Protein AF-0000000066912556 (afdb_homodimer)

InterPro domains:
  IPR000719 Protein kinase domain [PS50011] (72-350)
  IPR000719 Protein kinase domain [SM00220] (72-349)
  IPR001245 Serine-threonine/tyrosine-protein kinase, catalytic domain [PF07714] (76-294)
  IPR008271 Serine/threonine-protein kinase, active site [PS00108] (190-202)
  IPR011009 Protein kinase-like domain superfamily [SSF56112] (54-349)
  IPR017441 Protein kinase, ATP binding site [PS00107] (78-99)
  IPR051824 LRR Receptor-Like Ser/Thr Protein Kinase [PTHR48006] (43-348)

pLDDT: mean 78.41, std 22.75, range [19.48, 98.31]

Radius of gyration: 29.09 Å; Cα contacts (8 Å, |Δi|>4): 1197; chains: 2; bounding box: 100×79×75 Å

Sequence (702 aa):
MLKTANTLSITAPILDCGRTQAKHFWLYKVQSVNSSGIQPAKLVSDLLKDDISLPEAIRAKYEEIVDATDNFSPSNVLGQGGYGIVYKGRWKDTVVAVKRISHSKDGISQLIKELQILSLYRHDNILCLYGYCLEERAPCLIYQFMANGSLDDRLHNKALKPLSWTERQRIVTGICRGLNFLHTCSDQPLIHGDVKSANILLDHHLEPKIGDFGLCRTGGLLHAGDNSYFIASHINGTFAYLPPEFITKKRVSSKLDVYSFGTVLIDEYFATGQSPYSTSRTPENLVQYMRHQRFHFGTVNHLIDACAFDKVTTGVDIYERFIDIAFDCTNIQPELRPSLSETLRKLEFETMLKTANTLSITAPILDCGRTQAKHFWLYKVQSVNSSGIQPAKLVSDLLKDDISLPEAIRAKYEEIVDATDNFSPSNVLGQGGYGIVYKGRWKDTVVAVKRISHSKDGISQLIKELQILSLYRHDNILCLYGYCLEERAPCLIYQFMANGSLDDRLHNKALKPLSWTERQRIVTGICRGLNFLHTCSDQPLIHGDVKSANILLDHHLEPKIGDFGLCRTGGLLHAGDNSYFIASHINGTFAYLPPEFITKKRVSSKLDVYSFGTVLIDEYFATGQSPYSTSRTPENLVQYMRHQRFHFGTVNHLIDACAFDKVTTGVDIYERFIDIAFDCTNIQPELRPSLSETLRKLEFET

Secondary structure (DSSP, 8-state):
----------------------------------------HHHHHHHHHTT----S-PBPPHHHHHHHTTTT-GGGEEEEETTEEEEEEEETTEEEEEEEEPSSHHHHHHHHHHHHHHHH---TTBPPEEEEE--TT--EEEEE--TT-BHHHHHH-TTSPPPPHHHHHHHHHHHHHHHHHHHHSSSSPEE-S---GGGEEE-TT--EEE---TT-EE--S--SSTT--EE-SS--S-GGGS-HHHHHH-EE-HHHHHHHHHHHHHSTTTSS---SB-TTSSSSBHHHHHHHHHHHHS--GGGS-GGG-SSHHHHHHHHHHHHHHHHHHT-SSGGGSPPHHHHHHHHHHT-/----------------------------------------HHHHHHHHHTT----S-PBPPHHHHHHHTTTT-GGGEEEEETTEEEEEEEETTEEEEEEEEPSSHHHHHHHHHHHHHHHH---TTBPPEEEEE--TT--EEEEE--TT-BHHHHHH-TTSPPPPHHHHHHHHHHHHHHHHHHHHSSSSPEE-S---GGGEEE-TT--EEE---TT-EE--S--SSTT--EE-SS--S-GGGS-HHHHHH-EE-HHHHHHHHHHHHHSTTTSS---SB-TTSSSSBHHHHHHHHHHHHS--GGGS-GGG-SSHHHHHHHHHHHHHHHHHHT-SSGGGSPPHHHHHHHHHHT-

Organism: Trichuris trichiura (NCBI:txid36087)

Solvent-accessible surface area (backbone atoms only — not comparable to full-atom values): 38595 Å² total; per-residue (Å²): 134,83,77,80,79,77,79,78,77,79,75,75,76,80,76,77,74,74,71,72,70,74,73,77,66,79,69,68,75,75,70,76,76,73,83,63,82,82,76,47,52,60,50,60,55,50,52,44,65,72,70,53,78,75,68,74,57,38,68,48,56,61,69,55,52,34,61,22,25,59,63,69,33,77,90,30,56,73,46,74,57,99,48,32,41,28,26,44,26,45,53,76,87,32,71,26,27,36,35,38,36,42,88,44,71,68,29,48,51,24,48,51,43,28,50,45,47,42,50,36,54,49,50,87,18,34,46,52,53,42,31,32,22,72,51,51,90,52,37,30,41,33,28,61,50,44,74,50,37,26,46,43,54,53,51,67,37,80,88,46,82,65,63,40,56,67,54,48,50,51,28,51,47,31,46,40,43,32,52,30,34,41,43,57,66,43,96,56,29,43,27,49,57,52,55,40,43,72,32,26,29,15,28,86,84,52,50,26,19,44,47,77,45,48,62,45,40,71,50,52,95,38,58,97,59,100,79,37,56,39,74,55,94,69,89,71,65,54,72,66,32,55,40,68,56,34,75,77,66,27,44,45,39,67,50,45,43,37,17,7,47,16,41,44,48,47,16,53,45,65,37,35,50,38,55,39,58,38,89,89,43,85,52,39,42,35,71,58,25,49,51,51,41,25,70,74,67,72,44,60,72,90,44,46,35,71,77,34,62,59,77,67,72,71,40,53,58,53,45,52,49,44,52,52,50,20,53,41,24,48,37,87,51,61,87,70,27,66,54,49,66,60,49,43,50,65,66,55,66,82,107,136,85,77,78,80,80,82,79,77,80,75,73,80,80,76,76,75,77,72,75,71,77,72,76,64,79,70,70,76,74,70,76,74,75,82,64,83,82,72,46,52,60,52,59,56,51,51,45,64,73,70,52,78,76,67,71,57,38,66,49,55,61,69,56,51,34,60,22,24,61,64,69,33,78,90,30,55,74,46,73,58,99,47,31,40,30,27,44,26,45,53,77,86,32,69,26,27,36,35,39,36,42,89,44,72,68,28,46,51,24,48,51,44,29,51,47,47,42,50,38,56,49,50,90,20,34,48,53,55,43,32,32,23,73,50,55,89,54,38,31,40,32,27,61,49,44,74,49,36,25,47,43,54,53,51,67,36,79,90,48,83,66,63,40,57,68,54,46,50,52,27,52,48,31,46,40,41,30,52,30,33,40,43,57,68,44,97,55,29,42,29,50,57,54,54,41,43,72,34,27,29,15,28,88,85,53,51,26,18,44,46,77,46,49,61,45,39,72,51,52,93,40,58,95,58,97,79,37,58,37,74,55,94,70,89,72,64,55,72,68,32,53,40,67,53,33,75,78,66,29,43,44,39,65,53,45,44,37,18,6,47,16,41,44,47,48,14,52,45,65,37,36,48,38,56,39,58,38,90,89,44,85,52,37,43,35,70,59,25,49,53,52,40,25,69,75,67,74,46,60,71,88,43,46,36,71,75,34,63,58,76,66,72,71,39,52,58,53,46,51,48,45,51,53,50,21,51,41,24,47,37,87,51,62,88,70,27,65,54,47,65,60,49,45,49,66,64,54,66,81,106

Nearest PDB structures (foldseek):
  6bfn-assembly2_B  TM=8.819E-01  e=4.835E-27  Homo sapiens
  6bfn-assembly1_A  TM=8.616E-01  e=2.745E-27  Homo sapiens
  7xdy-assembly2_B  TM=9.282E-01  e=9.187E-26  Arabidopsis thaliana
  7xdv-assembly2_B  TM=9.241E-01  e=1.713E-25  Arabidopsis thaliana
  7xdw-assembly2_B  TM=9.319E-01  e=1.174E-24  Arabidopsis thaliana

Structure (mmCIF, N/CA/C/O backbone):
data_AF-0000000066912556-model_v1
#
loop_
_entity.id
_entity.type
_entity.pdbx_description
1 polymer 'non-specific serine/threonine protein kinase'
#
loop_
_atom_site.group_PDB
_atom_site.id
_atom_site.type_symbol
_atom_site.label_atom_id
_atom_site.label_alt_id
_atom_site.label_comp_id
_atom_site.label_asym_id
_atom_site.label_entity_id
_atom_site.label_seq_id
_atom_site.pdbx_PDB_ins_code
_atom_site.Cartn_x
_atom_site.Cartn_y
_atom_site.Cartn_z
_atom_site.occupancy
_atom_site.B_iso_or_equiv
_atom_site.auth_seq_id
_atom_site.auth_comp_id
_atom_site.auth_asym_id
_atom_site.auth_atom_id
_atom_site.pdbx_PDB_model_num
ATOM 1 N N . MET A 1 1 ? 69.688 -32.406 -4.652 1 22.09 1 MET A N 1
ATOM 2 C CA . MET A 1 1 ? 69.625 -31.625 -5.887 1 22.09 1 MET A CA 1
ATOM 3 C C . MET A 1 1 ? 68.188 -31.469 -6.344 1 22.09 1 MET A C 1
ATOM 5 O O . MET A 1 1 ? 67.688 -32.281 -7.125 1 22.09 1 MET A O 1
ATOM 9 N N . LEU A 1 2 ? 67.312 -31.328 -5.477 1 19.48 2 LEU A N 1
ATOM 10 C CA . LEU A 1 2 ? 65.875 -31.406 -5.508 1 19.48 2 LEU A CA 1
ATOM 11 C C . LEU A 1 2 ? 65.25 -30.344 -6.438 1 19.48 2 LEU A C 1
ATOM 13 O O . LEU A 1 2 ? 65.438 -29.156 -6.219 1 19.48 2 LEU A O 1
ATOM 17 N N . LYS A 1 3 ? 65.125 -30.734 -7.738 1 21.86 3 LYS A N 1
ATOM 18 C CA . LYS A 1 3 ? 64.75 -29.969 -8.922 1 21.86 3 LYS A CA 1
ATOM 19 C C . LYS A 1 3 ? 63.531 -29.125 -8.648 1 21.86 3 LYS A C 1
ATOM 21 O O . LYS A 1 3 ? 62.719 -29.438 -7.766 1 21.86 3 LYS A O 1
ATOM 26 N N . THR A 1 4 ? 63.438 -27.953 -9.367 1 22.28 4 THR A N 1
ATOM 27 C CA . THR A 1 4 ? 62.75 -26.703 -9.57 1 22.28 4 THR A CA 1
ATOM 28 C C . THR A 1 4 ? 61.312 -26.953 -10.047 1 22.28 4 THR A C 1
ATOM 30 O O . THR A 1 4 ? 61.094 -27.406 -11.172 1 22.28 4 THR A O 1
ATOM 33 N N . ALA A 1 5 ? 60.5 -27.594 -9.219 1 25.95 5 ALA A N 1
ATOM 34 C CA . ALA A 1 5 ? 59.156 -27.953 -9.656 1 25.95 5 ALA A CA 1
ATOM 35 C C . ALA A 1 5 ? 58.438 -26.75 -10.281 1 25.95 5 ALA A C 1
ATOM 37 O O . ALA A 1 5 ? 58.312 -25.703 -9.648 1 25.95 5 ALA A O 1
ATOM 38 N N . ASN A 1 6 ? 58.562 -26.594 -11.617 1 22.2 6 ASN A N 1
ATOM 39 C CA . ASN A 1 6 ? 58.062 -25.594 -12.57 1 22.2 6 ASN A CA 1
ATOM 40 C C . ASN A 1 6 ? 56.562 -25.344 -12.422 1 22.2 6 ASN A C 1
ATOM 42 O O . ASN A 1 6 ? 55.781 -26.281 -12.508 1 22.2 6 ASN A O 1
ATOM 46 N N . THR A 1 7 ? 56.094 -24.422 -11.586 1 23.44 7 THR A N 1
ATOM 47 C CA . THR A 1 7 ? 54.781 -23.938 -11.25 1 23.44 7 THR A CA 1
ATOM 48 C C . THR A 1 7 ? 54 -23.516 -12.5 1 23.44 7 THR A C 1
ATOM 50 O O . THR A 1 7 ? 54.375 -22.547 -13.164 1 23.44 7 THR A O 1
ATOM 53 N N . LEU A 1 8 ? 53.625 -24.438 -13.445 1 22.62 8 LEU A N 1
ATOM 54 C CA . LEU A 1 8 ? 53.031 -24.156 -14.742 1 22.62 8 LEU A CA 1
ATOM 55 C C . LEU A 1 8 ? 51.812 -23.266 -14.578 1 22.62 8 LEU A C 1
ATOM 57 O O . LEU A 1 8 ? 50.906 -23.547 -13.781 1 22.62 8 LEU A O 1
ATOM 61 N N . SER A 1 9 ? 51.875 -21.922 -14.828 1 23 9 SER A N 1
ATOM 62 C CA . SER A 1 9 ? 50.969 -20.797 -14.852 1 23 9 SER A CA 1
ATOM 63 C C . SER A 1 9 ? 49.844 -21.016 -15.844 1 23 9 SER A C 1
ATOM 65 O O . SER A 1 9 ? 50.031 -20.984 -17.062 1 23 9 SER A O 1
ATOM 67 N N . ILE A 1 10 ? 48.969 -22.078 -15.812 1 22.19 10 ILE A N 1
ATOM 68 C CA . ILE A 1 10 ? 48 -22.359 -16.875 1 22.19 10 ILE A CA 1
ATOM 69 C C . ILE A 1 10 ? 47.094 -21.156 -17.062 1 22.19 10 ILE A C 1
ATOM 71 O O . ILE A 1 10 ? 46.375 -20.75 -16.141 1 22.19 10 ILE A O 1
ATOM 75 N N . THR A 1 11 ? 47.469 -20.125 -17.875 1 22.8 11 THR A N 1
ATOM 76 C CA . THR A 1 11 ? 46.75 -18.938 -18.297 1 22.8 11 THR A CA 1
ATOM 77 C C . THR A 1 11 ? 45.438 -19.328 -19 1 22.8 11 THR A C 1
ATOM 79 O O . THR A 1 11 ? 45.469 -19.891 -20.094 1 22.8 11 THR A O 1
ATOM 82 N N . ALA A 1 12 ? 44.469 -20.016 -18.422 1 22.83 12 ALA A N 1
ATOM 83 C CA . ALA A 1 12 ? 43.312 -20.438 -19.219 1 22.83 12 ALA A CA 1
ATOM 84 C C . ALA A 1 12 ? 42.688 -19.25 -19.969 1 22.83 12 ALA A C 1
ATOM 86 O O . ALA A 1 12 ? 42.5 -18.172 -19.391 1 22.83 12 ALA A O 1
ATOM 87 N N . PRO A 1 13 ? 42.875 -19.141 -21.281 1 24.08 13 PRO A N 1
ATOM 88 C CA . PRO A 1 13 ? 42.344 -18.047 -22.109 1 24.08 13 PRO A CA 1
ATOM 89 C C . PRO A 1 13 ? 40.844 -17.844 -21.875 1 24.08 13 PRO A C 1
ATOM 91 O O . PRO A 1 13 ? 40.125 -18.797 -21.547 1 24.08 13 PRO A O 1
ATOM 94 N N . ILE A 1 14 ? 40.438 -16.688 -21.391 1 24.27 14 ILE A N 1
ATOM 95 C CA . ILE A 1 14 ? 39.094 -16.141 -21.172 1 24.27 14 ILE A CA 1
ATOM 96 C C . ILE A 1 14 ? 38.281 -16.203 -22.469 1 24.27 14 ILE A C 1
ATOM 98 O O . ILE A 1 14 ? 38.656 -15.531 -23.453 1 24.27 14 ILE A O 1
ATOM 102 N N . LEU A 1 15 ? 38 -17.438 -23.031 1 21.64 15 LEU A N 1
ATOM 103 C CA . LEU A 1 15 ? 37.188 -17.516 -24.234 1 21.64 15 LEU A CA 1
ATOM 104 C C . LEU A 1 15 ? 36 -16.516 -24.188 1 21.64 15 LEU A C 1
ATOM 106 O O . LEU A 1 15 ? 35.312 -16.438 -23.172 1 21.64 15 LEU A O 1
ATOM 110 N N . ASP A 1 16 ? 36.062 -15.453 -24.969 1 23.19 16 ASP A N 1
ATOM 111 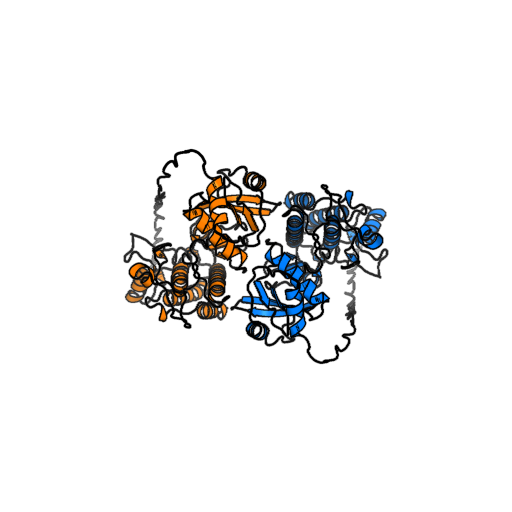C CA . ASP A 1 16 ? 35.125 -14.398 -25.359 1 23.19 16 ASP A CA 1
ATOM 112 C C . ASP A 1 16 ? 33.781 -15 -25.828 1 23.19 16 ASP A C 1
ATOM 114 O O . ASP A 1 16 ? 33.688 -15.445 -26.984 1 23.19 16 ASP A O 1
ATOM 118 N N . CYS A 1 17 ? 33.281 -16.094 -25.25 1 22.34 17 CYS A N 1
ATOM 119 C CA . CYS A 1 17 ? 32.062 -16.641 -25.828 1 22.34 17 CYS A CA 1
ATOM 120 C C . CYS A 1 17 ? 31.062 -15.547 -26.109 1 22.34 17 CYS A C 1
ATOM 122 O O . CYS A 1 17 ? 30.609 -14.859 -25.188 1 22.34 17 CYS A O 1
ATOM 124 N N . GLY A 1 18 ? 31.172 -14.875 -27.281 1 24.67 18 GLY A N 1
ATOM 125 C CA . GLY A 1 18 ? 30.188 -14.039 -27.953 1 24.67 18 GLY A CA 1
ATOM 126 C C . GLY A 1 18 ? 28.781 -14.617 -27.891 1 24.67 18 GLY A C 1
ATOM 127 O O . GLY A 1 18 ? 28.391 -15.398 -28.766 1 24.67 18 GLY A O 1
ATOM 128 N N . ARG A 1 19 ? 28.391 -15.18 -26.812 1 24.25 19 ARG A N 1
ATOM 129 C CA . ARG A 1 19 ? 27.047 -15.75 -26.812 1 24.25 19 ARG A CA 1
ATOM 130 C C . ARG A 1 19 ? 26.031 -14.75 -27.344 1 24.25 19 ARG A C 1
ATOM 132 O O . ARG A 1 19 ? 25.875 -13.656 -26.797 1 24.25 19 ARG A O 1
ATOM 139 N N . THR A 1 20 ? 25.891 -14.711 -28.672 1 24.2 20 THR A N 1
ATOM 140 C CA . THR A 1 20 ? 24.766 -14.125 -29.391 1 24.2 20 THR A CA 1
ATOM 141 C C . THR A 1 20 ? 23.453 -14.508 -28.734 1 24.2 20 THR A C 1
ATOM 143 O O . THR A 1 20 ? 23.078 -15.688 -28.703 1 24.2 20 THR A O 1
ATOM 146 N N . GLN A 1 21 ? 23.281 -14.094 -27.625 1 23.06 21 GLN A N 1
ATOM 147 C CA . GLN A 1 21 ? 21.984 -14.258 -26.984 1 23.06 21 GLN A CA 1
ATOM 148 C C . GLN A 1 21 ? 20.844 -13.977 -27.969 1 23.06 21 GLN A C 1
ATOM 150 O O . GLN A 1 21 ? 20.734 -12.875 -28.5 1 23.06 21 GLN A O 1
ATOM 155 N N . ALA A 1 22 ? 20.5 -14.945 -28.766 1 20.86 22 ALA A N 1
ATOM 156 C CA . ALA A 1 22 ? 19.312 -14.914 -29.625 1 20.86 22 ALA A CA 1
ATOM 157 C C . ALA A 1 22 ? 18.125 -14.305 -28.875 1 20.86 22 ALA A C 1
ATOM 159 O O . ALA A 1 22 ? 17.75 -14.773 -27.797 1 20.86 22 ALA A O 1
ATOM 160 N N . LYS A 1 23 ? 18 -13.039 -29.031 1 27.64 23 LYS A N 1
ATOM 161 C CA . LYS A 1 23 ? 16.766 -12.258 -28.891 1 27.64 23 LYS A CA 1
ATOM 162 C C . LYS A 1 23 ? 15.562 -13.039 -29.422 1 27.64 23 LYS A C 1
ATOM 164 O O . LYS A 1 23 ? 15.352 -13.125 -30.625 1 27.64 23 LYS A O 1
ATOM 169 N N . HIS A 1 24 ? 15.406 -14.297 -29.141 1 22.14 24 HIS A N 1
ATOM 170 C CA . HIS A 1 24 ? 14.125 -14.844 -29.578 1 22.14 24 HIS A CA 1
ATOM 171 C C . HIS A 1 24 ? 12.992 -13.844 -29.359 1 22.14 24 HIS A C 1
ATOM 173 O O . HIS A 1 24 ? 12.641 -13.531 -28.219 1 22.14 24 HIS A O 1
ATOM 179 N N . PHE A 1 25 ? 12.906 -12.852 -30.219 1 23.97 25 PHE A N 1
ATOM 180 C CA . PHE A 1 25 ? 11.781 -11.992 -30.547 1 23.97 25 PHE A CA 1
ATOM 181 C C . PHE A 1 25 ? 10.523 -12.812 -30.797 1 23.97 25 PHE A C 1
ATOM 183 O O . PHE A 1 25 ? 10.453 -13.578 -31.75 1 23.97 25 PHE A O 1
ATOM 190 N N . TRP A 1 26 ? 9.969 -13.445 -29.859 1 22.02 26 TRP A N 1
ATOM 191 C CA . TRP A 1 26 ? 8.594 -13.852 -30.156 1 22.02 26 TRP A CA 1
ATOM 192 C C . TRP A 1 26 ? 7.875 -12.781 -30.984 1 22.02 26 TRP A C 1
ATOM 194 O O . TRP A 1 26 ? 7.703 -11.656 -30.516 1 22.02 26 TRP A O 1
ATOM 204 N N . LEU A 1 27 ? 8.188 -12.719 -32.219 1 23.67 27 LEU A N 1
ATOM 205 C CA . LEU A 1 27 ? 7.418 -12.055 -33.281 1 23.67 27 LEU A CA 1
ATOM 206 C C . LEU A 1 27 ? 5.934 -12.391 -33.156 1 23.67 27 LEU A C 1
ATOM 208 O O . LEU A 1 27 ? 5.504 -13.469 -33.562 1 23.67 27 LEU A O 1
ATOM 212 N N . TYR A 1 28 ? 5.309 -12.406 -32.031 1 23.33 28 TYR A N 1
ATOM 213 C CA . TYR A 1 28 ? 3.867 -12.422 -32.281 1 23.33 28 TYR A CA 1
ATOM 214 C C . TYR A 1 28 ? 3.475 -11.422 -33.344 1 23.33 28 TYR A C 1
ATOM 216 O O . TYR A 1 28 ? 3.973 -10.289 -33.375 1 23.33 28 TYR A O 1
ATOM 224 N N . LYS A 1 29 ? 3.211 -11.961 -34.531 1 26.2 29 LYS A N 1
ATOM 225 C CA . LYS A 1 29 ? 2.559 -11.258 -35.625 1 26.2 29 LYS A CA 1
ATOM 226 C C . LYS A 1 29 ? 1.521 -10.266 -35.094 1 26.2 29 LYS A C 1
ATOM 228 O O . LYS A 1 29 ? 0.55 -10.664 -34.438 1 26.2 29 LYS A O 1
ATOM 233 N N . VAL A 1 30 ? 1.92 -9.117 -34.781 1 26.98 30 VAL A N 1
ATOM 234 C CA . VAL A 1 30 ? 0.984 -8.008 -34.625 1 26.98 30 VAL A CA 1
ATOM 235 C C . VAL A 1 30 ? 0.077 -7.926 -35.844 1 26.98 30 VAL A C 1
ATOM 237 O O . VAL A 1 30 ? 0.542 -7.637 -36.969 1 26.98 30 VAL A O 1
ATOM 240 N N . GLN A 1 31 ? -0.826 -8.953 -36.062 1 25.92 31 GLN A N 1
ATOM 241 C CA . GLN A 1 31 ? -1.834 -8.664 -37.062 1 25.92 31 GLN A CA 1
ATOM 242 C C . GLN A 1 31 ? -2.299 -7.211 -37 1 25.92 31 GLN A C 1
ATOM 244 O O . GLN A 1 31 ? -2.4 -6.652 -35.906 1 25.92 31 GLN A O 1
ATOM 249 N N . SER A 1 32 ? -2.088 -6.516 -38.031 1 27.33 32 SER A N 1
ATOM 250 C CA . SER A 1 32 ? -2.6 -5.184 -38.312 1 27.33 32 SER A CA 1
ATOM 251 C C . SER A 1 32 ? -4.078 -5.066 -37.969 1 27.33 32 SER A C 1
ATOM 253 O O . SER A 1 32 ? -4.918 -5.766 -38.531 1 27.33 32 SER A O 1
ATOM 255 N N . VAL A 1 33 ? -4.387 -4.922 -36.719 1 27.11 33 VAL A N 1
ATOM 256 C CA . VAL A 1 33 ? -5.781 -4.566 -36.469 1 27.11 33 VAL A CA 1
ATOM 257 C C . VAL A 1 33 ? -6.184 -3.426 -37.406 1 27.11 33 VAL A C 1
ATOM 259 O O . VAL A 1 33 ? -5.555 -2.363 -37.406 1 27.11 33 VAL A O 1
ATOM 262 N N . ASN A 1 34 ? -6.629 -3.742 -38.594 1 27.52 34 ASN A N 1
ATOM 263 C CA . ASN A 1 34 ? -7.359 -2.844 -39.469 1 27.52 34 ASN A CA 1
ATOM 264 C C . ASN A 1 34 ? -8.25 -1.881 -38.688 1 27.52 34 ASN A C 1
ATOM 266 O O . ASN A 1 34 ? -8.867 -2.268 -37.688 1 27.52 34 ASN A O 1
ATOM 270 N N . SER A 1 35 ? -7.953 -0.57 -38.688 1 30.33 35 SER A N 1
ATOM 271 C CA . SER A 1 35 ? -8.555 0.677 -38.219 1 30.33 35 SER A CA 1
ATOM 272 C C . SER A 1 35 ? -10.055 0.697 -38.469 1 30.33 35 SER A C 1
ATOM 274 O O . SER A 1 35 ? -10.547 1.54 -39.219 1 30.33 35 SER A O 1
ATOM 276 N N . SER A 1 36 ? -10.648 -0.477 -38.719 1 30.53 36 SER A N 1
ATOM 277 C CA . SER A 1 36 ? -12.023 -0.152 -39.094 1 30.53 36 SER A CA 1
ATOM 278 C C . SER A 1 36 ? -12.672 0.731 -38.031 1 30.53 36 SER A C 1
ATOM 280 O O . SER A 1 36 ? -12.164 0.856 -36.906 1 30.53 36 SER A O 1
ATOM 282 N N . GLY A 1 37 ? -13.938 1.171 -38.219 1 33.06 37 GLY A N 1
ATOM 283 C CA . GLY A 1 37 ? -14.836 2.131 -37.594 1 33.06 37 GLY A CA 1
ATOM 284 C C . GLY A 1 37 ? -15 1.908 -36.125 1 33.06 37 GLY A C 1
ATOM 285 O O . GLY A 1 37 ? -15.195 0.775 -35.656 1 33.06 37 GLY A O 1
ATOM 286 N N . ILE A 1 38 ? -14.336 2.664 -35.312 1 35.34 38 ILE A N 1
ATOM 287 C CA . ILE A 1 38 ? -14.234 2.775 -33.875 1 35.34 38 ILE A CA 1
ATOM 288 C C . ILE A 1 38 ? -15.617 2.643 -33.25 1 35.34 38 ILE A C 1
ATOM 290 O O . ILE A 1 38 ? -16.422 3.574 -33.312 1 35.34 38 ILE A O 1
ATOM 294 N N . GLN A 1 39 ? -16.266 1.581 -33.531 1 37.91 39 GLN A N 1
ATOM 295 C CA . GLN A 1 39 ? -17.5 1.363 -32.781 1 37.91 39 GLN A CA 1
ATOM 296 C C . GLN A 1 39 ? -17.219 1.179 -31.281 1 37.91 39 GLN A C 1
ATOM 298 O O . GLN A 1 39 ? -17.203 0.051 -30.781 1 37.91 39 GLN A O 1
ATOM 303 N N . PRO A 1 40 ? -16.266 1.696 -30.547 1 43.59 40 PRO A N 1
ATOM 304 C CA . PRO A 1 40 ? -15.68 1.437 -29.219 1 43.59 40 PRO A CA 1
ATOM 305 C C . PRO A 1 40 ? -16.656 1.7 -28.078 1 43.59 40 PRO A C 1
ATOM 307 O O . PRO A 1 40 ? -16.609 1.012 -27.062 1 43.59 40 PRO A O 1
ATOM 310 N N . ALA A 1 41 ? -17.375 2.943 -27.984 1 48.31 41 ALA A N 1
ATOM 311 C CA . ALA A 1 41 ? -18.125 3.521 -26.859 1 48.31 41 ALA A CA 1
ATOM 312 C C . ALA A 1 41 ? -19.234 2.588 -26.406 1 48.31 41 ALA A C 1
ATOM 314 O O . ALA A 1 41 ? -19.484 2.459 -25.203 1 48.31 41 ALA A O 1
ATOM 315 N N . LYS A 1 42 ? -19.766 1.87 -27.203 1 50.19 42 LYS A N 1
ATOM 316 C CA . LYS A 1 42 ? -20.953 1.044 -26.969 1 50.19 42 LYS A CA 1
ATOM 317 C C . LYS A 1 42 ? -20.609 -0.182 -26.125 1 50.19 42 LYS A C 1
ATOM 319 O O . LYS A 1 42 ? -21.422 -0.633 -25.328 1 50.19 42 LYS A O 1
ATOM 324 N N . LEU A 1 43 ? -19.25 -0.606 -26.031 1 54.06 43 LEU A N 1
ATOM 325 C CA . LEU A 1 43 ? -18.969 -1.906 -25.422 1 54.06 43 LEU A CA 1
ATOM 326 C C . LEU A 1 43 ? -18.922 -1.8 -23.906 1 54.06 43 LEU A C 1
ATOM 328 O O . LEU A 1 43 ? -19.5 -2.637 -23.203 1 54.06 43 LEU A O 1
ATOM 332 N N . VAL A 1 44 ? -18.219 -0.806 -23.328 1 62.59 44 VAL A N 1
ATOM 333 C CA . VAL A 1 44 ? -18.141 -0.708 -21.875 1 62.59 44 VAL A CA 1
ATOM 334 C C . VAL A 1 44 ? -19.531 -0.469 -21.297 1 62.59 44 VAL A C 1
ATOM 336 O O . VAL A 1 44 ? -19.906 -1.088 -20.297 1 62.59 44 VAL A O 1
ATOM 339 N N . SER A 1 45 ? -20.141 0.417 -21.953 1 62.69 45 SER A N 1
ATOM 340 C CA . SER A 1 45 ? -21.5 0.718 -21.516 1 62.69 45 SER A CA 1
ATOM 341 C C . SER A 1 45 ? -22.406 -0.501 -21.656 1 62.69 45 SER A C 1
ATOM 343 O O . SER A 1 45 ? -23.266 -0.739 -20.797 1 62.69 45 SER A O 1
ATOM 345 N N . ASP A 1 46 ? -22.156 -1.193 -22.75 1 62.41 46 ASP A N 1
ATOM 346 C CA . ASP A 1 46 ? -22.969 -2.385 -22.969 1 62.41 46 ASP A CA 1
ATOM 347 C C . ASP A 1 46 ? -22.734 -3.428 -21.875 1 62.41 46 ASP A C 1
ATOM 349 O O . ASP A 1 46 ? -23.672 -4.082 -21.422 1 62.41 46 ASP A O 1
ATOM 353 N N . LEU A 1 47 ? -21.484 -3.512 -21.531 1 59.97 47 LEU A N 1
ATOM 354 C CA . LEU A 1 47 ? -21.156 -4.508 -20.516 1 59.97 47 LEU A CA 1
ATOM 355 C C . LEU A 1 47 ? -21.625 -4.066 -19.141 1 59.97 47 LEU A C 1
ATOM 357 O O . LEU A 1 47 ? -22.047 -4.895 -18.328 1 59.97 47 LEU A O 1
ATOM 361 N N . LEU A 1 48 ? -21.547 -2.783 -18.953 1 60.62 48 LEU A N 1
ATOM 362 C CA . LEU A 1 48 ? -22.031 -2.26 -17.672 1 60.62 48 LEU A CA 1
ATOM 363 C C . LEU A 1 48 ? -23.547 -2.352 -17.594 1 60.62 48 LEU A C 1
ATOM 365 O O . LEU A 1 48 ? -24.125 -2.385 -16.5 1 60.62 48 LEU A O 1
ATOM 369 N N . LYS A 1 49 ? -24.203 -2.355 -18.719 1 57 49 LYS A N 1
ATOM 370 C CA . LYS A 1 49 ? -25.656 -2.51 -18.75 1 57 49 LYS A CA 1
ATOM 371 C C . LYS A 1 49 ? -26.078 -3.877 -18.203 1 57 49 LYS A C 1
ATOM 373 O O . LYS A 1 49 ? -27.203 -4.039 -17.719 1 57 49 LYS A O 1
ATOM 378 N N . ASP A 1 50 ? -25.188 -4.91 -18.422 1 54.47 50 ASP A N 1
ATOM 379 C CA . ASP A 1 50 ? -25.5 -6.258 -17.969 1 54.47 50 ASP A CA 1
ATOM 380 C C . ASP A 1 50 ? -25.438 -6.352 -16.453 1 54.47 50 ASP A C 1
ATOM 382 O O . ASP A 1 50 ? -25.344 -7.445 -15.891 1 54.47 50 ASP A O 1
ATOM 386 N N . ASP A 1 51 ? -25.688 -5.379 -15.703 1 59.28 51 ASP A N 1
ATOM 387 C CA . ASP A 1 51 ? -25.906 -5.312 -14.258 1 59.28 51 ASP A CA 1
ATOM 388 C C . ASP A 1 51 ? -24.594 -5.504 -13.5 1 59.28 51 ASP A C 1
ATOM 390 O O . ASP A 1 51 ? -24.562 -6.113 -12.43 1 59.28 51 ASP A O 1
ATOM 394 N N . ILE A 1 52 ? -23.531 -5.281 -14.242 1 62.41 52 ILE A N 1
ATOM 395 C CA . ILE A 1 52 ? -22.312 -5.398 -13.453 1 62.41 52 ILE A CA 1
ATOM 396 C C . ILE A 1 52 ? -22.094 -4.129 -12.633 1 62.41 52 ILE A C 1
ATOM 398 O O . ILE A 1 52 ? -22.078 -3.021 -13.18 1 62.41 52 ILE A O 1
ATOM 402 N N . SER A 1 53 ? -22.188 -4.297 -11.375 1 71.31 53 SER A N 1
ATOM 403 C CA . SER A 1 53 ? -21.922 -3.197 -10.453 1 71.31 53 SER A CA 1
ATOM 404 C C . SER A 1 53 ? -20.422 -2.953 -10.297 1 71.31 53 SER A C 1
ATOM 406 O O . SER A 1 53 ? -19.672 -3.873 -9.977 1 71.31 53 SER A O 1
ATOM 408 N N . LEU A 1 54 ? -20.016 -1.792 -10.82 1 78.5 54 LEU A N 1
ATOM 409 C CA . LEU A 1 54 ? -18.625 -1.435 -10.633 1 78.5 54 LEU A CA 1
ATOM 410 C C . LEU A 1 54 ? -18.328 -1.142 -9.164 1 78.5 54 LEU A C 1
ATOM 412 O O . LEU A 1 54 ? -19.141 -0.551 -8.469 1 78.5 54 LEU A O 1
ATOM 416 N N . PRO A 1 55 ? -17.125 -1.726 -8.812 1 80.19 55 PRO A N 1
ATOM 417 C CA . PRO A 1 55 ? -16.734 -1.447 -7.426 1 80.19 55 PRO A CA 1
ATOM 418 C C . PRO A 1 55 ? -16.453 0.032 -7.176 1 80.19 55 PRO A C 1
ATOM 420 O O . PRO A 1 55 ? -16.297 0.801 -8.125 1 80.19 55 PRO A O 1
ATOM 423 N N . GLU A 1 56 ? -16.469 0.384 -5.902 1 80.56 56 GLU A N 1
ATOM 424 C CA . GLU A 1 56 ? -16.141 1.752 -5.508 1 80.56 56 GLU A CA 1
ATOM 425 C C . GLU A 1 56 ? -14.641 2.014 -5.602 1 80.56 56 GLU A C 1
ATOM 427 O O . GLU A 1 56 ? -13.875 1.534 -4.77 1 80.56 56 GLU A O 1
ATOM 432 N N . ALA A 1 57 ? -14.266 2.641 -6.637 1 87.88 57 ALA A N 1
ATOM 433 C CA . ALA A 1 57 ? -12.883 3.064 -6.867 1 87.88 57 ALA A CA 1
ATOM 434 C C . ALA A 1 57 ? -12.836 4.426 -7.551 1 87.88 57 ALA A C 1
ATOM 436 O O . ALA A 1 57 ? -13.836 4.883 -8.117 1 87.88 57 ALA A O 1
ATOM 437 N N . ILE A 1 58 ? -11.734 5.066 -7.461 1 92.12 58 ILE A N 1
ATOM 438 C CA . ILE A 1 58 ? -11.594 6.406 -8.023 1 92.12 58 ILE A CA 1
ATOM 439 C C . ILE A 1 58 ? -11.625 6.332 -9.547 1 92.12 58 ILE A C 1
ATOM 441 O O . ILE A 1 58 ? -10.93 5.512 -10.156 1 92.12 58 ILE A O 1
ATOM 445 N N . ARG A 1 59 ? -12.461 7.125 -10.094 1 90.44 59 ARG A N 1
ATOM 446 C CA . ARG A 1 59 ? -12.578 7.191 -11.547 1 90.44 59 ARG A CA 1
ATOM 447 C C . ARG A 1 59 ? -11.797 8.375 -12.102 1 90.44 59 ARG A C 1
ATOM 449 O O . ARG A 1 59 ? -12.016 9.523 -11.695 1 90.44 59 ARG A O 1
ATOM 456 N N . ALA A 1 60 ? -10.922 8.109 -12.992 1 92.81 60 ALA A N 1
ATOM 457 C CA . ALA A 1 60 ? -10.148 9.156 -13.664 1 92.81 60 ALA A CA 1
ATOM 458 C C . ALA A 1 60 ? -10.797 9.547 -14.992 1 92.81 60 ALA A C 1
ATOM 460 O O . ALA A 1 60 ? -11.398 8.711 -15.664 1 92.81 60 ALA A O 1
ATOM 461 N N . LYS A 1 61 ? -10.625 10.812 -15.328 1 90.75 61 LYS A N 1
ATOM 462 C CA . LYS A 1 61 ? -11.055 11.273 -16.641 1 90.75 61 LYS A CA 1
ATOM 463 C C . LYS A 1 61 ? -10.055 10.867 -17.719 1 90.75 61 LYS A C 1
ATOM 465 O O . LYS A 1 61 ? -8.852 10.805 -17.469 1 90.75 61 LYS A O 1
ATOM 470 N N . TYR A 1 62 ? -10.57 10.656 -18.891 1 90.94 62 TYR A N 1
ATOM 471 C CA . TYR A 1 62 ? -9.719 10.242 -20 1 90.94 62 TYR A CA 1
ATOM 472 C C . TYR A 1 62 ? -8.617 11.266 -20.25 1 90.94 62 TYR A C 1
ATOM 474 O O . TYR A 1 62 ? -7.457 10.898 -20.469 1 90.94 62 TYR A O 1
ATOM 482 N N . GLU A 1 63 ? -8.953 12.531 -20.172 1 93 63 GLU A N 1
ATOM 483 C CA . GLU A 1 63 ? -7.996 13.594 -20.438 1 93 63 GLU A CA 1
ATOM 484 C C . GLU A 1 63 ? -6.836 13.555 -19.453 1 93 63 GLU A C 1
ATOM 486 O O . GLU A 1 63 ? -5.695 13.852 -19.812 1 93 63 GLU A O 1
ATOM 491 N N . GLU A 1 64 ? -7.137 13.195 -18.25 1 93.38 64 GLU A N 1
ATOM 492 C CA . GLU A 1 64 ? -6.102 13.078 -17.234 1 93.38 64 GLU A CA 1
ATOM 493 C C . GLU A 1 64 ? -5.129 11.953 -17.562 1 93.38 64 GLU A C 1
ATOM 495 O O . GLU A 1 64 ? -3.924 12.07 -17.328 1 93.38 64 GLU A O 1
ATOM 500 N N . ILE A 1 65 ? -5.688 10.844 -18.109 1 94.12 65 ILE A N 1
ATOM 501 C CA . ILE A 1 65 ? -4.867 9.688 -18.438 1 94.12 65 ILE A CA 1
ATOM 502 C C . ILE A 1 65 ? -3.959 10.023 -19.625 1 94.12 65 ILE A C 1
ATOM 504 O O . ILE A 1 65 ? -2.781 9.664 -19.641 1 94.12 65 ILE A O 1
ATOM 508 N N . VAL A 1 66 ? -4.539 10.664 -20.594 1 94.69 66 VAL A N 1
ATOM 509 C CA . VAL A 1 66 ? -3.775 11.086 -21.766 1 94.69 66 VAL A CA 1
ATOM 510 C C . VAL A 1 66 ? -2.621 11.984 -21.328 1 94.69 66 VAL A C 1
ATOM 512 O O . VAL A 1 66 ? -1.48 11.789 -21.766 1 94.69 66 VAL A O 1
ATOM 515 N N . ASP A 1 67 ? -2.928 12.891 -20.484 1 95.81 67 ASP A N 1
ATOM 516 C CA . ASP A 1 67 ? -1.902 13.797 -19.984 1 95.81 67 ASP A CA 1
ATOM 517 C C . ASP A 1 67 ? -0.854 13.039 -19.172 1 95.81 67 ASP A C 1
ATOM 519 O O . ASP A 1 67 ? 0.348 13.258 -19.344 1 95.81 67 ASP A O 1
ATOM 523 N N . ALA A 1 68 ? -1.302 12.148 -18.312 1 95.94 68 ALA A N 1
ATOM 524 C CA . ALA A 1 68 ? -0.414 11.398 -17.438 1 95.94 68 ALA A CA 1
ATOM 525 C C . ALA A 1 68 ? 0.585 10.57 -18.234 1 95.94 68 ALA A C 1
ATOM 527 O O . ALA A 1 68 ? 1.733 10.398 -17.828 1 95.94 68 ALA A O 1
ATOM 528 N N . THR A 1 69 ? 0.193 10.078 -19.375 1 97.12 69 THR A N 1
ATOM 529 C CA . THR A 1 69 ? 1.006 9.141 -20.141 1 97.12 69 THR A CA 1
ATOM 530 C C . THR A 1 69 ? 1.646 9.836 -21.344 1 97.12 69 THR A C 1
ATOM 532 O O . THR A 1 69 ? 2.197 9.18 -22.234 1 97.12 69 THR A O 1
ATOM 535 N N . ASP A 1 70 ? 1.532 11.133 -21.453 1 97.31 70 ASP A N 1
ATOM 536 C CA . ASP A 1 70 ? 1.975 11.867 -22.641 1 97.31 70 ASP A CA 1
ATOM 537 C C . ASP A 1 70 ? 1.363 11.289 -23.906 1 97.31 70 ASP A C 1
ATOM 539 O O . ASP A 1 70 ? 2.08 10.969 -24.859 1 97.31 70 ASP A O 1
ATOM 543 N N . ASN A 1 71 ? 0.063 11.164 -23.812 1 95.38 71 ASN A N 1
ATOM 544 C CA . ASN A 1 71 ? -0.723 10.633 -24.922 1 95.38 71 ASN A CA 1
ATOM 545 C C . ASN A 1 71 ? -0.251 9.234 -25.312 1 95.38 71 ASN A C 1
ATOM 547 O O . ASN A 1 71 ? 0.031 8.992 -26.484 1 95.38 71 ASN A O 1
ATOM 551 N N . PHE A 1 72 ? -0.105 8.422 -24.312 1 94.25 72 PHE A N 1
ATOM 552 C CA . PHE A 1 72 ? 0.305 7.043 -24.516 1 94.25 72 PHE A CA 1
ATOM 553 C C . PHE A 1 72 ? 1.554 6.973 -25.391 1 94.25 72 PHE A C 1
ATOM 555 O O . PHE A 1 72 ? 1.608 6.195 -26.344 1 94.25 72 PHE A O 1
ATOM 562 N N . SER A 1 73 ? 2.512 7.707 -25.031 1 96.69 73 SER A N 1
ATOM 563 C CA . SER A 1 73 ? 3.773 7.77 -25.75 1 96.69 73 SER A CA 1
ATOM 564 C C . SER A 1 73 ? 4.492 6.426 -25.734 1 96.69 73 SER A C 1
ATOM 566 O O . SER A 1 73 ? 4.586 5.781 -24.688 1 96.69 73 SER A O 1
ATOM 568 N N . PRO A 1 74 ? 5.062 6.008 -26.812 1 95.5 74 PRO A N 1
ATOM 569 C CA . PRO A 1 74 ? 5.855 4.773 -26.844 1 95.5 74 PRO A CA 1
ATOM 570 C C . PRO A 1 74 ? 7.059 4.816 -25.906 1 95.5 74 PRO A C 1
ATOM 572 O O . PRO A 1 74 ? 7.488 3.779 -25.391 1 95.5 74 PRO A O 1
ATOM 575 N N . SER A 1 75 ? 7.574 5.969 -25.609 1 96.62 75 SER A N 1
ATOM 576 C CA . SER A 1 75 ? 8.727 6.117 -24.734 1 96.62 75 SER A CA 1
ATOM 577 C C . SER A 1 75 ? 8.367 5.793 -23.281 1 96.62 75 SER A C 1
ATOM 579 O O . SER A 1 75 ? 9.25 5.602 -22.453 1 96.62 75 SER A O 1
ATOM 581 N N . ASN A 1 76 ? 7.086 5.727 -23.031 1 96.94 76 ASN A N 1
ATOM 582 C CA . ASN A 1 76 ? 6.625 5.496 -21.672 1 96.94 76 ASN A CA 1
ATOM 583 C C . ASN A 1 76 ? 6.145 4.062 -21.469 1 96.94 76 ASN A C 1
ATOM 585 O O . ASN A 1 76 ? 5.598 3.725 -20.422 1 96.94 76 ASN A O 1
ATOM 589 N N . VAL A 1 77 ? 6.391 3.203 -22.438 1 95.94 77 VAL A N 1
ATOM 590 C CA . VAL A 1 77 ? 5.914 1.827 -22.359 1 95.94 77 VAL A CA 1
ATOM 591 C C . VAL A 1 77 ? 6.766 1.049 -21.359 1 95.94 77 VAL A C 1
ATOM 593 O O . VAL A 1 77 ? 7.996 1.048 -21.453 1 95.94 77 VAL A O 1
ATOM 596 N N . LEU A 1 78 ? 6.109 0.468 -20.391 1 93.44 78 LEU A N 1
ATOM 597 C CA . LEU A 1 78 ? 6.762 -0.381 -19.406 1 93.44 78 LEU A CA 1
ATOM 598 C C . LEU A 1 78 ? 6.719 -1.845 -19.828 1 93.44 78 LEU A C 1
ATOM 600 O O . LEU A 1 78 ? 7.605 -2.625 -19.469 1 93.44 78 LEU A O 1
ATOM 604 N N . GLY A 1 79 ? 5.617 -2.199 -20.406 1 89.31 79 GLY A N 1
ATOM 605 C CA . GLY A 1 79 ? 5.434 -3.578 -20.844 1 89.31 79 GLY A CA 1
ATOM 606 C C . GLY A 1 79 ? 4.152 -3.795 -21.625 1 89.31 79 GLY A C 1
ATOM 607 O O . GLY A 1 79 ? 3.289 -2.916 -21.672 1 89.31 79 GLY A O 1
ATOM 608 N N . GLN A 1 80 ? 4.168 -4.969 -22.25 1 85.12 80 GLN A N 1
ATOM 609 C CA . GLN A 1 80 ? 3.006 -5.359 -23.047 1 85.12 80 GLN A CA 1
ATOM 610 C C . GLN A 1 80 ? 2.611 -6.809 -22.766 1 85.12 80 GLN A C 1
ATOM 612 O O . GLN A 1 80 ? 3.471 -7.688 -22.688 1 85.12 80 GLN A O 1
ATOM 617 N N . GLY A 1 81 ? 1.36 -6.934 -22.359 1 73.31 81 GLY A N 1
ATOM 618 C CA . GLY A 1 81 ? 0.842 -8.281 -22.203 1 73.31 81 GLY A CA 1
ATOM 619 C C . GLY A 1 81 ? -0.266 -8.609 -23.188 1 73.31 81 GLY A C 1
ATOM 620 O O . GLY A 1 81 ? -0.534 -7.832 -24.109 1 73.31 81 GLY A O 1
ATOM 621 N N . GLY A 1 82 ? -0.864 -9.781 -23.078 1 67.5 82 GLY A N 1
ATOM 622 C CA . GLY A 1 82 ? -1.875 -10.281 -24 1 67.5 82 GLY A CA 1
ATOM 623 C C . GLY A 1 82 ? -3.086 -9.375 -24.109 1 67.5 82 GLY A C 1
ATOM 624 O O . GLY A 1 82 ? -3.752 -9.344 -25.141 1 67.5 82 GLY A O 1
ATOM 625 N N . TYR A 1 83 ? -3.279 -8.57 -23.094 1 74.12 83 TYR A N 1
ATOM 626 C CA . TYR A 1 83 ? -4.555 -7.859 -23.141 1 74.12 83 TYR A CA 1
ATOM 627 C C . TYR A 1 83 ? -4.348 -6.355 -23.031 1 74.12 83 TYR A C 1
ATOM 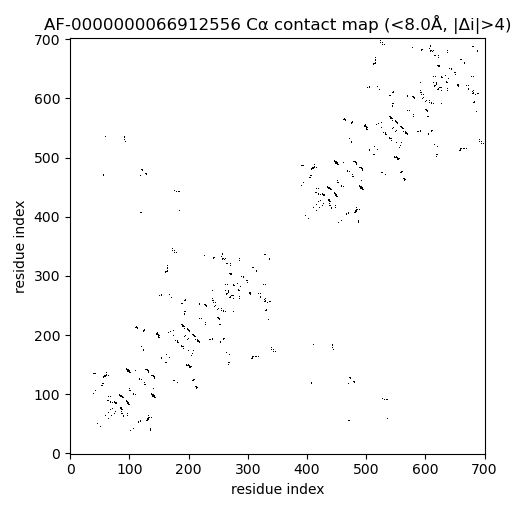629 O O . TYR A 1 83 ? -5.312 -5.594 -22.938 1 74.12 83 TYR A O 1
ATOM 637 N N . GLY A 1 84 ? -3.104 -5.949 -23 1 85.62 84 GLY A N 1
ATOM 638 C CA . GLY A 1 84 ? -2.963 -4.504 -22.938 1 85.62 84 GLY A CA 1
ATOM 639 C C . GLY A 1 84 ? -1.521 -4.051 -22.812 1 85.62 84 GLY A C 1
ATOM 640 O O . GLY A 1 84 ? -0.609 -4.875 -22.734 1 85.62 84 GLY A O 1
ATOM 641 N N . ILE A 1 85 ? -1.396 -2.793 -22.906 1 92.81 85 ILE A N 1
ATOM 642 C CA . ILE A 1 85 ? -0.099 -2.137 -22.797 1 92.81 85 ILE A CA 1
ATOM 643 C C . ILE A 1 85 ? -0.036 -1.324 -21.516 1 92.81 85 ILE A C 1
ATOM 645 O O . ILE A 1 85 ? -1.001 -0.648 -21.141 1 92.81 85 ILE A O 1
ATOM 649 N N . VAL A 1 86 ? 1.111 -1.432 -20.844 1 96 86 VAL A N 1
ATOM 650 C CA . VAL A 1 86 ? 1.288 -0.697 -19.594 1 96 86 VAL A CA 1
ATOM 651 C C . VAL A 1 86 ? 2.242 0.475 -19.812 1 96 86 VAL A C 1
ATOM 653 O O . VAL A 1 86 ? 3.326 0.304 -20.375 1 96 86 VAL A O 1
ATOM 656 N N . TYR A 1 87 ? 1.84 1.671 -19.422 1 96.81 87 TYR A N 1
ATOM 657 C CA . TYR A 1 87 ? 2.619 2.895 -19.562 1 96.81 87 TYR A CA 1
ATOM 658 C C . TYR A 1 87 ? 3.02 3.455 -18.203 1 96.81 87 TYR A C 1
ATOM 660 O O . TYR A 1 87 ? 2.23 3.428 -17.266 1 96.81 87 TYR A O 1
ATOM 668 N N . LYS A 1 88 ? 4.223 3.936 -18.156 1 97.94 88 LYS A N 1
ATOM 669 C CA . LYS A 1 88 ? 4.594 4.801 -17.047 1 97.94 88 LYS A CA 1
ATOM 670 C C . LYS A 1 88 ? 3.969 6.184 -17.188 1 97.94 88 LYS A C 1
ATOM 672 O O . LYS A 1 88 ? 3.934 6.746 -18.297 1 97.94 88 LYS A O 1
ATOM 677 N N . GLY A 1 89 ? 3.412 6.73 -16.141 1 97.25 89 GLY A N 1
ATOM 678 C CA . GLY A 1 89 ? 2.801 8.055 -16.188 1 97.25 89 GLY A CA 1
ATOM 679 C C . GLY A 1 89 ? 2.91 8.797 -14.867 1 97.25 89 GLY A C 1
ATOM 680 O O . GLY A 1 89 ? 3.502 8.297 -13.906 1 97.25 89 GLY A O 1
ATOM 681 N N . ARG A 1 90 ? 2.471 10.016 -14.906 1 96.25 90 ARG A N 1
ATOM 682 C CA . ARG A 1 90 ? 2.334 10.828 -13.703 1 96.25 90 ARG A CA 1
ATOM 683 C C . ARG A 1 90 ? 0.902 11.328 -13.539 1 96.25 90 ARG A C 1
ATOM 685 O O . ARG A 1 90 ? 0.41 12.102 -14.367 1 96.25 90 ARG A O 1
ATOM 692 N N . TRP A 1 91 ? 0.205 10.852 -12.555 1 95.25 91 TRP A N 1
ATOM 693 C CA . TRP A 1 91 ? -1.187 11.172 -12.258 1 95.25 91 TRP A CA 1
ATOM 694 C C . TRP A 1 91 ? -1.322 11.758 -10.859 1 95.25 91 TRP A C 1
ATOM 696 O O . TRP A 1 91 ? -0.87 11.164 -9.883 1 95.25 91 TRP A O 1
ATOM 706 N N . LYS A 1 92 ? -1.892 12.984 -10.711 1 93.81 92 LYS A N 1
ATOM 707 C CA . LYS A 1 92 ? -2.018 13.688 -9.438 1 93.81 92 LYS A CA 1
ATOM 708 C C . LYS A 1 92 ? -0.668 13.789 -8.734 1 93.81 92 LYS A C 1
ATOM 710 O O . LYS A 1 92 ? -0.561 13.5 -7.535 1 93.81 92 LYS A O 1
ATOM 715 N N . ASP A 1 93 ? 0.363 14.039 -9.523 1 91.81 93 ASP A N 1
ATOM 716 C CA . ASP A 1 93 ? 1.735 14.273 -9.086 1 91.81 93 ASP A CA 1
ATOM 717 C C . ASP A 1 93 ? 2.322 13.023 -8.43 1 91.81 93 ASP A C 1
ATOM 719 O O . ASP A 1 93 ? 3.133 13.125 -7.504 1 91.81 93 ASP A O 1
ATOM 723 N N . THR A 1 94 ? 1.789 11.914 -8.844 1 93.94 94 THR A N 1
ATOM 724 C CA . THR A 1 94 ? 2.309 10.617 -8.43 1 93.94 94 THR A CA 1
ATOM 725 C C . THR A 1 94 ? 2.699 9.781 -9.648 1 93.94 94 THR A C 1
ATOM 727 O O . THR A 1 94 ? 1.974 9.742 -10.641 1 93.94 94 THR A O 1
ATOM 730 N N . VAL A 1 95 ? 3.889 9.258 -9.562 1 96.19 95 VAL A N 1
ATOM 731 C CA . VAL A 1 95 ? 4.285 8.344 -10.633 1 96.19 95 VAL A CA 1
ATOM 732 C C . VAL A 1 95 ? 3.438 7.074 -10.562 1 96.19 95 VAL A C 1
ATOM 734 O O . VAL A 1 95 ? 3.293 6.473 -9.492 1 96.19 95 VAL A O 1
ATOM 737 N N . VAL A 1 96 ? 2.83 6.695 -11.742 1 97.94 96 VAL A N 1
ATOM 738 C CA . VAL A 1 96 ? 1.894 5.574 -11.766 1 97.94 96 VAL A CA 1
ATOM 739 C C . VAL A 1 96 ? 2.186 4.68 -12.977 1 97.94 96 VAL A C 1
ATOM 741 O O . VAL A 1 96 ? 2.982 5.043 -13.844 1 97.94 96 VAL A O 1
ATOM 744 N N . ALA A 1 97 ? 1.634 3.463 -12.93 1 97.69 97 ALA A N 1
ATOM 745 C CA . ALA A 1 97 ? 1.536 2.592 -14.094 1 97.69 97 ALA A CA 1
ATOM 746 C C . ALA A 1 97 ? 0.107 2.545 -14.633 1 97.69 97 ALA A C 1
ATOM 748 O O . ALA A 1 97 ? -0.837 2.314 -13.875 1 97.69 97 ALA A O 1
ATOM 749 N N . VAL A 1 98 ? -0.048 2.787 -15.914 1 96.69 98 VAL A N 1
ATOM 750 C CA . VAL A 1 98 ? -1.358 2.807 -16.562 1 96.69 98 VAL A CA 1
ATOM 751 C C . VAL A 1 98 ? -1.47 1.644 -17.531 1 96.69 98 VAL A C 1
ATOM 753 O O . VAL A 1 98 ? -0.712 1.568 -18.516 1 96.69 98 VAL A O 1
ATOM 756 N N . LYS A 1 99 ? -2.369 0.765 -17.25 1 94.44 99 LYS A N 1
ATOM 757 C CA . LYS A 1 99 ? -2.633 -0.344 -18.156 1 94.44 99 LYS A CA 1
ATOM 758 C C . LYS A 1 99 ? -3.799 -0.024 -19.094 1 94.44 99 LYS A C 1
ATOM 760 O O . LYS A 1 99 ? -4.938 0.122 -18.641 1 94.44 99 LYS A O 1
ATOM 765 N N . ARG A 1 100 ? -3.453 0.092 -20.297 1 93 100 ARG A N 1
ATOM 766 C CA . ARG A 1 100 ? -4.473 0.292 -21.312 1 93 100 ARG A CA 1
ATOM 767 C C . ARG A 1 100 ? -4.965 -1.043 -21.859 1 93 100 ARG A C 1
ATOM 769 O O . ARG A 1 100 ? -4.18 -1.834 -22.391 1 93 100 ARG A O 1
ATOM 776 N N . ILE A 1 101 ? -6.223 -1.242 -21.719 1 88 101 ILE A N 1
ATOM 777 C CA . ILE A 1 101 ? -6.777 -2.553 -22.047 1 88 101 ILE A CA 1
ATOM 778 C C . ILE A 1 101 ? -7.41 -2.516 -23.438 1 88 101 ILE A C 1
ATOM 780 O O . ILE A 1 101 ? -8 -1.508 -23.828 1 88 101 ILE A O 1
ATOM 784 N N . SER A 1 102 ? -7.238 -3.621 -24.109 1 81 102 SER A N 1
ATOM 785 C CA . SER A 1 102 ? -7.852 -3.756 -25.422 1 81 102 SER A CA 1
ATOM 786 C C . SER A 1 102 ? -9.375 -3.682 -25.328 1 81 102 SER A C 1
ATOM 788 O O . SER A 1 102 ? -9.961 -4.113 -24.344 1 81 102 SER A O 1
ATOM 790 N N . HIS A 1 103 ? -10.008 -3.264 -26.359 1 78.5 103 HIS A N 1
ATOM 791 C CA . HIS A 1 103 ? -11.453 -3.076 -26.391 1 78.5 103 HIS A CA 1
ATOM 792 C C . HIS A 1 103 ? -12.172 -4.375 -26.75 1 78.5 103 HIS A C 1
ATOM 794 O O . HIS A 1 103 ? -13.391 -4.391 -26.922 1 78.5 103 HIS A O 1
ATOM 800 N N . SER A 1 104 ? -11.5 -5.398 -26.688 1 78.5 104 SER A N 1
ATOM 801 C CA . SER A 1 104 ? -12.156 -6.684 -26.922 1 78.5 104 SER A CA 1
ATOM 802 C C . SER A 1 104 ? -13.023 -7.086 -25.75 1 78.5 104 SER A C 1
ATOM 804 O O . SER A 1 104 ? -12.828 -6.594 -24.625 1 78.5 104 SER A O 1
ATOM 806 N N . LYS A 1 105 ? -13.992 -7.922 -26 1 79.56 105 LYS A N 1
ATOM 807 C CA . LYS A 1 105 ? -14.867 -8.43 -24.938 1 79.56 105 LYS A CA 1
ATOM 808 C C . LYS A 1 105 ? -14.047 -9.094 -23.828 1 79.56 105 LYS A C 1
ATOM 810 O O . LYS A 1 105 ? -14.312 -8.875 -22.641 1 79.56 105 LYS A O 1
ATOM 815 N N . ASP A 1 106 ? -13.102 -9.867 -24.266 1 80.81 106 ASP A N 1
ATOM 816 C CA . ASP A 1 106 ? -12.25 -10.555 -23.297 1 80.81 106 ASP A CA 1
ATOM 817 C C . ASP A 1 106 ? -11.43 -9.562 -22.469 1 80.81 106 ASP A C 1
ATOM 819 O O . ASP A 1 106 ? -11.258 -9.742 -21.266 1 80.81 106 ASP A O 1
ATOM 823 N N . GLY A 1 107 ? -11.016 -8.547 -23.156 1 82 107 GLY A N 1
ATOM 824 C CA . GLY A 1 107 ? -10.242 -7.527 -22.469 1 82 107 GLY A CA 1
ATOM 825 C C . GLY A 1 107 ? -11.039 -6.785 -21.406 1 82 107 GLY A C 1
ATOM 826 O O . GLY A 1 107 ? -10.547 -6.57 -20.297 1 82 107 GLY A O 1
ATOM 827 N N . ILE A 1 108 ? -12.172 -6.496 -21.75 1 81.88 108 ILE A N 1
ATOM 828 C CA . ILE A 1 108 ? -13.031 -5.754 -20.828 1 81.88 108 ILE A CA 1
ATOM 829 C C . ILE A 1 108 ? -13.422 -6.641 -19.641 1 81.88 108 ILE A C 1
ATOM 831 O O . ILE A 1 108 ? -13.477 -6.176 -18.5 1 81.88 108 ILE A O 1
ATOM 835 N N . SER A 1 109 ? -13.68 -7.855 -19.984 1 84 109 SER A N 1
ATOM 836 C CA . SER A 1 109 ? -14.008 -8.797 -18.906 1 84 109 SER A CA 1
ATOM 837 C C . SER A 1 109 ? -12.859 -8.914 -17.922 1 84 109 SER A C 1
ATOM 839 O O . SER A 1 109 ? -13.086 -8.953 -16.703 1 84 109 SER A O 1
ATOM 841 N N . GLN A 1 110 ? -11.695 -8.969 -18.422 1 84.75 110 GLN A N 1
ATOM 842 C CA . GLN A 1 110 ? -10.516 -9.07 -17.562 1 84.75 110 GLN A CA 1
ATOM 843 C C . GLN A 1 110 ? -10.328 -7.797 -16.75 1 84.75 110 GLN A C 1
ATOM 845 O O . GLN A 1 110 ? -9.93 -7.859 -15.586 1 84.75 110 GLN A O 1
ATOM 850 N N . LEU A 1 111 ? -10.562 -6.688 -17.406 1 86.38 111 LEU A N 1
ATOM 851 C CA . LEU A 1 111 ? -10.453 -5.406 -16.719 1 86.38 111 LEU A CA 1
ATOM 852 C C . LEU A 1 111 ? -11.398 -5.344 -15.523 1 86.38 111 LEU A C 1
ATOM 854 O O . LEU A 1 111 ? -10.992 -4.961 -14.422 1 86.38 111 LEU A O 1
ATOM 858 N N . ILE A 1 112 ? -12.594 -5.746 -15.766 1 86.62 112 ILE A N 1
ATOM 859 C CA . ILE A 1 112 ? -13.609 -5.668 -14.719 1 86.62 112 ILE A CA 1
ATOM 860 C C . ILE A 1 112 ? -13.242 -6.613 -13.578 1 86.62 112 ILE A C 1
ATOM 862 O O . ILE A 1 112 ? -13.359 -6.254 -12.406 1 86.62 112 ILE A O 1
ATOM 866 N N . LYS A 1 113 ? -12.805 -7.785 -13.953 1 88.19 113 LYS A N 1
ATOM 867 C CA . LYS A 1 113 ? -12.398 -8.75 -12.945 1 88.19 113 LYS A CA 1
ATOM 868 C C . LYS A 1 113 ? -11.258 -8.211 -12.094 1 88.19 113 LYS A C 1
ATOM 870 O O . LYS A 1 113 ? -11.305 -8.273 -10.859 1 88.19 113 LYS A O 1
ATOM 875 N N . GLU A 1 114 ? -10.305 -7.699 -12.758 1 90.69 114 GLU A N 1
ATOM 876 C CA . GLU A 1 114 ? -9.156 -7.133 -12.062 1 90.69 114 GLU A CA 1
ATOM 877 C C . GLU A 1 114 ? -9.57 -5.977 -11.164 1 90.69 114 GLU A C 1
ATOM 879 O O . GLU A 1 114 ? -9.117 -5.875 -10.023 1 90.69 114 GLU A O 1
ATOM 884 N N . LEU A 1 115 ? -10.406 -5.145 -11.688 1 90.75 115 LEU A N 1
ATOM 885 C CA . LEU A 1 115 ? -10.914 -4.012 -10.922 1 90.75 115 LEU A CA 1
ATOM 886 C C . LEU A 1 115 ? -11.641 -4.484 -9.672 1 90.75 115 LEU A C 1
ATOM 888 O O . LEU A 1 115 ? -11.422 -3.953 -8.578 1 90.75 115 LEU A O 1
ATOM 892 N N . GLN A 1 116 ? -12.422 -5.473 -9.797 1 89.94 116 GLN A N 1
ATOM 893 C CA . GLN A 1 116 ? -13.188 -6.004 -8.672 1 89.94 116 GLN A CA 1
ATOM 894 C C . GLN A 1 116 ? -12.273 -6.609 -7.613 1 89.94 116 GLN A C 1
ATOM 896 O O . GLN A 1 116 ? -12.438 -6.344 -6.422 1 89.94 116 GLN A O 1
ATOM 901 N N . ILE A 1 117 ? -11.359 -7.352 -8.062 1 92.19 117 ILE A N 1
ATOM 902 C CA . ILE A 1 117 ? -10.477 -8.062 -7.148 1 92.19 117 ILE A CA 1
ATOM 903 C C . ILE A 1 117 ? -9.586 -7.066 -6.414 1 92.19 117 ILE A C 1
ATOM 905 O O . ILE A 1 117 ? -9.477 -7.109 -5.184 1 92.19 117 ILE A O 1
ATOM 909 N N . LEU A 1 118 ? -9.023 -6.176 -7.125 1 93.12 118 LEU A N 1
ATOM 910 C CA . LEU A 1 118 ? -8.055 -5.27 -6.527 1 93.12 118 LEU A CA 1
ATOM 911 C C . LEU A 1 118 ? -8.742 -4.215 -5.672 1 93.12 118 LEU A C 1
ATOM 913 O O . LEU A 1 118 ? -8.117 -3.594 -4.812 1 93.12 118 LEU A O 1
ATOM 917 N N . SER A 1 119 ? -10 -3.984 -5.949 1 90.94 119 SER A N 1
ATOM 918 C CA . SER A 1 119 ? -10.75 -3.074 -5.09 1 90.94 119 SER A CA 1
ATOM 919 C C . SER A 1 119 ? -11.078 -3.725 -3.748 1 90.94 119 SER A C 1
ATOM 921 O O . SER A 1 119 ? -11.266 -3.033 -2.746 1 90.94 119 SER A O 1
ATOM 923 N N . LEU A 1 120 ? -11.086 -5.008 -3.756 1 91 120 LEU A N 1
ATOM 924 C CA . LEU A 1 120 ? -11.508 -5.723 -2.559 1 91 120 LEU A CA 1
ATOM 925 C C . LEU A 1 120 ? -10.297 -6.258 -1.793 1 91 120 LEU A C 1
ATOM 927 O O . LEU A 1 120 ? -10.234 -6.145 -0.566 1 91 120 LEU A O 1
ATOM 931 N N . TYR A 1 121 ? -9.383 -6.848 -2.486 1 92.56 121 TYR A N 1
ATOM 932 C CA . TYR A 1 121 ? -8.234 -7.496 -1.857 1 92.56 121 TYR A CA 1
ATOM 933 C C . TYR A 1 121 ? -7.07 -6.523 -1.72 1 92.56 121 TYR A C 1
ATOM 935 O O . TYR A 1 121 ? -6.336 -6.289 -2.68 1 92.56 121 TYR A O 1
ATOM 943 N N . ARG A 1 122 ? -6.906 -6.098 -0.496 1 92.75 122 ARG A N 1
ATOM 944 C CA . ARG A 1 122 ? -5.848 -5.137 -0.193 1 92.75 122 ARG A CA 1
ATOM 945 C C . ARG A 1 122 ? -4.82 -5.738 0.759 1 92.75 122 ARG A C 1
ATOM 947 O O . ARG A 1 122 ? -5.176 -6.27 1.814 1 92.75 122 ARG A O 1
ATOM 954 N N . HIS A 1 123 ? -3.625 -5.668 0.342 1 95.06 123 HIS A N 1
ATOM 955 C CA . HIS A 1 123 ? -2.533 -6.293 1.079 1 95.06 123 HIS A CA 1
ATOM 956 C C . HIS A 1 123 ? -1.179 -5.773 0.604 1 95.06 123 HIS A C 1
ATOM 958 O O . HIS A 1 123 ? -1.041 -5.352 -0.547 1 95.06 123 HIS A O 1
ATOM 964 N N . ASP A 1 124 ? -0.208 -5.863 1.451 1 94.94 124 ASP A N 1
ATOM 965 C CA . ASP A 1 124 ? 1.13 -5.363 1.152 1 94.94 124 ASP A CA 1
ATOM 966 C C . ASP A 1 124 ? 1.711 -6.051 -0.081 1 94.94 124 ASP A C 1
ATOM 968 O O . ASP A 1 124 ? 2.531 -5.469 -0.795 1 94.94 124 ASP A O 1
ATOM 972 N N . ASN A 1 125 ? 1.34 -7.254 -0.292 1 97.56 125 ASN A N 1
ATOM 973 C CA . ASN A 1 125 ? 1.96 -8.039 -1.354 1 97.56 125 ASN A CA 1
ATOM 974 C C . ASN A 1 125 ? 1.012 -8.234 -2.535 1 97.56 125 ASN A C 1
ATOM 976 O O . ASN A 1 125 ? 1.185 -9.156 -3.33 1 97.56 125 ASN A O 1
ATOM 980 N N . ILE A 1 126 ? 0.008 -7.453 -2.598 1 97.44 126 ILE A N 1
ATOM 981 C CA . ILE A 1 126 ? -0.906 -7.379 -3.734 1 97.44 126 ILE A CA 1
ATOM 982 C C . ILE A 1 126 ? -0.816 -6 -4.383 1 97.44 126 ILE A C 1
ATOM 984 O O . ILE A 1 126 ? -0.803 -4.98 -3.689 1 97.44 126 ILE A O 1
ATOM 988 N N . LEU A 1 127 ? -0.698 -5.992 -5.664 1 97.56 127 LEU A N 1
ATOM 989 C CA . LEU A 1 127 ? -0.537 -4.746 -6.402 1 97.56 127 LEU A CA 1
ATOM 990 C C . LEU A 1 127 ? -1.676 -3.781 -6.094 1 97.56 127 LEU A C 1
ATOM 992 O O . LEU A 1 127 ? -2.844 -4.176 -6.082 1 97.56 127 LEU A O 1
ATOM 996 N N . CYS A 1 128 ? -1.31 -2.553 -5.902 1 96.25 128 CYS A N 1
ATOM 997 C CA . CYS A 1 128 ? -2.285 -1.547 -5.504 1 96.25 128 CYS A CA 1
ATOM 998 C C . CYS A 1 128 ? -2.9 -0.865 -6.719 1 96.25 128 CYS A C 1
ATOM 1000 O O . CYS A 1 128 ? -2.18 -0.391 -7.602 1 96.25 128 CYS A O 1
ATOM 1002 N N . LEU A 1 129 ? -4.207 -0.842 -6.742 1 95.62 129 LEU A N 1
ATOM 1003 C CA . LEU A 1 129 ? -4.973 -0.119 -7.754 1 95.62 129 LEU A CA 1
ATOM 1004 C C . LEU A 1 129 ? -5.375 1.262 -7.246 1 95.62 129 LEU A C 1
ATOM 1006 O O . LEU A 1 129 ? -6.012 1.38 -6.199 1 95.62 129 LEU A O 1
ATOM 1010 N N . TYR A 1 130 ? -4.992 2.318 -8 1 95.31 130 TYR A N 1
ATOM 1011 C CA . TYR A 1 130 ? -5.328 3.676 -7.586 1 95.31 130 TYR A CA 1
ATOM 1012 C C . TYR A 1 130 ? -6.668 4.105 -8.172 1 95.31 130 TYR A C 1
ATOM 1014 O O . TYR A 1 130 ? -7.414 4.859 -7.539 1 95.31 130 TYR A O 1
ATOM 1022 N N . GLY A 1 131 ? -6.961 3.65 -9.32 1 94.19 131 GLY A N 1
ATOM 1023 C CA . GLY A 1 131 ? -8.18 4.059 -9.992 1 94.19 131 GLY A CA 1
ATOM 1024 C C . GLY A 1 131 ? -8.344 3.443 -11.367 1 94.19 131 GLY A C 1
ATOM 1025 O O . GLY A 1 131 ? -7.633 2.498 -11.719 1 94.19 131 GLY A O 1
ATOM 1026 N N . TYR A 1 132 ? -9.375 3.908 -12.094 1 93.5 132 TYR A N 1
ATOM 1027 C CA . TYR A 1 132 ? -9.656 3.385 -13.43 1 93.5 132 TYR A CA 1
ATOM 1028 C C . TYR A 1 132 ? -10.297 4.449 -14.312 1 93.5 132 TYR A C 1
ATOM 1030 O O . TYR A 1 132 ? -10.711 5.504 -13.82 1 93.5 132 TYR A O 1
ATOM 1038 N N . CYS A 1 133 ? -10.172 4.266 -15.508 1 91.62 133 CYS A N 1
ATOM 1039 C CA . CYS A 1 133 ? -10.852 5.07 -16.516 1 91.62 133 CYS A CA 1
ATOM 1040 C C . CYS A 1 133 ? -11.648 4.188 -17.469 1 91.62 133 CYS A C 1
ATOM 1042 O O . CYS A 1 133 ? -11.117 3.234 -18.047 1 91.62 133 CYS A O 1
ATOM 1044 N N . LEU A 1 134 ? -12.961 4.418 -17.516 1 84.19 134 LEU A N 1
ATOM 1045 C CA . LEU A 1 134 ? -13.797 3.609 -18.406 1 84.19 134 LEU A CA 1
ATOM 1046 C C . LEU A 1 134 ? -14.359 4.453 -19.547 1 84.19 134 LEU A C 1
ATOM 1048 O O . LEU A 1 134 ? -15.258 4.012 -20.266 1 84.19 134 LEU A O 1
ATOM 1052 N N . GLU A 1 135 ? -13.852 5.578 -19.625 1 75.31 135 GLU A N 1
ATOM 1053 C CA . GLU A 1 135 ? -14.367 6.402 -20.719 1 75.31 135 GLU A CA 1
ATOM 1054 C C . GLU A 1 135 ? -14.047 5.793 -22.078 1 75.31 135 GLU A C 1
ATOM 1056 O O . GLU A 1 135 ? -13.156 4.949 -22.188 1 75.31 135 GLU A O 1
ATOM 1061 N N . GLU A 1 136 ? -14.859 5.984 -23 1 60.38 136 GLU A N 1
ATOM 1062 C CA . GLU A 1 136 ? -15.203 5.336 -24.25 1 60.38 136 GLU A CA 1
ATOM 1063 C C . GLU A 1 136 ? -13.961 4.793 -24.953 1 60.38 136 GLU A C 1
ATOM 1065 O O . GLU A 1 136 ? -13.938 3.631 -25.375 1 60.38 136 GLU A O 1
ATOM 1070 N N . ARG A 1 137 ? -12.938 5.48 -25.297 1 61.56 137 ARG A N 1
ATOM 1071 C CA . ARG A 1 137 ? -12.008 4.992 -26.312 1 61.56 137 ARG A CA 1
ATOM 1072 C C . ARG A 1 137 ? -10.906 4.148 -25.688 1 61.56 137 ARG A C 1
ATOM 1074 O O . ARG A 1 137 ? -10.305 3.307 -26.359 1 61.56 137 ARG A O 1
ATOM 1081 N N . ALA A 1 138 ? -10.805 4.148 -24.406 1 74.62 138 ALA A N 1
ATOM 1082 C CA . ALA A 1 138 ? -9.625 3.473 -23.875 1 74.62 138 ALA A CA 1
ATOM 1083 C C . ALA A 1 138 ? -9.812 3.135 -22.391 1 74.62 138 ALA A C 1
ATOM 1085 O O . ALA A 1 138 ? -9.5 3.945 -21.516 1 74.62 138 ALA A O 1
ATOM 1086 N N . PRO A 1 139 ? -10.344 1.899 -22.141 1 88.5 139 PRO A N 1
ATOM 1087 C CA . PRO A 1 139 ? -10.383 1.505 -20.734 1 88.5 139 PRO A CA 1
ATOM 1088 C C . PRO A 1 139 ? -9 1.303 -20.125 1 88.5 139 PRO A C 1
ATOM 1090 O O . PRO A 1 139 ? -8.125 0.699 -20.766 1 88.5 139 PRO A O 1
ATOM 1093 N N . CYS A 1 140 ? -8.789 1.924 -18.984 1 93.5 140 CYS A N 1
ATOM 1094 C CA . CYS A 1 140 ? -7.477 1.875 -18.359 1 93.5 140 CYS A CA 1
ATOM 1095 C C . CYS A 1 140 ? -7.602 1.574 -16.859 1 93.5 140 CYS A C 1
ATOM 1097 O O . CYS A 1 140 ? -8.602 1.931 -16.234 1 93.5 140 CYS A O 1
ATOM 1099 N N . LEU A 1 141 ? -6.66 0.869 -16.422 1 94.75 141 LEU A N 1
ATOM 1100 C CA . LEU A 1 141 ? -6.438 0.723 -14.984 1 94.75 141 LEU A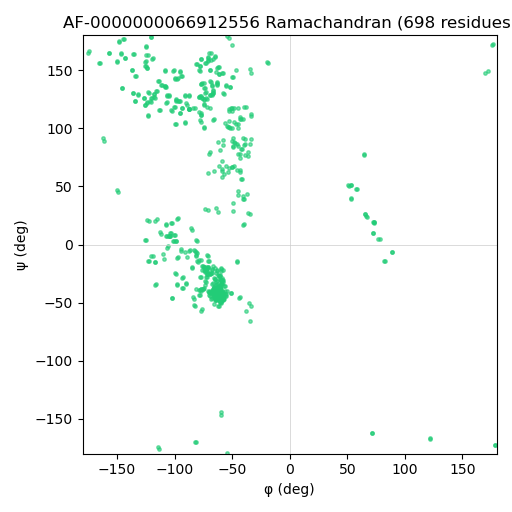 CA 1
ATOM 1101 C C . LEU A 1 141 ? -5.188 1.479 -14.547 1 94.75 141 LEU A C 1
ATOM 1103 O O . LEU A 1 141 ? -4.176 1.473 -15.25 1 94.75 141 LEU A O 1
ATOM 1107 N N . ILE A 1 142 ? -5.273 2.191 -13.445 1 96.5 142 ILE A N 1
ATOM 1108 C CA . ILE A 1 142 ? -4.164 2.959 -12.891 1 96.5 142 ILE A CA 1
ATOM 1109 C C . ILE A 1 142 ? -3.623 2.262 -11.648 1 96.5 142 ILE A C 1
ATOM 1111 O O . ILE A 1 142 ? -4.348 2.08 -10.664 1 96.5 142 ILE A O 1
ATOM 1115 N N . TYR A 1 143 ? -2.238 1.923 -11.695 1 96.5 143 TYR A N 1
ATOM 1116 C CA . TYR A 1 143 ? -1.609 1.163 -10.625 1 96.5 143 TYR A CA 1
ATOM 1117 C C . TYR A 1 143 ? -0.475 1.957 -9.984 1 96.5 143 TYR A C 1
ATOM 1119 O O . TYR A 1 143 ? 0.033 2.912 -10.578 1 96.5 143 TYR A O 1
ATOM 1127 N N . GLN A 1 144 ? -0.197 1.492 -8.797 1 97.25 144 GLN A N 1
ATOM 1128 C CA . GLN A 1 144 ? 1.111 1.83 -8.242 1 97.25 144 GLN A CA 1
ATOM 1129 C C . GLN A 1 144 ? 2.229 1.483 -9.227 1 97.25 144 GLN A C 1
ATOM 1131 O O . GLN A 1 144 ? 2.201 0.424 -9.852 1 97.25 144 GLN A O 1
ATOM 1136 N N . PHE A 1 145 ? 3.133 2.434 -9.328 1 97.44 145 PHE A N 1
ATOM 1137 C CA . PHE A 1 145 ? 4.293 2.178 -10.172 1 97.44 145 PHE A CA 1
ATOM 1138 C C . PHE A 1 145 ? 5.305 1.297 -9.453 1 97.44 145 PHE A C 1
ATOM 1140 O O . PHE A 1 145 ? 5.723 1.606 -8.336 1 97.44 145 PHE A O 1
ATOM 1147 N N . MET A 1 146 ? 5.695 0.218 -10.094 1 97.31 146 MET A N 1
ATOM 1148 C CA . MET A 1 146 ? 6.684 -0.716 -9.562 1 97.31 146 MET A CA 1
ATOM 1149 C C . MET A 1 146 ? 8.055 -0.461 -10.18 1 97.31 146 MET A C 1
ATOM 1151 O O . MET A 1 146 ? 8.352 -0.955 -11.266 1 97.31 146 MET A O 1
ATOM 1155 N N . ALA A 1 147 ? 8.93 0.166 -9.43 1 94.75 147 ALA A N 1
ATOM 1156 C CA . ALA A 1 147 ? 10.141 0.786 -9.945 1 94.75 147 ALA A CA 1
ATOM 1157 C C . ALA A 1 147 ? 11.164 -0.271 -10.367 1 94.75 147 ALA A C 1
ATOM 1159 O O . ALA A 1 147 ? 12 -0.025 -11.234 1 94.75 147 ALA A O 1
ATOM 1160 N N . ASN A 1 148 ? 11.109 -1.477 -9.781 1 94.25 148 ASN A N 1
ATOM 1161 C CA . ASN A 1 148 ? 12.086 -2.502 -10.117 1 94.25 148 ASN A CA 1
ATOM 1162 C C . ASN A 1 148 ? 11.523 -3.52 -11.102 1 94.25 148 ASN A C 1
ATOM 1164 O O . ASN A 1 148 ? 12.109 -4.586 -11.305 1 94.25 148 ASN A O 1
ATOM 1168 N N . GLY A 1 149 ? 10.328 -3.223 -11.617 1 93.31 149 GLY A N 1
ATOM 1169 C CA . GLY A 1 149 ? 9.758 -4.051 -12.664 1 93.31 149 GLY A CA 1
ATOM 1170 C C . GLY A 1 149 ? 9.289 -5.406 -12.172 1 93.31 149 GLY A C 1
ATOM 1171 O O . GLY A 1 149 ? 9 -5.57 -10.984 1 93.31 149 GLY A O 1
ATOM 1172 N N . SER A 1 150 ? 9.117 -6.312 -13.117 1 92.31 150 SER A N 1
ATOM 1173 C CA . SER A 1 150 ? 8.711 -7.672 -12.773 1 92.31 150 SER A CA 1
ATOM 1174 C C . SER A 1 150 ? 9.891 -8.484 -12.242 1 92.31 150 SER A C 1
ATOM 1176 O O . SER A 1 150 ? 11.047 -8.195 -12.562 1 92.31 150 SER A O 1
ATOM 1178 N N . LEU A 1 151 ? 9.539 -9.453 -11.445 1 91.75 151 LEU A N 1
ATOM 1179 C CA . LEU A 1 151 ? 10.562 -10.375 -10.969 1 91.75 151 LEU A CA 1
ATOM 1180 C C . LEU A 1 151 ? 11.289 -11.031 -12.133 1 91.75 151 LEU A C 1
ATOM 1182 O O . LEU A 1 151 ? 12.508 -11.203 -12.094 1 91.75 151 LEU A O 1
ATOM 1186 N N . ASP A 1 152 ? 10.625 -11.305 -13.18 1 88.06 152 ASP A N 1
ATOM 1187 C CA . ASP A 1 152 ? 11.211 -11.883 -14.383 1 88.06 152 ASP A CA 1
ATOM 1188 C C . ASP A 1 152 ? 12.273 -10.961 -14.977 1 88.06 152 ASP A C 1
ATOM 1190 O O . ASP A 1 152 ? 13.406 -11.383 -15.227 1 88.06 152 ASP A O 1
ATOM 1194 N N . ASP A 1 153 ? 11.93 -9.719 -15.102 1 85.75 153 ASP A N 1
ATOM 1195 C CA . ASP A 1 153 ? 12.859 -8.734 -15.656 1 85.75 153 ASP A CA 1
ATOM 1196 C C . ASP A 1 153 ? 14.055 -8.531 -14.727 1 85.75 153 ASP A C 1
ATOM 1198 O O . ASP A 1 153 ? 15.195 -8.422 -15.188 1 85.75 153 ASP A O 1
ATOM 1202 N N . ARG A 1 154 ? 13.789 -8.461 -13.523 1 86.38 154 ARG A N 1
ATOM 1203 C CA . ARG A 1 154 ? 14.828 -8.195 -12.531 1 86.38 154 ARG A CA 1
ATOM 1204 C C . ARG A 1 154 ? 15.844 -9.328 -12.492 1 86.38 154 ARG A C 1
ATOM 1206 O O . ARG A 1 154 ? 17.047 -9.086 -12.32 1 86.38 154 ARG A O 1
ATOM 1213 N N . LEU A 1 155 ? 15.383 -10.477 -12.625 1 81.62 155 LEU A N 1
ATOM 1214 C CA . LEU A 1 155 ? 16.266 -11.641 -12.547 1 81.62 155 LEU A CA 1
ATOM 1215 C C . LEU A 1 155 ? 17.062 -11.812 -13.828 1 81.62 155 LEU A C 1
ATOM 1217 O O . LEU A 1 155 ? 18.188 -12.328 -13.797 1 81.62 155 LEU A O 1
ATOM 1221 N N . HIS A 1 156 ? 16.562 -11.383 -14.883 1 79 156 HIS A N 1
ATOM 1222 C CA . HIS A 1 156 ? 17.219 -11.617 -16.172 1 79 156 HIS A CA 1
ATOM 1223 C C . HIS A 1 156 ? 18.062 -10.422 -16.594 1 79 156 HIS A C 1
ATOM 1225 O O . HIS A 1 156 ? 18.828 -10.508 -17.547 1 79 156 HIS A O 1
ATOM 1231 N N . ASN A 1 157 ? 17.844 -9.398 -15.867 1 79.62 157 ASN A N 1
ATOM 1232 C CA . ASN A 1 157 ? 18.609 -8.211 -16.219 1 79.62 157 ASN A CA 1
ATOM 1233 C C . ASN A 1 157 ? 20.047 -8.297 -15.727 1 79.62 157 ASN A C 1
ATOM 1235 O O . ASN A 1 157 ? 20.328 -7.984 -14.57 1 79.62 157 ASN A O 1
ATOM 1239 N N . LYS A 1 158 ? 20.969 -8.516 -16.547 1 74 158 LYS A N 1
ATOM 1240 C CA . LYS A 1 158 ? 22.375 -8.742 -16.203 1 74 158 LYS A CA 1
ATOM 1241 C C . LYS A 1 158 ? 23.078 -7.434 -15.852 1 74 158 LYS A C 1
ATOM 1243 O O . LYS A 1 158 ? 24.156 -7.441 -15.258 1 74 158 LYS A O 1
ATOM 1248 N N . ALA A 1 159 ? 22.422 -6.32 -16.172 1 78.06 159 ALA A N 1
ATOM 1249 C CA . ALA A 1 159 ? 23.031 -5.016 -15.891 1 78.06 159 ALA A CA 1
ATOM 1250 C C . ALA A 1 159 ? 22.844 -4.625 -14.43 1 78.06 159 ALA A C 1
ATOM 1252 O O . ALA A 1 159 ? 23.547 -3.754 -13.922 1 78.06 159 ALA A O 1
ATOM 1253 N N . LEU A 1 160 ? 21.984 -5.328 -13.844 1 82.25 160 LEU A N 1
ATOM 1254 C CA . LEU A 1 160 ? 21.688 -5.008 -12.453 1 82.25 160 LEU A CA 1
ATOM 1255 C C . LEU A 1 160 ? 22.406 -5.965 -11.508 1 82.25 160 LEU A C 1
ATOM 1257 O O . LEU A 1 160 ? 22.703 -7.102 -11.875 1 82.25 160 LEU A O 1
ATOM 1261 N N . LYS A 1 161 ? 22.688 -5.395 -10.359 1 82.56 161 LYS A N 1
ATOM 1262 C CA . LYS A 1 161 ? 23.266 -6.258 -9.32 1 82.56 161 LYS A CA 1
ATOM 1263 C C . LYS A 1 161 ? 22.328 -7.422 -9.008 1 82.56 161 LYS A C 1
ATOM 1265 O O . LYS A 1 161 ? 21.125 -7.223 -8.805 1 82.56 161 LYS A O 1
ATOM 1270 N N . PRO A 1 162 ? 22.906 -8.594 -9.023 1 82.19 162 PRO A N 1
ATOM 1271 C CA . PRO A 1 162 ? 22.062 -9.75 -8.688 1 82.19 162 PRO A CA 1
ATOM 1272 C C . PRO A 1 162 ? 21.453 -9.641 -7.293 1 82.19 162 PRO A C 1
ATOM 1274 O O . PRO A 1 162 ? 22.078 -9.086 -6.383 1 82.19 162 PRO A O 1
ATOM 1277 N N . LEU A 1 163 ? 20.25 -10.188 -7.16 1 86.38 163 LEU A N 1
ATOM 1278 C CA . LEU A 1 163 ? 19.594 -10.219 -5.852 1 86.38 163 LEU A CA 1
ATOM 1279 C C . LEU A 1 163 ? 20.359 -11.133 -4.895 1 86.38 163 LEU A C 1
ATOM 1281 O O . LEU A 1 163 ? 20.734 -12.25 -5.258 1 86.38 163 LEU A O 1
ATOM 1285 N N . SER A 1 164 ? 20.609 -10.641 -3.727 1 84.38 164 SER A N 1
ATOM 1286 C CA . SER A 1 164 ? 21.203 -11.484 -2.697 1 84.38 164 SER A CA 1
ATOM 1287 C C . SER A 1 164 ? 20.234 -12.562 -2.227 1 84.38 164 SER A C 1
ATOM 1289 O O . SER A 1 164 ? 19.031 -12.477 -2.475 1 84.38 164 SER A O 1
ATOM 1291 N N . TRP A 1 165 ? 20.75 -13.547 -1.54 1 83.94 165 TRP A N 1
ATOM 1292 C CA . TRP A 1 165 ? 19.891 -14.617 -1.025 1 83.94 165 TRP A CA 1
ATOM 1293 C C . TRP A 1 165 ? 18.906 -14.086 -0.003 1 83.94 165 TRP A C 1
ATOM 1295 O O . TRP A 1 165 ? 17.766 -14.547 0.066 1 83.94 165 TRP A O 1
ATOM 1305 N N . THR A 1 166 ? 19.344 -13.125 0.766 1 85.69 166 THR A N 1
ATOM 1306 C CA . THR A 1 166 ? 18.453 -12.508 1.744 1 85.69 166 THR A CA 1
ATOM 1307 C C . THR A 1 166 ? 17.328 -11.75 1.048 1 85.69 166 THR A C 1
ATOM 1309 O O . THR A 1 166 ? 16.172 -11.812 1.482 1 85.69 166 THR A O 1
ATOM 1312 N N . GLU A 1 167 ? 17.672 -11.055 0.009 1 89.5 167 GLU A N 1
ATOM 1313 C CA . GLU A 1 167 ? 16.656 -10.367 -0.782 1 89.5 167 GLU A CA 1
ATOM 1314 C C . GLU A 1 167 ? 15.688 -11.359 -1.419 1 89.5 167 GLU A C 1
ATOM 1316 O O . GLU A 1 167 ? 14.477 -11.133 -1.426 1 89.5 167 GLU A O 1
ATOM 1321 N N . ARG A 1 168 ? 16.234 -12.422 -1.885 1 89.38 168 ARG A N 1
ATOM 1322 C CA . ARG A 1 168 ? 15.406 -13.453 -2.494 1 89.38 168 ARG A CA 1
ATOM 1323 C C . ARG A 1 168 ? 14.461 -14.07 -1.47 1 89.38 168 ARG A C 1
ATOM 1325 O O . ARG A 1 168 ? 13.289 -14.328 -1.774 1 89.38 168 ARG A O 1
ATOM 1332 N N . GLN A 1 169 ? 14.977 -14.297 -0.337 1 89.44 169 GLN A N 1
ATOM 1333 C CA . GLN A 1 169 ? 14.148 -14.844 0.731 1 89.44 169 GLN A CA 1
ATOM 1334 C C . GLN A 1 169 ? 13 -13.906 1.074 1 89.44 169 GLN A C 1
ATOM 1336 O O . GLN A 1 169 ? 11.867 -14.352 1.271 1 89.44 169 GLN A O 1
ATOM 1341 N N . ARG A 1 170 ? 13.273 -12.656 1.172 1 92.38 170 ARG A N 1
ATOM 1342 C CA . ARG A 1 170 ? 12.242 -11.664 1.463 1 92.38 170 ARG A CA 1
ATOM 1343 C C . ARG A 1 170 ? 11.188 -11.633 0.362 1 92.38 170 ARG A C 1
ATOM 1345 O O . ARG A 1 170 ? 9.992 -11.57 0.644 1 92.38 170 ARG A O 1
ATOM 1352 N N . ILE A 1 171 ? 11.648 -11.688 -0.803 1 94.31 171 ILE A N 1
ATOM 1353 C CA . ILE A 1 171 ? 10.75 -11.633 -1.95 1 94.31 171 ILE A CA 1
ATOM 1354 C C . ILE A 1 171 ? 9.836 -12.852 -1.956 1 94.31 171 ILE A C 1
ATOM 1356 O O . ILE A 1 171 ? 8.609 -12.727 -2.053 1 94.31 171 ILE A O 1
ATOM 1360 N N . VAL A 1 172 ? 10.422 -14 -1.765 1 94.19 172 VAL A N 1
ATOM 1361 C CA . VAL A 1 172 ? 9.656 -15.242 -1.792 1 94.19 172 VAL A CA 1
ATOM 1362 C C . VAL A 1 172 ? 8.648 -15.25 -0.645 1 94.19 172 VAL A C 1
ATOM 1364 O O . VAL A 1 172 ? 7.508 -15.68 -0.818 1 94.19 172 VAL A O 1
ATOM 1367 N N . THR A 1 173 ? 9.117 -14.82 0.452 1 95.06 173 THR A N 1
ATOM 1368 C CA . THR A 1 173 ? 8.234 -14.766 1.616 1 95.06 173 THR A CA 1
ATOM 1369 C C . THR A 1 173 ? 7.055 -13.836 1.363 1 95.06 173 THR A C 1
ATOM 1371 O O . THR A 1 173 ? 5.918 -14.156 1.705 1 95.06 173 THR A O 1
ATOM 1374 N N . GLY A 1 174 ? 7.312 -12.711 0.78 1 96.31 174 GLY A N 1
ATOM 1375 C CA . GLY A 1 174 ? 6.25 -11.781 0.441 1 96.31 174 GLY A CA 1
ATOM 1376 C C . GLY A 1 174 ? 5.254 -12.344 -0.555 1 96.31 174 GLY A C 1
ATOM 1377 O O . GLY A 1 174 ? 4.043 -12.156 -0.408 1 96.31 174 GLY A O 1
ATOM 1378 N N . ILE A 1 175 ? 5.75 -13.031 -1.578 1 96.69 175 ILE A N 1
ATOM 1379 C CA . ILE A 1 175 ? 4.875 -13.656 -2.566 1 96.69 175 ILE A CA 1
ATOM 1380 C C . ILE A 1 175 ? 3.959 -14.664 -1.88 1 96.69 175 ILE A C 1
ATOM 1382 O O . ILE A 1 175 ? 2.744 -14.648 -2.09 1 96.69 175 ILE A O 1
ATOM 1386 N N . CYS A 1 176 ? 4.594 -15.477 -1.075 1 97.06 176 CYS A N 1
ATOM 1387 C CA . CYS A 1 176 ? 3.844 -16.5 -0.351 1 97.06 176 CYS A CA 1
ATOM 1388 C C . CYS A 1 176 ? 2.768 -15.867 0.525 1 97.06 176 CYS A C 1
ATOM 1390 O O . CYS A 1 176 ? 1.632 -16.344 0.56 1 97.06 176 CYS A O 1
ATOM 1392 N N . ARG A 1 177 ? 3.082 -14.867 1.174 1 97.44 177 ARG A N 1
ATOM 1393 C CA . ARG A 1 177 ? 2.152 -14.172 2.059 1 97.44 177 ARG A CA 1
ATOM 1394 C C . ARG A 1 177 ? 0.978 -13.594 1.274 1 97.44 177 ARG A C 1
ATOM 1396 O O . ARG A 1 177 ? -0.174 -13.711 1.696 1 97.44 177 ARG A O 1
ATOM 1403 N N . GLY A 1 178 ? 1.236 -12.953 0.188 1 97.81 178 GLY A N 1
ATOM 1404 C CA . GLY A 1 178 ? 0.174 -12.438 -0.661 1 97.81 178 GLY A CA 1
ATOM 1405 C C . GLY A 1 178 ? -0.772 -13.516 -1.154 1 97.81 178 GLY A C 1
ATOM 1406 O O . GLY A 1 178 ? -1.992 -13.352 -1.1 1 97.81 178 GLY A O 1
ATOM 1407 N N . LEU A 1 179 ? -0.209 -14.57 -1.626 1 97.75 179 LEU A N 1
ATOM 1408 C CA . LEU A 1 179 ? -1.025 -15.68 -2.107 1 97.75 179 LEU A CA 1
ATOM 1409 C C . LEU A 1 179 ? -1.84 -16.281 -0.971 1 97.75 179 LEU A C 1
ATOM 1411 O O . LEU A 1 179 ? -3 -16.656 -1.162 1 97.75 179 LEU A O 1
ATOM 1415 N N . ASN A 1 180 ? -1.167 -16.453 0.17 1 97.12 180 ASN A N 1
ATOM 1416 C CA . ASN A 1 180 ? -1.889 -16.969 1.331 1 97.12 180 ASN A CA 1
ATOM 1417 C C . ASN A 1 180 ? -3.098 -16.094 1.665 1 97.12 180 ASN A C 1
ATOM 1419 O O . ASN A 1 180 ? -4.164 -16.609 2.002 1 97.12 180 ASN A O 1
ATOM 1423 N N . PHE A 1 181 ? -2.932 -14.828 1.609 1 96.75 181 PHE A N 1
ATOM 1424 C CA . PHE A 1 181 ? -4.035 -13.906 1.857 1 96.75 181 PHE A CA 1
ATOM 1425 C C . PHE A 1 181 ? -5.18 -14.148 0.881 1 96.75 181 PHE A C 1
ATOM 1427 O O . PHE A 1 181 ? -6.344 -14.195 1.281 1 96.75 181 PHE A O 1
ATOM 1434 N N . LEU A 1 182 ? -4.887 -14.32 -0.373 1 96.19 182 LEU A N 1
ATOM 1435 C CA . LEU A 1 182 ? -5.898 -14.602 -1.386 1 96.19 182 LEU A CA 1
ATOM 1436 C C . LEU A 1 182 ? -6.656 -15.883 -1.06 1 96.19 182 LEU A C 1
ATOM 1438 O O . LEU A 1 182 ? -7.863 -15.977 -1.293 1 96.19 182 LEU A O 1
ATOM 1442 N N . HIS A 1 183 ? -5.988 -16.797 -0.494 1 94.88 183 HIS A N 1
ATOM 1443 C CA . HIS A 1 183 ? -6.559 -18.125 -0.275 1 94.88 183 HIS A CA 1
ATOM 1444 C C . HIS A 1 183 ? -7.367 -18.172 1.017 1 94.88 183 HIS A C 1
ATOM 1446 O O . HIS A 1 183 ? -8.195 -19.062 1.204 1 94.88 183 HIS A O 1
ATOM 1452 N N . THR A 1 184 ? -7.102 -17.188 1.926 1 93.31 184 THR A N 1
ATOM 1453 C CA . THR A 1 184 ? -7.629 -17.406 3.27 1 93.31 184 THR A CA 1
ATOM 1454 C C . THR A 1 184 ? -8.539 -16.25 3.684 1 93.31 184 THR A C 1
ATOM 1456 O O . THR A 1 184 ? -9.273 -16.359 4.664 1 93.31 184 THR A O 1
ATOM 1459 N N . CYS A 1 185 ? -8.508 -15.188 3.004 1 89.56 185 CYS A N 1
ATOM 1460 C CA . CYS A 1 185 ? -9.164 -13.977 3.492 1 89.56 185 CYS A CA 1
ATOM 1461 C C . CYS A 1 185 ? -10.68 -14.102 3.416 1 89.56 185 CYS A C 1
ATOM 1463 O O . CYS A 1 185 ? -11.398 -13.383 4.105 1 89.56 185 CYS A O 1
ATOM 1465 N N . SER A 1 186 ? -11.164 -14.938 2.588 1 87.19 186 SER A N 1
ATOM 1466 C CA . SER A 1 186 ? -12.594 -15.172 2.449 1 87.19 186 SER A CA 1
ATOM 1467 C C . SER A 1 186 ? -12.938 -16.641 2.633 1 87.19 186 SER A C 1
ATOM 1469 O O . SER A 1 186 ? -12.047 -17.484 2.744 1 87.19 186 SER A O 1
ATOM 1471 N N . ASP A 1 187 ? -14.203 -16.875 2.729 1 83.81 187 ASP A N 1
ATOM 1472 C CA . ASP A 1 187 ? -14.656 -18.25 2.93 1 83.81 187 ASP A CA 1
ATOM 1473 C C . ASP A 1 187 ? -14.227 -19.156 1.776 1 83.81 187 ASP A C 1
ATOM 1475 O O . ASP A 1 187 ? -13.875 -20.312 1.987 1 83.81 187 ASP A O 1
ATOM 1479 N N . GLN A 1 188 ? -14.273 -18.562 0.619 1 88.06 188 GLN A N 1
ATOM 1480 C CA . GLN A 1 188 ? -13.758 -19.266 -0.551 1 88.06 188 GLN A CA 1
ATOM 1481 C C . GLN A 1 188 ? -12.438 -18.672 -1.018 1 88.06 188 GLN A C 1
ATOM 1483 O O . GLN A 1 188 ? -12.297 -17.438 -1.08 1 88.06 188 GLN A O 1
ATOM 1488 N N . PRO A 1 189 ? -11.539 -19.578 -1.308 1 91.94 189 PRO A N 1
ATOM 1489 C CA . PRO A 1 189 ? -10.258 -19.047 -1.758 1 91.94 189 PRO A CA 1
ATOM 1490 C C . PRO A 1 189 ? -10.344 -18.375 -3.125 1 91.94 189 PRO A C 1
ATOM 1492 O O . PRO A 1 189 ? -11.094 -18.828 -3.994 1 91.94 189 PRO A O 1
ATOM 1495 N N . LEU A 1 190 ? -9.672 -17.328 -3.234 1 94 190 LEU A N 1
ATOM 1496 C CA . LEU A 1 190 ? -9.445 -16.734 -4.547 1 94 190 LEU A CA 1
ATOM 1497 C C . LEU A 1 190 ? -8.211 -17.328 -5.215 1 94 190 LEU A C 1
ATOM 1499 O O . LEU A 1 190 ? -7.102 -17.219 -4.691 1 94 190 LEU A O 1
ATOM 1503 N N . ILE A 1 191 ? -8.422 -17.969 -6.305 1 94.25 191 ILE A N 1
ATOM 1504 C CA . ILE A 1 191 ? -7.344 -18.609 -7.051 1 94.25 191 ILE A CA 1
ATOM 1505 C C . ILE A 1 191 ? -6.82 -17.656 -8.125 1 94.25 191 ILE A C 1
ATOM 1507 O O . ILE A 1 191 ? -7.57 -17.234 -9.008 1 94.25 191 ILE A O 1
ATOM 1511 N N . HIS A 1 192 ? -5.578 -17.266 -8.047 1 95.56 192 HIS A N 1
ATOM 1512 C CA . HIS A 1 192 ? -5 -16.328 -9.008 1 95.56 192 HIS A CA 1
ATOM 1513 C C . HIS A 1 192 ? -5.027 -16.891 -10.422 1 95.56 192 HIS A C 1
ATOM 1515 O O . HIS A 1 192 ? -5.477 -16.219 -11.352 1 95.56 192 HIS A O 1
ATOM 1521 N N . GLY A 1 193 ? -4.461 -18.172 -10.594 1 93.06 193 GLY A N 1
ATOM 1522 C CA . GLY A 1 193 ? -4.578 -18.922 -11.828 1 93.06 193 GLY A CA 1
ATOM 1523 C C . GLY A 1 193 ? -3.465 -18.625 -12.82 1 93.06 193 GLY A C 1
ATOM 1524 O O . GLY A 1 193 ? -3.35 -19.297 -13.852 1 93.06 193 GLY A O 1
ATOM 1525 N N . ASP A 1 194 ? -2.598 -17.641 -12.516 1 92.94 194 ASP A N 1
ATOM 1526 C CA . ASP A 1 194 ? -1.492 -17.328 -13.414 1 92.94 194 ASP A CA 1
ATOM 1527 C C . ASP A 1 194 ? -0.297 -16.781 -12.633 1 92.94 194 ASP A C 1
ATOM 1529 O O . ASP A 1 194 ? 0.268 -15.742 -13 1 92.94 194 ASP A O 1
ATOM 1533 N N . VAL A 1 195 ? 0.045 -17.438 -11.57 1 94.69 195 VAL A N 1
ATOM 1534 C CA . VAL A 1 195 ? 1.216 -17.047 -10.781 1 94.69 195 VAL A CA 1
ATOM 1535 C C . VAL A 1 195 ? 2.488 -17.391 -11.562 1 94.69 195 VAL A C 1
ATOM 1537 O O . VAL A 1 195 ? 2.701 -18.531 -11.953 1 94.69 195 VAL A O 1
ATOM 1540 N N . LYS A 1 196 ? 3.262 -16.406 -11.891 1 92.31 196 LYS A N 1
ATOM 1541 C CA . LYS A 1 196 ? 4.547 -16.531 -12.57 1 92.31 196 LYS A CA 1
ATOM 1542 C C . LYS A 1 196 ? 5.434 -15.32 -12.305 1 92.31 196 LYS A C 1
ATOM 1544 O O . LYS A 1 196 ? 4.949 -14.273 -11.852 1 92.31 196 LYS A O 1
ATOM 1549 N N . SER A 1 197 ? 6.668 -15.406 -12.57 1 91.31 197 SER A N 1
ATOM 1550 C CA . SER A 1 197 ? 7.637 -14.367 -12.258 1 91.31 197 SER A CA 1
ATOM 1551 C C . SER A 1 197 ? 7.293 -13.062 -12.969 1 91.31 197 SER A C 1
ATOM 1553 O O . SER A 1 197 ? 7.543 -11.977 -12.445 1 91.31 197 SER A O 1
ATOM 1555 N N . ALA A 1 198 ? 6.664 -13.164 -14.125 1 90.12 198 ALA A N 1
ATOM 1556 C CA . ALA A 1 198 ? 6.328 -11.969 -14.906 1 90.12 198 ALA A CA 1
ATOM 1557 C C . ALA A 1 198 ? 5.18 -11.203 -14.258 1 90.12 198 ALA A C 1
ATOM 1559 O O . ALA A 1 198 ? 5 -10.008 -14.516 1 90.12 198 ALA A O 1
ATOM 1560 N N . ASN A 1 199 ? 4.41 -11.891 -13.438 1 92.56 199 ASN A N 1
ATOM 1561 C CA . ASN A 1 199 ? 3.252 -11.273 -12.797 1 92.56 199 ASN A CA 1
ATOM 1562 C C . ASN A 1 199 ? 3.551 -10.875 -11.359 1 92.56 199 ASN A C 1
ATOM 1564 O O . ASN A 1 199 ? 2.652 -10.453 -10.625 1 92.56 199 ASN A O 1
ATOM 1568 N N . ILE A 1 200 ? 4.773 -11.086 -10.945 1 95.69 200 ILE A N 1
ATOM 1569 C CA . ILE A 1 200 ? 5.27 -10.594 -9.664 1 95.69 200 ILE A CA 1
ATOM 1570 C C . ILE A 1 200 ? 6.094 -9.328 -9.891 1 95.69 200 ILE A C 1
ATOM 1572 O O . ILE A 1 200 ? 7.137 -9.367 -10.547 1 95.69 200 ILE A O 1
ATOM 1576 N N . LEU A 1 201 ? 5.633 -8.258 -9.32 1 96.88 201 LEU A N 1
ATOM 1577 C CA . LEU A 1 201 ? 6.277 -6.965 -9.516 1 96.88 201 LEU A CA 1
ATOM 1578 C C . LEU A 1 201 ? 7.004 -6.523 -8.25 1 96.88 201 LEU A C 1
ATOM 1580 O O . LEU A 1 201 ? 6.602 -6.883 -7.137 1 96.88 201 LEU A O 1
ATOM 1584 N N . LEU A 1 202 ? 8.055 -5.797 -8.445 1 96.62 202 LEU A N 1
ATOM 1585 C CA . LEU A 1 202 ? 8.867 -5.359 -7.316 1 96.62 202 LEU A CA 1
ATOM 1586 C C . LEU A 1 202 ? 8.875 -3.838 -7.207 1 96.62 202 LEU A C 1
ATOM 1588 O O . LEU A 1 202 ? 9.141 -3.141 -8.188 1 96.62 202 LEU A O 1
ATOM 1592 N N . ASP A 1 203 ? 8.586 -3.338 -5.984 1 96 203 ASP A N 1
ATOM 1593 C CA . ASP A 1 203 ? 8.594 -1.892 -5.789 1 96 203 ASP A CA 1
ATOM 1594 C C . ASP A 1 203 ? 10.016 -1.38 -5.555 1 96 203 ASP A C 1
ATOM 1596 O O . ASP A 1 203 ? 10.984 -2.107 -5.77 1 96 203 ASP A O 1
ATOM 1600 N N . HIS A 1 204 ? 10.164 -0.119 -5.152 1 93.25 204 HIS A N 1
ATOM 1601 C CA . HIS A 1 204 ? 11.453 0.537 -5.004 1 93.25 204 HIS A CA 1
ATOM 1602 C C . HIS A 1 204 ? 12.297 -0.141 -3.926 1 93.25 204 HIS A C 1
ATOM 1604 O O . HIS A 1 204 ? 13.523 -0.04 -3.936 1 93.25 204 HIS A O 1
ATOM 1610 N N . HIS A 1 205 ? 11.695 -0.864 -2.982 1 94 205 HIS A N 1
ATOM 1611 C CA . HIS A 1 205 ? 12.391 -1.536 -1.894 1 94 205 HIS A CA 1
ATOM 1612 C C . HIS A 1 205 ? 12.477 -3.039 -2.137 1 94 205 HIS A C 1
ATOM 1614 O O . HIS A 1 205 ? 12.773 -3.807 -1.217 1 94 205 HIS A O 1
ATOM 1620 N N . LEU A 1 206 ? 12.078 -3.521 -3.303 1 94.25 206 LEU A N 1
ATOM 1621 C CA . LEU A 1 206 ? 12.102 -4.914 -3.73 1 94.25 206 LEU A CA 1
ATOM 1622 C C . LEU A 1 206 ? 11.023 -5.723 -3.016 1 94.25 206 LEU A C 1
ATOM 1624 O O . LEU A 1 206 ? 11.109 -6.949 -2.926 1 94.25 206 LEU A O 1
ATOM 1628 N N . GLU A 1 207 ? 10 -4.977 -2.471 1 96.25 207 GLU A N 1
ATOM 1629 C CA . GLU A 1 207 ? 8.836 -5.684 -1.956 1 96.25 207 GLU A CA 1
ATOM 1630 C C . GLU A 1 207 ? 7.98 -6.242 -3.094 1 96.25 207 GLU A C 1
ATOM 1632 O O . GLU A 1 207 ? 7.598 -5.508 -4.008 1 96.25 207 GLU A O 1
ATOM 1637 N N . PRO A 1 208 ? 7.734 -7.527 -3.023 1 97.38 208 PRO A N 1
ATOM 1638 C CA . PRO A 1 208 ? 6.973 -8.125 -4.125 1 97.38 208 PRO A CA 1
ATOM 1639 C C . PRO A 1 208 ? 5.48 -7.816 -4.047 1 97.38 208 PRO A C 1
ATOM 1641 O O . PRO A 1 208 ? 4.906 -7.801 -2.955 1 97.38 208 PRO A O 1
ATOM 1644 N N . LYS A 1 209 ? 4.895 -7.508 -5.156 1 98.31 209 LYS A N 1
ATOM 1645 C CA . LYS A 1 209 ? 3.453 -7.328 -5.309 1 98.31 209 LYS A CA 1
ATOM 1646 C C . LYS A 1 209 ? 2.91 -8.203 -6.438 1 98.31 209 LYS A C 1
ATOM 1648 O O . LYS A 1 209 ? 3.418 -8.164 -7.559 1 98.31 209 LYS A O 1
ATOM 1653 N N . ILE A 1 210 ? 1.94 -8.969 -6.098 1 97.62 210 ILE A N 1
ATOM 1654 C CA . ILE A 1 210 ? 1.312 -9.836 -7.09 1 97.62 210 ILE A CA 1
ATOM 1655 C C . ILE A 1 210 ? 0.387 -9.008 -7.984 1 97.62 210 ILE A C 1
ATOM 1657 O O . ILE A 1 210 ? -0.438 -8.234 -7.492 1 97.62 210 ILE A O 1
ATOM 1661 N N . GLY A 1 211 ? 0.601 -9.117 -9.25 1 94.81 211 GLY A N 1
ATOM 1662 C CA . GLY A 1 211 ? -0.237 -8.406 -10.203 1 94.81 211 GLY A CA 1
ATOM 1663 C C . GLY A 1 211 ? -0.954 -9.328 -11.172 1 94.81 211 GLY A C 1
ATOM 1664 O O . GLY A 1 211 ? -0.935 -10.547 -11 1 94.81 211 GLY A O 1
ATOM 1665 N N . ASP A 1 212 ? -1.772 -8.758 -12.07 1 90.69 212 ASP A N 1
ATOM 1666 C CA . ASP A 1 212 ? -2.479 -9.398 -13.172 1 90.69 212 ASP A CA 1
ATOM 1667 C C . ASP A 1 212 ? -3.516 -10.398 -12.656 1 90.69 212 ASP A C 1
ATOM 1669 O O . ASP A 1 212 ? -3.367 -11.609 -12.836 1 90.69 212 ASP A O 1
ATOM 1673 N N . PHE A 1 213 ? -4.582 -9.922 -12.211 1 92.81 213 PHE A N 1
ATOM 1674 C CA . PHE A 1 213 ? -5.648 -10.734 -11.641 1 92.81 213 PHE A CA 1
ATOM 1675 C C . PHE A 1 213 ? -6.734 -11.008 -12.672 1 92.81 213 PHE A C 1
ATOM 1677 O O . PHE A 1 213 ? -7.875 -11.312 -12.312 1 92.81 213 PHE A O 1
ATOM 1684 N N . GLY A 1 214 ? -6.402 -10.93 -13.859 1 86.5 214 GLY A N 1
ATOM 1685 C CA . GLY A 1 214 ? -7.383 -11.086 -14.922 1 86.5 214 GLY A CA 1
ATOM 1686 C C . GLY A 1 214 ? -7.934 -12.492 -15.031 1 86.5 214 GLY A C 1
ATOM 1687 O O . GLY A 1 214 ? -9.047 -12.695 -15.516 1 86.5 214 GLY A O 1
ATOM 1688 N N . LEU A 1 215 ? -7.234 -13.469 -14.586 1 84.75 215 LEU A N 1
ATOM 1689 C CA . LEU A 1 215 ? -7.633 -14.859 -14.75 1 84.75 215 LEU A CA 1
ATOM 1690 C C . LEU A 1 215 ? -8.117 -15.453 -13.422 1 84.75 215 LEU A C 1
ATOM 1692 O O . LEU A 1 215 ? -8.352 -16.656 -13.328 1 84.75 215 LEU A O 1
ATOM 1696 N N . CYS A 1 216 ? -8.242 -14.633 -12.43 1 89.31 216 CYS A N 1
ATOM 1697 C CA . CYS A 1 216 ? -8.594 -15.125 -11.102 1 89.31 216 CYS A CA 1
ATOM 1698 C C . CYS A 1 216 ? -9.953 -15.812 -11.109 1 89.31 216 CYS A C 1
ATOM 1700 O O . CYS A 1 216 ? -10.805 -15.5 -11.945 1 89.31 216 CYS A O 1
ATOM 1702 N N . ARG A 1 217 ? -10.039 -16.766 -10.297 1 86.19 217 ARG A N 1
ATOM 1703 C CA . ARG A 1 217 ? -11.281 -17.516 -10.125 1 86.19 217 ARG A CA 1
ATOM 1704 C C . ARG A 1 217 ? -11.625 -17.672 -8.648 1 86.19 217 ARG A C 1
ATOM 1706 O O . ARG A 1 217 ? -10.734 -17.828 -7.809 1 86.19 217 ARG A O 1
ATOM 1713 N N . THR A 1 218 ? -12.875 -17.312 -8.336 1 78.44 218 THR A N 1
ATOM 1714 C CA . THR A 1 218 ? -13.32 -17.656 -6.988 1 78.44 218 THR A CA 1
ATOM 1715 C C . THR A 1 218 ? -13.609 -19.156 -6.871 1 78.44 218 THR A C 1
ATOM 1717 O O . THR A 1 218 ? -14.125 -19.766 -7.805 1 78.44 218 THR A O 1
ATOM 1720 N N . GLY A 1 219 ? -12.938 -19.812 -6 1 62.41 219 GLY A N 1
ATOM 1721 C CA . GLY A 1 219 ? -13.039 -21.25 -5.801 1 62.41 219 GLY A CA 1
ATOM 1722 C C . GLY A 1 219 ? -14.461 -21.766 -5.824 1 62.41 219 GLY A C 1
ATOM 1723 O O . GLY A 1 219 ? -15.398 -21.016 -5.551 1 62.41 219 GLY A O 1
ATOM 1724 N N . GLY A 1 220 ? -14.883 -22.453 -6.832 1 53.44 220 GLY A N 1
ATOM 1725 C CA . GLY A 1 220 ? -16.141 -23.156 -6.961 1 53.44 220 GLY A CA 1
ATOM 1726 C C . GLY A 1 220 ? -16.812 -23.438 -5.625 1 53.44 220 GLY A C 1
ATOM 1727 O O . GLY A 1 220 ? -16.203 -23.25 -4.57 1 53.44 220 GLY A O 1
ATOM 1728 N N . LEU A 1 221 ? -18.328 -23.641 -5.852 1 48.28 221 LEU A N 1
ATOM 1729 C CA . LEU A 1 221 ? -19.094 -24.281 -4.805 1 48.28 221 LEU A CA 1
ATOM 1730 C C . LEU A 1 221 ? -18.281 -25.375 -4.113 1 48.28 221 LEU A C 1
ATOM 1732 O O . LEU A 1 221 ? -18.531 -26.562 -4.309 1 48.28 221 LEU A O 1
ATOM 1736 N N . LEU A 1 222 ? -17.047 -25.125 -4.188 1 48.19 222 LEU A N 1
ATOM 1737 C CA . LEU A 1 222 ? -16.266 -26.188 -3.584 1 48.19 222 LEU A CA 1
ATOM 1738 C C . LEU A 1 222 ? -16.812 -26.562 -2.207 1 48.19 222 LEU A C 1
ATOM 1740 O O . LEU A 1 222 ? -17.188 -25.672 -1.434 1 48.19 222 LEU A O 1
ATOM 1744 N N . HIS A 1 223 ? -17.406 -27.594 -2.162 1 45.91 223 HIS A N 1
ATOM 1745 C CA . HIS A 1 223 ? -17.781 -28.172 -0.873 1 45.91 223 HIS A CA 1
ATOM 1746 C C . HIS A 1 223 ? -16.719 -27.891 0.18 1 45.91 223 HIS A C 1
ATOM 1748 O O . HIS A 1 223 ? -15.547 -27.656 -0.156 1 45.91 223 HIS A O 1
ATOM 1754 N N . ALA A 1 224 ? -17.016 -27.797 1.349 1 44.94 224 ALA A N 1
ATOM 1755 C CA . ALA A 1 224 ? -16.344 -27.672 2.643 1 44.94 224 ALA A CA 1
ATOM 1756 C C . ALA A 1 224 ? -15.141 -28.594 2.736 1 44.94 224 ALA A C 1
ATOM 1758 O O . ALA A 1 224 ? -15.258 -29.797 2.496 1 44.94 224 ALA A O 1
ATOM 1759 N N . GLY A 1 225 ? -13.828 -28.328 2.221 1 49.5 225 GLY A N 1
ATOM 1760 C CA . GLY A 1 225 ? -12.586 -28.984 2.562 1 49.5 225 GLY A CA 1
ATOM 1761 C C . GLY A 1 225 ? -11.422 -28.562 1.683 1 49.5 225 GLY A C 1
ATOM 1762 O O . GLY A 1 225 ? -11.625 -28.047 0.585 1 49.5 225 GLY A O 1
ATOM 1763 N N . ASP A 1 226 ? -10.203 -28.531 2.084 1 53.16 226 ASP A N 1
ATOM 1764 C CA . ASP A 1 226 ? -8.906 -28.219 1.49 1 53.16 226 ASP A CA 1
ATOM 1765 C C . ASP A 1 226 ? -8.75 -28.891 0.128 1 53.16 226 ASP A C 1
ATOM 1767 O O . ASP A 1 226 ? -7.926 -28.484 -0.688 1 53.16 226 ASP A O 1
ATOM 1771 N N . ASN A 1 227 ? -9.602 -29.844 -0.2 1 58.97 227 ASN A N 1
ATOM 1772 C CA . ASN A 1 227 ? -9.391 -30.672 -1.385 1 58.97 227 ASN A CA 1
ATOM 1773 C C . ASN A 1 227 ? -10.5 -30.484 -2.412 1 58.97 227 ASN A C 1
ATOM 1775 O O . ASN A 1 227 ? -10.648 -31.281 -3.336 1 58.97 227 ASN A O 1
ATOM 1779 N N . SER A 1 228 ? -11.18 -29.375 -2.27 1 72.81 228 SER A N 1
ATOM 1780 C CA . SER A 1 228 ? -12.266 -29.188 -3.225 1 72.81 228 SER A CA 1
ATOM 1781 C C . SER A 1 228 ? -11.766 -28.5 -4.496 1 72.81 228 SER A C 1
ATOM 1783 O O . SER A 1 228 ? -10.828 -27.719 -4.453 1 72.81 228 SER A O 1
ATOM 1785 N N . TYR A 1 229 ? -12.094 -29.125 -5.613 1 75.38 229 TYR A N 1
ATOM 1786 C CA . TYR A 1 229 ? -11.727 -28.578 -6.914 1 75.38 229 TYR A CA 1
ATOM 1787 C C . TYR A 1 229 ? -12.953 -28.422 -7.805 1 75.38 229 TYR A C 1
ATOM 1789 O O . TYR A 1 229 ? -14.031 -28.938 -7.488 1 75.38 229 TYR A O 1
ATOM 1797 N N . PHE A 1 230 ? -12.859 -27.562 -8.773 1 78.94 230 PHE A N 1
ATOM 1798 C CA . PHE A 1 230 ? -13.859 -27.5 -9.836 1 78.94 230 PHE A CA 1
ATOM 1799 C C . PHE A 1 230 ? -13.203 -27.641 -11.203 1 78.94 230 PHE A C 1
ATOM 1801 O O . PHE A 1 230 ? -11.977 -27.594 -11.32 1 78.94 230 PHE A O 1
ATOM 1808 N N . ILE A 1 231 ? -14.008 -27.938 -12.203 1 78.06 231 ILE A N 1
ATOM 1809 C CA . ILE A 1 231 ? -13.5 -28.141 -13.555 1 78.06 231 ILE A CA 1
ATOM 1810 C C . ILE A 1 231 ? -13.648 -26.875 -14.375 1 78.06 231 ILE A C 1
ATOM 1812 O O . ILE A 1 231 ? -14.75 -26.312 -14.469 1 78.06 231 ILE A O 1
ATOM 1816 N N . ALA A 1 232 ? -12.539 -26.391 -14.914 1 80.19 232 ALA A N 1
ATOM 1817 C CA . ALA A 1 232 ? -12.555 -25.188 -15.758 1 80.19 232 ALA A CA 1
ATOM 1818 C C . ALA A 1 232 ? -12.977 -25.531 -17.188 1 80.19 232 ALA A C 1
ATOM 1820 O O . ALA A 1 232 ? -12.844 -26.672 -17.625 1 80.19 232 ALA A O 1
ATOM 1821 N N . SER A 1 233 ? -13.492 -24.516 -17.812 1 75.94 233 SER A N 1
ATOM 1822 C CA . SER A 1 233 ? -13.891 -24.719 -19.203 1 75.94 233 SER A CA 1
ATOM 1823 C C . SER A 1 233 ? -12.688 -24.719 -20.125 1 75.94 233 SER A C 1
ATOM 1825 O O . SER A 1 233 ? -12.68 -25.422 -21.141 1 75.94 233 SER A O 1
ATOM 1827 N N . HIS A 1 234 ? -11.695 -23.844 -19.844 1 80.38 234 HIS A N 1
ATOM 1828 C CA . HIS A 1 234 ? -10.5 -23.703 -20.672 1 80.38 234 HIS A CA 1
ATOM 1829 C C . HIS A 1 234 ? -9.242 -23.594 -19.797 1 80.38 234 HIS A C 1
ATOM 1831 O O . HIS A 1 234 ? -9.32 -23.172 -18.656 1 80.38 234 HIS A O 1
ATOM 1837 N N . ILE A 1 235 ? -8.195 -24.078 -20.422 1 75.81 235 ILE A N 1
ATOM 1838 C CA . ILE A 1 235 ? -6.895 -23.922 -19.781 1 75.81 235 ILE A CA 1
ATOM 1839 C C . ILE A 1 235 ? -6.332 -22.547 -20.109 1 75.81 235 ILE A C 1
ATOM 1841 O O . ILE A 1 235 ? -6.168 -22.188 -21.266 1 75.81 235 ILE A O 1
ATOM 1845 N N . ASN A 1 236 ? -6.148 -21.781 -19.141 1 77.38 236 ASN A N 1
ATOM 1846 C CA . ASN A 1 236 ? -5.531 -20.453 -19.25 1 77.38 236 ASN A CA 1
ATOM 1847 C C . ASN A 1 236 ? -4.324 -20.328 -18.328 1 77.38 236 ASN A C 1
ATOM 1849 O O . ASN A 1 236 ? -4.176 -21.078 -17.375 1 77.38 236 ASN A O 1
ATOM 1853 N N . GLY A 1 237 ? -3.436 -19.531 -18.703 1 76.88 237 GLY A N 1
ATOM 1854 C CA . GLY A 1 237 ? -2.219 -19.328 -17.922 1 76.88 237 GLY A CA 1
ATOM 1855 C C . GLY A 1 237 ? -0.957 -19.641 -18.703 1 76.88 237 GLY A C 1
ATOM 1856 O O . GLY A 1 237 ? -0.984 -19.688 -19.938 1 76.88 237 GLY A O 1
ATOM 1857 N N . THR A 1 238 ? 0.117 -19.719 -17.938 1 80.12 238 THR A N 1
ATOM 1858 C CA . THR A 1 238 ? 1.404 -20.031 -18.547 1 80.12 238 THR A CA 1
ATOM 1859 C C . THR A 1 238 ? 1.775 -21.484 -18.312 1 80.12 238 THR A C 1
ATOM 1861 O O . THR A 1 238 ? 2.068 -21.891 -17.172 1 80.12 238 THR A O 1
ATOM 1864 N N . PHE A 1 239 ? 1.846 -22.203 -19.297 1 84.69 239 PHE A N 1
ATOM 1865 C CA . PHE A 1 239 ? 1.936 -23.672 -19.297 1 84.69 239 PHE A CA 1
ATOM 1866 C C . PHE A 1 239 ? 3.055 -24.141 -18.375 1 84.69 239 PHE A C 1
ATOM 1868 O O . PHE A 1 239 ? 2.867 -25.078 -17.594 1 84.69 239 PHE A O 1
ATOM 1875 N N . ALA A 1 240 ? 4.121 -23.484 -18.422 1 86.31 240 ALA A N 1
ATOM 1876 C CA . ALA A 1 240 ? 5.305 -23.906 -17.688 1 86.31 240 ALA A CA 1
ATOM 1877 C C . ALA A 1 240 ? 5.066 -23.844 -16.188 1 86.31 240 ALA A C 1
ATOM 1879 O O . ALA A 1 240 ? 5.777 -24.484 -15.406 1 86.31 240 ALA A O 1
ATOM 1880 N N . TYR A 1 241 ? 4.098 -23.094 -15.758 1 91.19 241 TYR A N 1
ATOM 1881 C CA . TYR A 1 241 ? 3.855 -22.875 -14.336 1 91.19 241 TYR A CA 1
ATOM 1882 C C . TYR A 1 241 ? 2.631 -23.641 -13.859 1 91.19 241 TYR A C 1
ATOM 1884 O O . TYR A 1 241 ? 2.307 -23.641 -12.672 1 91.19 241 TYR A O 1
ATOM 1892 N N . LEU A 1 242 ? 1.958 -24.359 -14.75 1 93.19 242 LEU A N 1
ATOM 1893 C CA . LEU A 1 242 ? 0.685 -24.984 -14.422 1 93.19 242 LEU A CA 1
ATOM 1894 C C . LEU A 1 242 ? 0.892 -26.422 -13.977 1 93.19 242 LEU A C 1
ATOM 1896 O O . LEU A 1 242 ? 1.735 -27.141 -14.531 1 93.19 242 LEU A O 1
ATOM 1900 N N . PRO A 1 243 ? 0.093 -26.844 -13.055 1 94.56 243 PRO A N 1
ATOM 1901 C CA . PRO A 1 243 ? 0.194 -28.219 -12.586 1 94.56 243 PRO A CA 1
ATOM 1902 C C . PRO A 1 243 ? -0.43 -29.219 -13.547 1 94.56 243 PRO A C 1
ATOM 1904 O O . PRO A 1 243 ? -1.314 -28.859 -14.336 1 94.56 243 PRO A O 1
ATOM 1907 N N . PRO A 1 244 ? -0.03 -30.469 -13.414 1 92.94 244 PRO A N 1
ATOM 1908 C CA . PRO A 1 244 ? -0.513 -31.5 -14.336 1 92.94 244 PRO A CA 1
ATOM 1909 C C . PRO A 1 244 ? -2.025 -31.703 -14.25 1 92.94 244 PRO A C 1
ATOM 1911 O O . PRO A 1 244 ? -2.672 -31.953 -15.273 1 92.94 244 PRO A O 1
ATOM 1914 N N . GLU A 1 245 ? -2.709 -31.641 -13.047 1 93.56 245 GLU A N 1
ATOM 1915 C CA . GLU A 1 245 ? -4.141 -31.891 -12.922 1 93.56 245 GLU A CA 1
ATOM 1916 C C . GLU A 1 245 ? -4.957 -30.828 -13.648 1 93.56 245 GLU A C 1
ATOM 1918 O O . GLU A 1 245 ? -6.074 -31.094 -14.094 1 93.56 245 GLU A O 1
ATOM 1923 N N . PHE A 1 246 ? -4.406 -29.625 -13.742 1 92.56 246 PHE A N 1
ATOM 1924 C CA . PHE A 1 246 ? -5.102 -28.578 -14.492 1 92.56 246 PHE A CA 1
ATOM 1925 C C . PHE A 1 246 ? -4.914 -28.781 -15.992 1 92.56 246 PHE A C 1
ATOM 1927 O O . PHE A 1 246 ? -5.871 -28.672 -16.766 1 92.56 246 PHE A O 1
ATOM 1934 N N . ILE A 1 247 ? -3.705 -29.094 -16.375 1 91.31 247 ILE A N 1
ATOM 1935 C CA . ILE A 1 247 ? -3.359 -29.25 -17.781 1 91.31 247 ILE A CA 1
ATOM 1936 C C . ILE A 1 247 ? -4.109 -30.438 -18.375 1 91.31 247 ILE A C 1
ATOM 1938 O O . ILE A 1 247 ? -4.668 -30.344 -19.484 1 91.31 247 ILE A O 1
ATOM 1942 N N . THR A 1 248 ? -4.246 -31.516 -17.672 1 91.62 248 THR A N 1
ATOM 1943 C CA . THR A 1 248 ? -4.762 -32.75 -18.234 1 91.62 248 THR A CA 1
ATOM 1944 C C . THR A 1 248 ? -6.246 -32.906 -17.922 1 91.62 248 THR A C 1
ATOM 1946 O O . THR A 1 248 ? -7.004 -33.438 -18.75 1 91.62 248 THR A O 1
ATOM 1949 N N . LYS A 1 249 ? -6.711 -32.438 -16.734 1 91.56 249 LYS A N 1
ATOM 1950 C CA . LYS A 1 249 ? -8.07 -32.719 -16.281 1 91.56 249 LYS A CA 1
ATOM 1951 C C . LYS A 1 249 ? -8.867 -31.438 -16.094 1 91.56 249 LYS A C 1
ATOM 1953 O O . LYS A 1 249 ? -10.047 -31.484 -15.727 1 91.56 249 LYS A O 1
ATOM 1958 N N . LYS A 1 250 ? -8.172 -30.281 -16.156 1 91.25 250 LYS A N 1
ATOM 1959 C CA . LYS A 1 250 ? -8.773 -28.953 -15.977 1 91.25 250 LYS A CA 1
ATOM 1960 C C . LYS A 1 250 ? -9.289 -28.766 -14.555 1 91.25 250 LYS A C 1
ATOM 1962 O O . LYS A 1 250 ? -10.297 -28.094 -14.336 1 91.25 250 LYS A O 1
ATOM 1967 N N . ARG A 1 251 ? -8.68 -29.531 -13.711 1 89.62 251 ARG A N 1
ATOM 1968 C CA . ARG A 1 251 ? -9.055 -29.406 -12.305 1 89.62 251 ARG A CA 1
ATOM 1969 C C . ARG A 1 251 ? -8.414 -28.172 -11.68 1 89.62 251 ARG A C 1
ATOM 1971 O O . ARG A 1 251 ? -7.195 -27.984 -11.742 1 89.62 251 ARG A O 1
ATOM 1978 N N . VAL A 1 252 ? -9.281 -27.344 -11.039 1 90.81 252 VAL A N 1
ATOM 1979 C CA . VAL A 1 252 ? -8.797 -26.094 -10.461 1 90.81 252 VAL A CA 1
ATOM 1980 C C . VAL A 1 252 ? -9.062 -26.094 -8.953 1 90.81 252 VAL A C 1
ATOM 1982 O O . VAL A 1 252 ? -10.18 -26.375 -8.516 1 90.81 252 VAL A O 1
ATOM 1985 N N . SER A 1 253 ? -8.086 -25.875 -8.164 1 92.31 253 SER A N 1
ATOM 1986 C CA . SER A 1 253 ? -8.125 -25.609 -6.723 1 92.31 253 SER A CA 1
ATOM 1987 C C . SER A 1 253 ? -7.051 -24.625 -6.305 1 92.31 253 SER A C 1
ATOM 1989 O O . SER A 1 253 ? -6.266 -24.156 -7.137 1 92.31 253 SER A O 1
ATOM 1991 N N . SER A 1 254 ? -7.043 -24.266 -5.027 1 93.38 254 SER A N 1
ATOM 1992 C CA . SER A 1 254 ? -6.004 -23.359 -4.527 1 93.38 254 SER A CA 1
ATOM 1993 C C . SER A 1 254 ? -4.613 -23.953 -4.734 1 93.38 254 SER A C 1
ATOM 1995 O O . SER A 1 254 ? -3.627 -23.219 -4.797 1 93.38 254 SER A O 1
ATOM 1997 N N . LYS A 1 255 ? -4.586 -25.266 -4.91 1 95.62 255 LYS A N 1
ATOM 1998 C CA . LYS A 1 255 ? -3.312 -25.969 -5.059 1 95.62 255 LYS A CA 1
ATOM 1999 C C . LYS A 1 255 ? -2.668 -25.656 -6.406 1 95.62 255 LYS A C 1
ATOM 2001 O O . LYS A 1 255 ? -1.474 -25.891 -6.598 1 95.62 255 LYS A O 1
ATOM 2006 N N . LEU A 1 256 ? -3.477 -25.188 -7.348 1 95.06 256 LEU A N 1
ATOM 2007 C CA . LEU A 1 256 ? -2.932 -24.688 -8.609 1 95.06 256 LEU A CA 1
ATOM 2008 C C . LEU A 1 256 ? -1.923 -23.562 -8.359 1 95.06 256 LEU A C 1
ATOM 2010 O O . LEU A 1 256 ? -0.804 -23.609 -8.875 1 95.06 256 LEU A O 1
ATOM 2014 N N . ASP A 1 257 ? -2.303 -22.594 -7.496 1 96.62 257 ASP A N 1
ATOM 2015 C CA . ASP A 1 257 ? -1.417 -21.484 -7.152 1 96.62 257 ASP A CA 1
ATOM 2016 C C . ASP A 1 257 ? -0.191 -21.969 -6.391 1 96.62 257 ASP A C 1
ATOM 2018 O O . ASP A 1 257 ? 0.907 -21.438 -6.555 1 96.62 257 ASP A O 1
ATOM 2022 N N . VAL A 1 258 ? -0.384 -22.953 -5.562 1 97.38 258 VAL A N 1
ATOM 2023 C CA . VAL A 1 258 ? 0.712 -23.5 -4.773 1 97.38 258 VAL A CA 1
ATOM 2024 C C . VAL A 1 258 ? 1.768 -24.094 -5.699 1 97.38 258 VAL A C 1
ATOM 2026 O O . VAL A 1 258 ? 2.965 -23.875 -5.516 1 97.38 258 VAL A O 1
ATOM 2029 N N . TYR A 1 259 ? 1.309 -24.844 -6.684 1 96.69 259 TYR A N 1
ATOM 2030 C CA . TYR A 1 259 ? 2.213 -25.422 -7.672 1 96.69 259 TYR A CA 1
ATOM 2031 C C . TYR A 1 259 ? 2.971 -24.344 -8.422 1 96.69 259 TYR A C 1
ATOM 2033 O O . TYR A 1 259 ? 4.195 -24.406 -8.555 1 96.69 259 TYR A O 1
ATOM 2041 N N . SER A 1 260 ? 2.23 -23.359 -8.906 1 95.75 260 SER A N 1
ATOM 2042 C CA . SER A 1 260 ? 2.84 -22.266 -9.641 1 95.75 260 SER A CA 1
ATOM 2043 C C . SER A 1 260 ? 3.857 -21.516 -8.781 1 95.75 260 SER A C 1
ATOM 2045 O O . SER A 1 260 ? 4.922 -21.125 -9.273 1 95.75 260 SER A O 1
ATOM 2047 N N . PHE A 1 261 ? 3.535 -21.344 -7.504 1 96.75 261 PHE A N 1
ATOM 2048 C CA . PHE A 1 261 ? 4.453 -20.719 -6.559 1 96.75 261 PHE A CA 1
ATOM 2049 C C . PHE A 1 261 ? 5.742 -21.516 -6.445 1 96.75 261 PHE A C 1
ATOM 2051 O O . PHE A 1 261 ? 6.836 -20.953 -6.477 1 96.75 261 PHE A O 1
ATOM 2058 N N . GLY A 1 262 ? 5.633 -22.766 -6.281 1 95.19 262 GLY A N 1
ATOM 2059 C CA . GLY A 1 262 ? 6.812 -23.625 -6.25 1 95.19 262 GLY A CA 1
ATOM 2060 C C . GLY A 1 262 ? 7.672 -23.5 -7.492 1 95.19 262 GLY A C 1
ATOM 2061 O O . GLY A 1 262 ? 8.898 -23.516 -7.406 1 95.19 262 GLY A O 1
ATOM 2062 N N . THR A 1 263 ? 7.008 -23.391 -8.625 1 93.31 263 THR A N 1
ATOM 2063 C CA . THR A 1 263 ? 7.73 -23.234 -9.891 1 93.31 263 THR A CA 1
ATOM 2064 C C . THR A 1 263 ? 8.469 -21.891 -9.93 1 93.31 263 THR A C 1
ATOM 2066 O O . THR A 1 263 ? 9.609 -21.828 -10.391 1 93.31 263 THR A O 1
ATOM 2069 N N . VAL A 1 264 ? 7.844 -20.844 -9.43 1 92.44 264 VAL A N 1
ATOM 2070 C CA . VAL A 1 264 ? 8.484 -19.531 -9.352 1 92.44 264 VAL A CA 1
ATOM 2071 C C . VAL A 1 264 ? 9.734 -19.625 -8.469 1 92.44 264 VAL A C 1
ATOM 2073 O O . VAL A 1 264 ? 10.758 -19 -8.766 1 92.44 264 VAL A O 1
ATOM 2076 N N . LEU A 1 265 ? 9.57 -20.422 -7.453 1 90.19 265 LEU A N 1
ATOM 2077 C CA . LEU A 1 265 ? 10.656 -20.562 -6.488 1 90.19 265 LEU A CA 1
ATOM 2078 C C . LEU A 1 265 ? 11.898 -21.156 -7.148 1 90.19 265 LEU A C 1
ATOM 2080 O O . LEU A 1 265 ? 13.023 -20.859 -6.746 1 90.19 265 LEU A O 1
ATOM 2084 N N . ILE A 1 266 ? 11.734 -22 -8.078 1 83.94 266 ILE A N 1
ATOM 2085 C CA . ILE A 1 266 ? 12.875 -22.672 -8.695 1 83.94 266 ILE A CA 1
ATOM 2086 C C . ILE A 1 266 ? 13.234 -21.984 -10.008 1 83.94 266 ILE A C 1
ATOM 2088 O O . ILE A 1 266 ? 14.305 -22.234 -10.57 1 83.94 266 ILE A O 1
ATOM 2092 N N . ASP A 1 267 ? 12.07 -21.328 -10.508 1 74.19 267 ASP A N 1
ATOM 2093 C CA . ASP A 1 267 ? 12.289 -20.656 -11.773 1 74.19 267 ASP A CA 1
ATOM 2094 C C . ASP A 1 267 ? 13.469 -19.688 -11.688 1 74.19 267 ASP A C 1
ATOM 2096 O O . ASP A 1 267 ? 13.969 -19.406 -10.594 1 74.19 267 ASP A O 1
ATOM 2100 N N . GLU A 1 268 ? 13.703 -19.016 -13 1 54 268 GLU A N 1
ATOM 2101 C CA . GLU A 1 268 ? 14.867 -18.25 -13.461 1 54 268 GLU A CA 1
ATOM 2102 C C . GLU A 1 268 ? 15.352 -17.281 -12.391 1 54 268 GLU A C 1
ATOM 2104 O O . GLU A 1 268 ? 14.586 -16.438 -11.914 1 54 268 GLU A O 1
ATOM 2109 N N . TYR A 1 269 ? 16.375 -17.422 -11.977 1 54.66 269 TYR A N 1
ATOM 2110 C CA . TYR A 1 269 ? 17.422 -16.703 -11.258 1 54.66 269 TYR A CA 1
ATOM 2111 C C . TYR A 1 269 ? 17.078 -16.578 -9.781 1 54.66 269 TYR A C 1
ATOM 2113 O O . TYR A 1 269 ? 17.734 -15.836 -9.047 1 54.66 269 TYR A O 1
ATOM 2121 N N . PHE A 1 270 ? 15.953 -17.25 -9.492 1 57.84 270 PHE A N 1
ATOM 2122 C CA . PHE A 1 270 ? 15.805 -17.172 -8.047 1 57.84 270 PHE A CA 1
ATOM 2123 C C . PHE A 1 270 ? 16.766 -18.141 -7.352 1 57.84 270 PHE A C 1
ATOM 2125 O O . PHE A 1 270 ? 17.656 -17.703 -6.625 1 57.84 270 PHE A O 1
ATOM 2132 N N . ALA A 1 271 ? 16.531 -19.516 -7.832 1 57.12 271 ALA A N 1
ATOM 2133 C CA . ALA A 1 271 ? 17.438 -20.469 -7.191 1 57.12 271 ALA A CA 1
ATOM 2134 C C . ALA A 1 271 ? 18.359 -21.109 -8.219 1 57.12 271 ALA A C 1
ATOM 2136 O O . ALA A 1 271 ? 19.531 -21.375 -7.922 1 57.12 271 ALA A O 1
ATOM 2137 N N . THR A 1 272 ? 18 -21.391 -9.508 1 61.06 272 THR A N 1
ATOM 2138 C CA . THR A 1 272 ? 18.812 -22.188 -10.414 1 61.06 272 THR A CA 1
ATOM 2139 C C . THR A 1 272 ? 19.266 -21.359 -11.617 1 61.06 272 THR A C 1
ATOM 2141 O O . THR A 1 272 ? 20.297 -21.656 -12.227 1 61.06 272 THR A O 1
ATOM 2144 N N . GLY A 1 273 ? 18.719 -20.297 -11.836 1 66.31 273 GLY A N 1
ATOM 2145 C CA . GLY A 1 273 ? 18.922 -19.5 -13.031 1 66.31 273 GLY A CA 1
ATOM 2146 C C . GLY A 1 273 ? 18.281 -20.094 -14.266 1 66.31 273 GLY A C 1
ATOM 2147 O O . GLY A 1 273 ? 18.641 -19.75 -15.391 1 66.31 273 GLY A O 1
ATOM 2148 N N . GLN A 1 274 ? 17.453 -21.125 -14.234 1 75.81 274 GLN A N 1
ATOM 2149 C CA . GLN A 1 274 ? 16.859 -21.844 -15.352 1 75.81 274 GLN A CA 1
ATOM 2150 C C . GLN A 1 274 ? 15.453 -21.344 -15.648 1 75.81 274 GLN A C 1
ATOM 2152 O O . GLN A 1 274 ? 14.703 -21 -14.734 1 75.81 274 GLN A O 1
ATOM 2157 N N . SER A 1 275 ? 15.211 -21.344 -16.953 1 79.38 275 SER A N 1
ATOM 2158 C CA . SER A 1 275 ? 13.852 -21.016 -17.359 1 79.38 275 SER A CA 1
ATOM 2159 C C . SER A 1 275 ? 12.867 -22.109 -16.984 1 79.38 275 SER A C 1
ATOM 2161 O O . SER A 1 275 ? 13.227 -23.297 -16.953 1 79.38 275 SER A O 1
ATOM 2163 N N . PRO A 1 276 ? 11.633 -21.734 -16.734 1 83.31 276 PRO A N 1
ATOM 2164 C CA . PRO A 1 276 ? 10.641 -22.75 -16.391 1 83.31 276 PRO A CA 1
ATOM 2165 C C . PRO A 1 276 ? 10.438 -23.766 -17.516 1 83.31 276 PRO A C 1
ATOM 2167 O O . PRO A 1 276 ? 10.023 -24.906 -17.25 1 83.31 276 PRO A O 1
ATOM 2170 N N . TYR A 1 277 ? 10.703 -23.281 -18.688 1 82.75 277 TYR A N 1
ATOM 2171 C CA . TYR A 1 277 ? 10.625 -24.172 -19.844 1 82.75 277 TYR A CA 1
ATOM 2172 C C . TYR A 1 277 ? 11.82 -23.969 -20.766 1 82.75 277 TYR A C 1
ATOM 2174 O O . TYR A 1 277 ? 12.227 -22.828 -21.016 1 82.75 277 TYR A O 1
ATOM 2182 N N . SER A 1 278 ? 12.453 -25.078 -21.125 1 85.06 278 SER A N 1
ATOM 2183 C CA . SER A 1 278 ? 13.578 -25.031 -22.047 1 85.06 278 SER A CA 1
ATOM 2184 C C . SER A 1 278 ? 13.625 -26.25 -22.953 1 85.06 278 SER A C 1
ATOM 2186 O O . SER A 1 278 ? 13.57 -27.391 -22.469 1 85.06 278 SER A O 1
ATOM 2188 N N . THR A 1 279 ? 13.836 -26.047 -24.188 1 86.94 279 THR A N 1
ATOM 2189 C CA . THR A 1 279 ? 13.914 -27.156 -25.125 1 86.94 279 THR A CA 1
ATOM 2190 C C . THR A 1 279 ? 15.297 -27.781 -25.094 1 86.94 279 THR A C 1
ATOM 2192 O O . THR A 1 279 ? 15.5 -28.875 -25.641 1 86.94 279 THR A O 1
ATOM 2195 N N . SER A 1 280 ? 16.234 -27.172 -24.438 1 85.94 280 SER A N 1
ATOM 2196 C CA . SER A 1 280 ? 17.609 -27.656 -24.391 1 85.94 280 SER A CA 1
ATOM 2197 C C . SER A 1 280 ? 17.828 -28.672 -23.281 1 85.94 280 SER A C 1
ATOM 2199 O O . SER A 1 280 ? 18.922 -29.219 -23.125 1 85.94 280 SER A O 1
ATOM 2201 N N . ARG A 1 281 ? 16.859 -28.906 -22.5 1 84.94 281 ARG A N 1
ATOM 2202 C CA . ARG A 1 281 ? 16.984 -29.891 -21.422 1 84.94 281 ARG A CA 1
ATOM 2203 C C . ARG A 1 281 ? 15.875 -30.938 -21.5 1 84.94 281 ARG A C 1
ATOM 2205 O O . ARG A 1 281 ? 14.828 -30.688 -22.109 1 84.94 281 ARG A O 1
ATOM 2212 N N . THR A 1 282 ? 16.219 -32.062 -20.969 1 88.75 282 THR A N 1
ATOM 2213 C CA . THR A 1 282 ? 15.258 -33.156 -20.875 1 88.75 282 THR A CA 1
ATOM 2214 C C . THR A 1 282 ? 15.102 -33.625 -19.438 1 88.75 282 THR A C 1
ATOM 2216 O O . THR A 1 282 ? 16.078 -34.031 -18.797 1 88.75 282 THR A O 1
ATOM 2219 N N . PRO A 1 283 ? 13.805 -33.562 -18.969 1 89.81 283 PRO A N 1
ATOM 2220 C CA . PRO A 1 283 ? 12.562 -33.031 -19.531 1 89.81 283 PRO A CA 1
ATOM 2221 C C . PRO A 1 283 ? 12.594 -31.516 -19.688 1 89.81 283 PRO A C 1
ATOM 2223 O O . PRO A 1 283 ? 13.383 -30.828 -19.016 1 89.81 283 PRO A O 1
ATOM 2226 N N . GLU A 1 284 ? 11.711 -31.031 -20.547 1 88.75 284 GLU A N 1
ATOM 2227 C CA . GLU A 1 284 ? 11.734 -29.609 -20.875 1 88.75 284 GLU A CA 1
ATOM 2228 C C . GLU A 1 284 ? 11.195 -28.766 -19.719 1 88.75 284 GLU A C 1
ATOM 2230 O O . GLU A 1 284 ? 11.594 -27.609 -19.547 1 88.75 284 GLU A O 1
ATOM 2235 N N . ASN A 1 285 ? 10.32 -29.328 -19.047 1 89.69 285 ASN A N 1
ATOM 2236 C CA . ASN A 1 285 ? 9.75 -28.641 -17.891 1 89.69 285 ASN A CA 1
ATOM 2237 C C . ASN A 1 285 ? 10.727 -28.594 -16.719 1 89.69 285 ASN A C 1
ATOM 2239 O O . ASN A 1 285 ? 11.266 -29.625 -16.312 1 89.69 285 ASN A O 1
ATOM 2243 N N . LEU A 1 286 ? 10.93 -27.469 -16.156 1 87.69 286 LEU A N 1
ATOM 2244 C CA . LEU A 1 286 ? 11.961 -27.266 -15.141 1 87.69 286 LEU A CA 1
ATOM 2245 C C . LEU A 1 286 ? 11.695 -28.125 -13.914 1 87.69 286 LEU A C 1
ATOM 2247 O O . LEU A 1 286 ? 12.617 -28.75 -13.383 1 87.69 286 LEU A O 1
ATOM 2251 N N . VAL A 1 287 ? 10.469 -28.156 -13.445 1 90.06 287 VAL A N 1
ATOM 2252 C CA . VAL A 1 287 ? 10.117 -28.938 -12.258 1 90.06 287 VAL A CA 1
ATOM 2253 C C . VAL A 1 287 ? 10.461 -30.406 -12.477 1 90.06 287 VAL A C 1
ATOM 2255 O O . VAL A 1 287 ? 11.086 -31.031 -11.625 1 90.06 287 VAL A O 1
ATOM 2258 N N . GLN A 1 288 ? 10.102 -30.891 -13.594 1 90 288 GLN A N 1
ATOM 2259 C CA . GLN A 1 288 ? 10.383 -32.281 -13.922 1 90 288 GLN A CA 1
ATOM 2260 C C . GLN A 1 288 ? 11.883 -32.531 -14.07 1 90 288 GLN A C 1
ATOM 2262 O O . GLN A 1 288 ? 12.398 -33.562 -13.617 1 90 288 GLN A O 1
ATOM 2267 N N . TYR A 1 289 ? 12.508 -31.594 -14.688 1 89.62 289 TYR A N 1
ATOM 2268 C CA . TYR A 1 289 ? 13.953 -31.703 -14.852 1 89.62 289 TYR A CA 1
ATOM 2269 C C . TYR A 1 289 ? 14.648 -31.75 -13.5 1 89.62 289 TYR A C 1
ATOM 2271 O O . TYR A 1 289 ? 15.539 -32.562 -13.281 1 89.62 289 TYR A O 1
ATOM 2279 N N . MET A 1 290 ? 14.297 -30.922 -12.625 1 88.19 290 MET A N 1
ATOM 2280 C CA . MET A 1 290 ? 14.898 -30.875 -11.289 1 88.19 290 MET A CA 1
ATOM 2281 C C . MET A 1 290 ? 14.672 -32.156 -10.531 1 88.19 290 MET A C 1
ATOM 2283 O O . MET A 1 290 ? 15.562 -32.656 -9.844 1 88.19 290 MET A O 1
ATOM 2287 N N . ARG A 1 291 ? 13.492 -32.688 -10.609 1 88.81 291 ARG A N 1
ATOM 2288 C CA . ARG A 1 291 ? 13.203 -33.969 -9.961 1 88.81 291 ARG A CA 1
ATOM 2289 C C . ARG A 1 291 ? 14.07 -35.062 -10.531 1 88.81 291 ARG A C 1
ATOM 2291 O O . ARG A 1 291 ? 14.555 -35.938 -9.789 1 88.81 291 ARG A O 1
ATOM 2298 N N . HIS A 1 292 ? 14.219 -35 -11.852 1 91.06 292 HIS A N 1
ATOM 2299 C CA . HIS A 1 292 ? 15.094 -35.969 -12.516 1 91.06 292 HIS A CA 1
ATOM 2300 C C . HIS A 1 292 ? 16.531 -35.844 -12.016 1 91.06 292 HIS A C 1
ATOM 2302 O O . HIS A 1 292 ? 17.188 -36.844 -11.734 1 91.06 292 HIS A O 1
ATOM 2308 N N . GLN A 1 293 ? 17 -34.688 -11.914 1 88.44 293 GLN A N 1
ATOM 2309 C CA . GLN A 1 293 ? 18.359 -34.406 -11.453 1 88.44 293 GLN A CA 1
ATOM 2310 C C . GLN A 1 293 ? 18.547 -34.875 -10.008 1 88.44 293 GLN A C 1
ATOM 2312 O O . GLN A 1 293 ? 19.562 -35.469 -9.664 1 88.44 293 GLN A O 1
ATOM 2317 N N . ARG A 1 294 ? 17.578 -34.531 -9.219 1 87.62 294 ARG A N 1
ATOM 2318 C CA . ARG A 1 294 ? 17.641 -34.938 -7.82 1 87.62 294 ARG A CA 1
ATOM 2319 C C . ARG A 1 294 ? 17.641 -36.469 -7.688 1 87.62 294 ARG A C 1
ATOM 2321 O O . ARG A 1 294 ? 18.359 -37.031 -6.848 1 87.62 294 ARG A O 1
ATOM 2328 N N . PHE A 1 295 ? 16.828 -37.094 -8.414 1 89.44 295 PHE A N 1
ATOM 2329 C CA . PHE A 1 295 ? 16.75 -38.531 -8.391 1 89.44 295 PHE A CA 1
ATOM 2330 C C . PHE A 1 295 ? 18.078 -39.156 -8.812 1 89.44 295 PHE A C 1
ATOM 2332 O O . PHE A 1 295 ? 18.547 -40.125 -8.188 1 89.44 295 PHE A O 1
ATOM 2339 N N . HIS A 1 296 ? 18.703 -38.656 -9.805 1 90.88 296 HIS A N 1
ATOM 2340 C CA . HIS A 1 296 ? 19.922 -39.219 -10.391 1 90.88 296 HIS A CA 1
ATOM 2341 C C . HIS A 1 296 ? 21.141 -38.875 -9.555 1 90.88 296 HIS A C 1
ATOM 2343 O O . HIS A 1 296 ? 22.047 -39.719 -9.414 1 90.88 296 HIS A O 1
ATOM 2349 N N . PHE A 1 297 ? 21.219 -37.656 -9.016 1 90.38 297 PHE A N 1
ATOM 2350 C CA . PHE A 1 297 ? 22.438 -37.188 -8.383 1 90.38 297 PHE A CA 1
ATOM 2351 C C . PHE A 1 297 ? 22.266 -37.094 -6.871 1 90.38 297 PHE A C 1
ATOM 2353 O O . PHE A 1 297 ? 23.219 -36.844 -6.141 1 90.38 297 PHE A O 1
ATOM 2360 N N . GLY A 1 298 ? 21.031 -37.188 -6.379 1 87.31 298 GLY A N 1
ATOM 2361 C CA . GLY A 1 298 ? 20.75 -37.062 -4.957 1 87.31 298 GLY A CA 1
ATOM 2362 C C . GLY A 1 298 ? 20.641 -35.594 -4.508 1 87.31 298 GLY A C 1
ATOM 2363 O O . GLY A 1 298 ? 20.203 -35.344 -3.385 1 87.31 298 GLY A O 1
ATOM 2364 N N . THR A 1 299 ? 21.109 -34.719 -5.395 1 82.94 299 THR A N 1
ATOM 2365 C CA . THR A 1 299 ? 21.047 -33.312 -5.098 1 82.94 299 THR A CA 1
ATOM 2366 C C . THR A 1 299 ? 20.812 -32.5 -6.375 1 82.94 299 THR A C 1
ATOM 2368 O O . THR A 1 299 ? 20.859 -33.031 -7.477 1 82.94 299 THR A O 1
ATOM 2371 N N . VAL A 1 300 ? 20.438 -31.25 -6.172 1 84.5 300 VAL A N 1
ATOM 2372 C CA . VAL A 1 300 ? 20.328 -30.344 -7.312 1 84.5 300 VAL A CA 1
ATOM 2373 C C . VAL A 1 300 ? 21.203 -29.109 -7.09 1 84.5 300 VAL A C 1
ATOM 2375 O O . VAL A 1 300 ? 20.969 -28.062 -7.684 1 84.5 300 VAL A O 1
ATOM 2378 N N . ASN A 1 301 ? 22.188 -29.172 -6.246 1 79.56 301 ASN A N 1
ATOM 2379 C CA . ASN A 1 301 ? 23.047 -28.062 -5.879 1 79.56 301 ASN A CA 1
ATOM 2380 C C . ASN A 1 301 ? 23.859 -27.562 -7.07 1 79.56 301 ASN A C 1
ATOM 2382 O O . ASN A 1 301 ? 24.297 -26.422 -7.094 1 79.56 301 ASN A O 1
ATOM 2386 N N . HIS A 1 302 ? 24.031 -28.5 -8.008 1 78.94 302 HIS A N 1
ATOM 2387 C CA . HIS A 1 302 ? 24.797 -28.109 -9.188 1 78.94 302 HIS A CA 1
ATOM 2388 C C . HIS A 1 302 ? 24 -27.156 -10.062 1 78.94 302 HIS A C 1
ATOM 2390 O O . HIS A 1 302 ? 24.547 -26.531 -10.969 1 78.94 302 HIS A O 1
ATOM 2396 N N . LEU A 1 303 ? 22.703 -26.953 -9.773 1 78.44 303 LEU A N 1
ATOM 2397 C CA . LEU A 1 303 ? 21.844 -26.078 -10.562 1 78.44 303 LEU A CA 1
ATOM 2398 C C . LEU A 1 303 ? 21.719 -24.719 -9.906 1 78.44 303 LEU A C 1
ATOM 2400 O O . LEU A 1 303 ? 21.031 -23.828 -10.43 1 78.44 303 LEU A O 1
ATOM 2404 N N . ILE A 1 304 ? 22.391 -24.453 -8.82 1 74.75 304 ILE A N 1
ATOM 2405 C CA . ILE A 1 304 ? 22.266 -23.219 -8.055 1 74.75 304 ILE A CA 1
ATOM 2406 C C . ILE A 1 304 ? 22.719 -22.047 -8.914 1 74.75 304 ILE A C 1
ATOM 2408 O O . ILE A 1 304 ? 23.656 -22.156 -9.695 1 74.75 304 ILE A O 1
ATOM 2412 N N . ASP A 1 305 ? 21.938 -20.93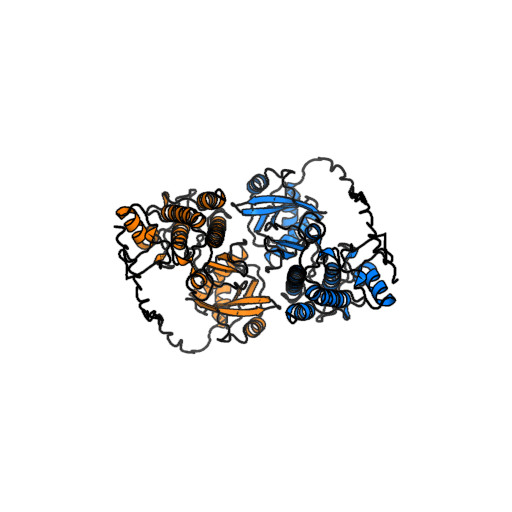8 -8.781 1 70.75 305 ASP A N 1
ATOM 2413 C CA . ASP A 1 305 ? 22.375 -19.703 -9.438 1 70.75 305 ASP A CA 1
ATOM 2414 C C . ASP A 1 305 ? 23.656 -19.172 -8.789 1 70.75 305 ASP A C 1
ATOM 2416 O O . ASP A 1 305 ? 23.625 -18.656 -7.668 1 70.75 305 ASP A O 1
ATOM 2420 N N . ALA A 1 306 ? 24.703 -19.281 -9.406 1 64.75 306 ALA A N 1
ATOM 2421 C CA . ALA A 1 306 ? 26.016 -18.938 -8.891 1 64.75 306 ALA A CA 1
ATOM 2422 C C . ALA A 1 306 ? 26.172 -17.422 -8.758 1 64.75 306 ALA A C 1
ATOM 2424 O O . ALA A 1 306 ? 27.031 -16.938 -8.008 1 64.75 306 ALA A O 1
ATOM 2425 N N . CYS A 1 307 ? 25.344 -16.719 -9.453 1 63.78 307 CYS A N 1
ATOM 2426 C CA . CYS A 1 307 ? 25.516 -15.266 -9.477 1 63.78 307 CYS A CA 1
ATOM 2427 C C . CYS A 1 307 ? 25.047 -14.633 -8.18 1 63.78 307 CYS A C 1
ATOM 2429 O O . CYS A 1 307 ? 25.406 -13.5 -7.863 1 63.78 307 CYS A O 1
ATOM 2431 N N . ALA A 1 308 ? 24.266 -15.312 -7.426 1 61.09 308 ALA A N 1
ATOM 2432 C CA . ALA A 1 308 ? 23.703 -14.734 -6.207 1 61.09 308 ALA A CA 1
ATOM 2433 C C . ALA A 1 308 ? 24.688 -14.828 -5.051 1 61.09 308 ALA A C 1
ATOM 2435 O O . ALA A 1 308 ? 24.391 -14.406 -3.932 1 61.09 308 ALA A O 1
ATOM 2436 N N . PHE A 1 309 ? 25.828 -15.461 -5.211 1 54.72 309 PHE A N 1
ATOM 2437 C CA . PHE A 1 309 ? 26.719 -15.828 -4.117 1 54.72 309 PHE A CA 1
ATOM 2438 C C . PHE A 1 309 ? 27.375 -14.594 -3.516 1 54.72 309 PHE A C 1
ATOM 2440 O O . PHE A 1 309 ? 28.078 -13.859 -4.211 1 54.72 309 PHE A O 1
ATOM 2447 N N . ASP A 1 310 ? 26.625 -13.852 -2.676 1 55.22 310 ASP A N 1
ATOM 2448 C CA . ASP A 1 310 ? 27.531 -13.219 -1.714 1 55.22 310 ASP A CA 1
ATOM 2449 C C . ASP A 1 310 ? 28.312 -14.266 -0.929 1 55.22 310 ASP A C 1
ATOM 2451 O O . ASP A 1 310 ? 28.156 -15.469 -1.158 1 55.22 310 ASP A O 1
ATOM 2455 N N . LYS A 1 311 ? 28.703 -14.039 0.514 1 52.09 311 LYS A N 1
ATOM 2456 C CA . LYS A 1 311 ? 29.406 -15.016 1.337 1 52.09 311 LYS A CA 1
ATOM 2457 C C . LYS A 1 311 ? 28.734 -16.391 1.277 1 52.09 311 LYS A C 1
ATOM 2459 O O . LYS A 1 311 ? 27.516 -16.484 1.321 1 52.09 311 LYS A O 1
ATOM 2464 N N . VAL A 1 312 ? 29.359 -17.469 0.781 1 49.84 312 VAL A N 1
ATOM 2465 C CA . VAL A 1 312 ? 29.094 -18.875 0.465 1 49.84 312 VAL A CA 1
ATOM 2466 C C . VAL A 1 312 ? 28.125 -19.469 1.485 1 49.84 312 VAL A C 1
ATOM 2468 O O . VAL A 1 312 ? 27.156 -20.125 1.116 1 49.84 312 VAL A O 1
ATOM 2471 N N . THR A 1 313 ? 28.359 -19.328 2.693 1 53.28 313 THR A N 1
ATOM 2472 C CA . THR A 1 313 ? 27.75 -20.156 3.729 1 53.28 313 THR A CA 1
ATOM 2473 C C . THR A 1 313 ? 26.266 -19.844 3.879 1 53.28 313 THR A C 1
ATOM 2475 O O . THR A 1 313 ? 25.422 -20.75 3.943 1 53.28 313 THR A O 1
ATOM 2478 N N . THR A 1 314 ? 25.875 -18.562 3.824 1 59.38 314 THR A N 1
ATOM 2479 C CA . THR A 1 314 ? 24.5 -18.188 4.113 1 59.38 314 THR A CA 1
ATOM 2480 C C . THR A 1 314 ? 23.609 -18.406 2.887 1 59.38 314 THR A C 1
ATOM 2482 O O . THR A 1 314 ? 22.422 -18.719 3.02 1 59.38 314 THR A O 1
ATOM 2485 N N . GLY A 1 315 ? 24.141 -18.734 1.792 1 69.44 315 GLY A N 1
ATOM 2486 C CA . GLY A 1 315 ? 23.391 -18.875 0.56 1 69.44 315 GLY A CA 1
ATOM 2487 C C . GLY A 1 315 ? 22.922 -20.312 0.311 1 69.44 315 GLY A C 1
ATOM 2488 O O . GLY A 1 315 ? 21.797 -20.531 -0.115 1 69.44 315 GLY A O 1
ATOM 2489 N N . VAL A 1 316 ? 23.75 -21.281 0.864 1 71.94 316 VAL A N 1
ATOM 2490 C CA . VAL A 1 316 ? 23.469 -22.672 0.577 1 71.94 316 VAL A CA 1
ATOM 2491 C C . VAL A 1 316 ? 22.25 -23.141 1.391 1 71.94 316 VAL A C 1
ATOM 2493 O O . VAL A 1 316 ? 21.422 -23.891 0.897 1 71.94 316 VAL A O 1
ATOM 2496 N N . ASP A 1 317 ? 22.219 -22.641 2.596 1 80.25 317 ASP A N 1
ATOM 2497 C CA . ASP A 1 317 ? 21.109 -23.016 3.455 1 80.25 317 ASP A CA 1
ATOM 2498 C C . ASP A 1 317 ? 19.781 -22.484 2.912 1 80.25 317 ASP A C 1
ATOM 2500 O O . ASP A 1 317 ? 18.781 -23.203 2.896 1 80.25 317 ASP A O 1
ATOM 2504 N N . ILE A 1 318 ? 19.812 -21.312 2.465 1 82.31 318 ILE A N 1
ATOM 2505 C CA . ILE A 1 318 ? 18.609 -20.688 1.919 1 82.31 318 ILE A CA 1
ATOM 2506 C C . ILE A 1 318 ? 18.203 -21.406 0.635 1 82.31 318 ILE A C 1
ATOM 2508 O O . ILE A 1 318 ? 17.016 -21.703 0.429 1 82.31 318 ILE A O 1
ATOM 2512 N N . TYR A 1 319 ? 19.188 -21.781 -0.113 1 81.06 319 TYR A N 1
ATOM 2513 C CA . TYR A 1 319 ? 18.938 -22.469 -1.367 1 81.06 319 TYR A CA 1
ATOM 2514 C C . TYR A 1 319 ? 18.281 -23.828 -1.113 1 81.06 319 TYR A C 1
ATOM 2516 O O . TYR A 1 319 ? 17.297 -24.172 -1.759 1 81.06 319 TYR A O 1
ATOM 2524 N N . GLU A 1 320 ? 18.844 -24.516 -0.231 1 83.19 320 GLU A N 1
ATOM 2525 C CA . GLU A 1 320 ? 18.312 -25.844 0.069 1 83.19 320 GLU A CA 1
ATOM 2526 C C . GLU A 1 320 ? 16.875 -25.766 0.581 1 83.19 320 GLU A C 1
ATOM 2528 O O . GLU A 1 320 ? 16.047 -26.609 0.24 1 83.19 320 GLU A O 1
ATOM 2533 N N . ARG A 1 321 ? 16.656 -24.828 1.314 1 87 321 ARG A N 1
ATOM 2534 C CA . ARG A 1 321 ? 15.297 -24.625 1.82 1 87 321 ARG A CA 1
ATOM 2535 C C . ARG A 1 321 ? 14.328 -24.297 0.686 1 87 321 ARG A C 1
ATOM 2537 O O . ARG A 1 321 ? 13.211 -24.812 0.647 1 87 321 ARG A O 1
ATOM 2544 N N . PHE A 1 322 ? 14.734 -23.469 -0.188 1 88.44 322 PHE A N 1
ATOM 2545 C CA . PHE A 1 322 ? 13.922 -23.109 -1.341 1 88.44 322 PHE A CA 1
ATOM 2546 C C . PHE A 1 322 ? 13.586 -24.344 -2.17 1 88.44 322 PHE A C 1
ATOM 2548 O O . PHE A 1 322 ? 12.438 -24.531 -2.588 1 88.44 322 PHE A O 1
ATOM 2555 N N . ILE A 1 323 ? 14.609 -25.156 -2.332 1 88 323 ILE A N 1
ATOM 2556 C CA . ILE A 1 323 ? 14.445 -26.359 -3.146 1 88 323 ILE A CA 1
ATOM 2557 C C . ILE A 1 323 ? 13.453 -27.297 -2.473 1 88 323 ILE A C 1
ATOM 2559 O O . ILE A 1 323 ? 12.555 -27.844 -3.127 1 88 323 ILE A O 1
ATOM 2563 N N . ASP A 1 324 ? 13.625 -27.422 -1.196 1 90.62 324 ASP A N 1
ATOM 2564 C CA . ASP A 1 324 ? 12.711 -28.297 -0.459 1 90.62 324 ASP A CA 1
ATOM 2565 C C . ASP A 1 324 ? 11.273 -27.797 -0.556 1 90.62 324 ASP A C 1
ATOM 2567 O O . ASP A 1 324 ? 10.359 -28.578 -0.818 1 90.62 324 ASP A O 1
ATOM 2571 N N . ILE A 1 325 ? 11.109 -26.578 -0.358 1 93.75 325 ILE A N 1
ATOM 2572 C CA . ILE A 1 325 ? 9.781 -25.984 -0.427 1 93.75 325 ILE A CA 1
ATOM 2573 C C . ILE A 1 325 ? 9.227 -26.109 -1.843 1 93.75 325 ILE A C 1
ATOM 2575 O O . ILE A 1 325 ? 8.055 -26.453 -2.027 1 93.75 325 ILE A O 1
ATOM 2579 N N . ALA A 1 326 ? 10.039 -25.875 -2.818 1 93.44 326 ALA A N 1
ATOM 2580 C CA . ALA A 1 326 ? 9.609 -25.953 -4.211 1 93.44 326 ALA A CA 1
ATOM 2581 C C . ALA A 1 326 ? 9.133 -27.359 -4.551 1 93.44 326 ALA A C 1
ATOM 2583 O O . ALA A 1 326 ? 8.109 -27.547 -5.211 1 93.44 326 ALA A O 1
ATOM 2584 N N . PHE A 1 327 ? 9.852 -28.328 -4.07 1 93.44 327 PHE A N 1
ATOM 2585 C CA . PHE A 1 327 ? 9.484 -29.719 -4.34 1 93.44 327 PHE A CA 1
ATOM 2586 C C . PHE A 1 327 ? 8.18 -30.078 -3.643 1 93.44 327 PHE A C 1
ATOM 2588 O O . PHE A 1 327 ? 7.332 -30.766 -4.215 1 93.44 327 PHE A O 1
ATOM 2595 N N . ASP A 1 328 ? 8.039 -29.594 -2.439 1 96.5 328 ASP A N 1
ATOM 2596 C CA . ASP A 1 328 ? 6.785 -29.828 -1.722 1 96.5 328 ASP A CA 1
ATOM 2597 C C . ASP A 1 328 ? 5.605 -29.188 -2.451 1 96.5 328 ASP A C 1
ATOM 2599 O O . ASP A 1 328 ? 4.566 -29.828 -2.639 1 96.5 328 ASP A O 1
ATOM 2603 N N . CYS A 1 329 ? 5.777 -28.016 -2.906 1 96.81 329 CYS A N 1
ATOM 2604 C CA . CYS A 1 329 ? 4.707 -27.234 -3.531 1 96.81 329 CYS A CA 1
ATOM 2605 C C . CYS A 1 329 ? 4.371 -27.797 -4.91 1 96.81 329 CYS A C 1
ATOM 2607 O O . CYS A 1 329 ? 3.244 -27.641 -5.387 1 96.81 329 CYS A O 1
ATOM 2609 N N . THR A 1 330 ? 5.332 -28.406 -5.535 1 96.19 330 THR A N 1
ATOM 2610 C CA . THR A 1 330 ? 5.117 -28.875 -6.898 1 96.19 330 THR A CA 1
ATOM 2611 C C . THR A 1 330 ? 4.891 -30.375 -6.922 1 96.19 330 THR A C 1
ATOM 2613 O O . THR A 1 330 ? 5.125 -31.031 -7.938 1 96.19 330 THR A O 1
ATOM 2616 N N . ASN A 1 331 ? 4.547 -30.922 -5.785 1 96.19 331 ASN A N 1
ATOM 2617 C CA . ASN A 1 331 ? 4.184 -32.344 -5.77 1 96.19 331 ASN A CA 1
ATOM 2618 C C . ASN A 1 331 ? 3.162 -32.656 -6.855 1 96.19 331 ASN A C 1
ATOM 2620 O O . ASN A 1 331 ? 2.238 -31.891 -7.098 1 96.19 331 ASN A O 1
ATOM 2624 N N . ILE A 1 332 ? 3.289 -33.812 -7.414 1 94.25 332 ILE A N 1
ATOM 2625 C CA . ILE A 1 332 ? 2.428 -34.219 -8.523 1 94.25 332 ILE A CA 1
ATOM 2626 C C . ILE A 1 332 ? 0.99 -34.344 -8.023 1 94.25 332 ILE A C 1
ATOM 2628 O O . ILE A 1 332 ? 0.042 -34.062 -8.758 1 94.25 332 ILE A O 1
ATOM 2632 N N . GLN A 1 333 ? 0.844 -34.844 -6.812 1 94.38 333 GLN A N 1
ATOM 2633 C CA . GLN A 1 333 ? -0.47 -34.969 -6.191 1 94.38 333 GLN A CA 1
ATOM 2634 C C . GLN A 1 333 ? -0.855 -33.688 -5.453 1 94.38 333 GLN A C 1
ATOM 2636 O O . GLN A 1 333 ? -0.22 -33.312 -4.461 1 94.38 333 GLN A O 1
ATOM 2641 N N . PRO A 1 334 ? -1.905 -33.031 -5.887 1 94.88 334 PRO A N 1
ATOM 2642 C CA . PRO A 1 334 ? -2.277 -31.75 -5.254 1 94.88 334 PRO A CA 1
ATOM 2643 C C . PRO A 1 334 ? -2.559 -31.891 -3.76 1 94.88 334 PRO A C 1
ATOM 2645 O O . PRO A 1 334 ? -2.277 -30.984 -2.982 1 94.88 334 PRO A O 1
ATOM 2648 N N . GLU A 1 335 ? -3.08 -33.062 -3.33 1 93.56 335 GLU A N 1
ATOM 2649 C CA . GLU A 1 335 ? -3.451 -33.281 -1.935 1 93.56 335 GLU A CA 1
ATOM 2650 C C . GLU A 1 335 ? -2.221 -33.312 -1.034 1 93.56 335 GLU A C 1
ATOM 2652 O O . GLU A 1 335 ? -2.332 -33.125 0.183 1 93.56 335 GLU A O 1
ATOM 2657 N N . LEU A 1 336 ? -1.097 -33.562 -1.622 1 96.06 336 LEU A N 1
ATOM 2658 C CA . LEU A 1 336 ? 0.131 -33.656 -0.84 1 96.06 336 LEU A CA 1
ATOM 2659 C C . LEU A 1 336 ? 0.869 -32.312 -0.823 1 96.06 336 LEU A C 1
ATOM 2661 O O . LEU A 1 336 ? 1.888 -32.188 -0.142 1 96.06 336 LEU A O 1
ATOM 2665 N N . ARG A 1 337 ? 0.418 -31.375 -1.533 1 97.06 337 ARG A N 1
ATOM 2666 C CA . ARG A 1 337 ? 1.007 -30.047 -1.485 1 97.06 337 ARG A CA 1
ATOM 2667 C C . ARG A 1 337 ? 0.614 -29.312 -0.203 1 97.06 337 ARG A C 1
ATOM 2669 O O . ARG A 1 337 ? -0.525 -29.422 0.254 1 97.06 337 ARG A O 1
ATOM 2676 N N . PRO A 1 338 ? 1.543 -28.625 0.385 1 96.75 338 PRO A N 1
ATOM 2677 C CA . PRO A 1 338 ? 1.213 -27.891 1.605 1 96.75 338 PRO A CA 1
ATOM 2678 C C . PRO A 1 338 ? 0.317 -26.688 1.339 1 96.75 338 PRO A C 1
ATOM 2680 O O . PRO A 1 338 ? 0.188 -26.25 0.193 1 96.75 338 PRO A O 1
ATOM 2683 N N . SER A 1 339 ? -0.353 -26.203 2.42 1 95.5 339 SER A N 1
ATOM 2684 C CA . SER A 1 339 ? -0.979 -24.891 2.344 1 95.5 339 SER A CA 1
ATOM 2685 C C . SER A 1 339 ? 0.065 -23.781 2.336 1 95.5 339 SER A C 1
ATOM 2687 O O . SER A 1 339 ? 1.209 -24 2.742 1 95.5 339 SER A O 1
ATOM 2689 N N . LEU A 1 340 ? -0.293 -22.672 1.86 1 96.38 340 LEU A N 1
ATOM 2690 C CA . LEU A 1 340 ? 0.644 -21.562 1.851 1 96.38 340 LEU A CA 1
ATOM 2691 C C . LEU A 1 340 ? 0.904 -21.062 3.266 1 96.38 340 LEU A C 1
ATOM 2693 O O . LEU A 1 340 ? 1.979 -20.531 3.553 1 96.38 340 LEU A O 1
ATOM 2697 N N . SER A 1 341 ? -0.04 -21.281 4.156 1 95.12 341 SER A N 1
ATOM 2698 C CA . SER A 1 341 ? 0.195 -20.969 5.562 1 95.12 341 SER A CA 1
ATOM 2699 C C . SER A 1 341 ? 1.345 -21.797 6.125 1 95.12 341 SER A C 1
ATOM 2701 O O . SER A 1 341 ? 2.221 -21.266 6.812 1 95.12 341 SER A O 1
ATOM 2703 N N . GLU A 1 342 ? 1.302 -23.062 5.816 1 95.31 342 GLU A N 1
ATOM 2704 C CA . GLU A 1 342 ? 2.375 -23.953 6.242 1 95.31 342 GLU A CA 1
ATOM 2705 C C . GLU A 1 342 ? 3.703 -23.562 5.602 1 95.31 342 GLU A C 1
ATOM 2707 O O . GLU A 1 342 ? 4.746 -23.594 6.258 1 95.31 342 GLU A O 1
ATOM 2712 N N . THR A 1 343 ? 3.627 -23.234 4.387 1 95.5 343 THR A N 1
ATOM 2713 C CA . THR A 1 343 ? 4.82 -22.844 3.645 1 95.5 343 THR A CA 1
ATOM 2714 C C . THR A 1 343 ? 5.43 -21.578 4.238 1 95.5 343 THR A C 1
ATOM 2716 O O . THR A 1 343 ? 6.652 -21.453 4.359 1 95.5 343 THR A O 1
ATOM 2719 N N . LEU A 1 344 ? 4.57 -20.625 4.59 1 94.81 344 LEU A N 1
ATOM 2720 C CA . LEU A 1 344 ? 5.02 -19.359 5.176 1 94.81 344 LEU A CA 1
ATOM 2721 C C . LEU A 1 344 ? 5.754 -19.609 6.492 1 94.81 344 LEU A C 1
ATOM 2723 O O . LEU A 1 344 ? 6.758 -18.953 6.777 1 94.81 344 LEU A O 1
ATOM 2727 N N . ARG A 1 345 ? 5.297 -20.516 7.25 1 91.38 345 ARG A N 1
ATOM 2728 C CA . ARG A 1 345 ? 5.949 -20.859 8.508 1 91.38 345 ARG A CA 1
ATOM 2729 C C . ARG A 1 345 ? 7.355 -21.406 8.273 1 91.38 345 ARG A C 1
ATOM 2731 O O . ARG A 1 345 ? 8.281 -21.109 9.023 1 91.38 345 ARG A O 1
ATOM 2738 N N . LYS A 1 346 ? 7.496 -22.156 7.273 1 90.56 346 LYS A N 1
ATOM 2739 C CA . LYS A 1 346 ? 8.805 -22.703 6.914 1 90.56 346 LYS A CA 1
ATOM 2740 C C . LYS A 1 346 ? 9.742 -21.594 6.445 1 90.56 346 LYS A C 1
ATOM 2742 O O . LYS A 1 346 ? 10.953 -21.641 6.699 1 90.56 346 LYS A O 1
ATOM 2747 N N . LEU A 1 347 ? 9.164 -20.609 5.801 1 90.62 347 LEU A N 1
ATOM 2748 C CA . LEU A 1 347 ? 9.961 -19.516 5.246 1 90.62 347 LEU A CA 1
ATOM 2749 C C . LEU A 1 347 ? 10.383 -18.547 6.336 1 90.62 347 LEU A C 1
ATOM 2751 O O . LEU A 1 347 ? 11.469 -17.969 6.273 1 90.62 347 LEU A O 1
ATOM 2755 N N . GLU A 1 348 ? 9.477 -18.219 7.328 1 85.31 348 GLU A N 1
ATOM 2756 C CA . GLU A 1 348 ? 9.727 -17.234 8.367 1 85.31 348 GLU A CA 1
ATOM 2757 C C . GLU A 1 348 ? 10.531 -17.828 9.516 1 85.31 348 GLU A C 1
ATOM 2759 O O . GLU A 1 348 ? 11.211 -17.094 10.25 1 85.31 348 GLU A O 1
ATOM 2764 N N . PHE A 1 349 ? 10.258 -18.969 10.234 1 62.25 349 PHE A N 1
ATOM 2765 C CA . PHE A 1 349 ? 10.914 -19.562 11.391 1 62.25 349 PHE A CA 1
ATOM 2766 C C . PHE A 1 349 ? 12.43 -19.531 11.242 1 62.25 349 PHE A C 1
ATOM 2768 O O . PHE A 1 349 ? 13.156 -19.391 12.227 1 62.25 349 PHE A O 1
ATOM 2775 N N . GLU A 1 350 ? 13.062 -19.859 10.156 1 51.28 350 GLU A N 1
ATOM 2776 C CA . GLU A 1 350 ? 14.5 -20.047 10.312 1 51.28 350 GLU A CA 1
ATOM 2777 C C . GLU A 1 350 ? 15.234 -18.719 10.289 1 51.28 350 GLU A C 1
ATOM 2779 O O . GLU A 1 350 ? 16.469 -18.688 10.344 1 51.28 350 GLU A O 1
ATOM 2784 N N . THR A 1 351 ? 14.508 -17.531 10.219 1 42.09 351 THR A N 1
ATOM 2785 C CA . THR A 1 351 ? 15.344 -16.359 10.445 1 42.09 351 THR A CA 1
ATOM 2786 C C . THR A 1 351 ? 15.305 -15.938 11.914 1 42.09 351 THR A C 1
ATOM 2788 O O . THR A 1 351 ? 14.25 -15.984 12.547 1 42.09 351 THR A O 1
ATOM 2791 N N . MET B 1 1 ? 63.469 36.062 22.688 1 23.33 1 MET B N 1
ATOM 2792 C CA . MET B 1 1 ? 63.125 35.312 23.875 1 23.33 1 MET B CA 1
ATOM 2793 C C . MET B 1 1 ? 61.656 34.906 23.875 1 23.33 1 MET B C 1
ATOM 2795 O O . MET B 1 1 ? 60.781 35.75 23.812 1 23.33 1 MET B O 1
ATOM 2799 N N . LEU B 1 2 ? 61.375 33.719 23.266 1 24.45 2 LEU B N 1
ATOM 2800 C CA . LEU B 1 2 ? 60.281 33 22.625 1 24.45 2 LEU B CA 1
ATOM 2801 C C . LEU B 1 2 ? 59.25 32.562 23.672 1 24.45 2 LEU B C 1
ATOM 2803 O O . LEU B 1 2 ? 59.469 31.609 24.422 1 24.45 2 LEU B O 1
ATOM 2807 N N . LYS B 1 3 ? 58.625 33.531 24.375 1 24.05 3 LYS B N 1
ATOM 2808 C CA . LYS B 1 3 ? 57.75 33.312 25.531 1 24.05 3 LYS B CA 1
ATOM 2809 C C . LYS B 1 3 ? 56.656 32.312 25.203 1 24.05 3 LYS B C 1
ATOM 2811 O O . LYS B 1 3 ? 56.062 32.344 24.141 1 24.05 3 LYS B O 1
ATOM 2816 N N . THR B 1 4 ? 56.656 31.125 25.859 1 23.83 4 THR B N 1
ATOM 2817 C CA . THR B 1 4 ? 55.969 29.844 25.906 1 23.83 4 THR B CA 1
ATOM 2818 C C . THR B 1 4 ? 54.469 30.016 26.203 1 23.83 4 THR B C 1
ATOM 2820 O O . THR B 1 4 ? 54.125 30.422 27.297 1 23.83 4 THR B O 1
ATOM 2823 N N . ALA B 1 5 ? 53.688 30.516 25.234 1 24.14 5 ALA B N 1
ATOM 2824 C CA . ALA B 1 5 ? 52.281 30.859 25.438 1 24.14 5 ALA B CA 1
ATOM 2825 C C . ALA B 1 5 ? 51.469 29.656 25.922 1 24.14 5 ALA B C 1
ATOM 2827 O O . ALA B 1 5 ? 51.469 28.609 25.266 1 24.14 5 ALA B O 1
ATOM 2828 N N . ASN B 1 6 ? 51.344 29.422 27.266 1 22.33 6 ASN B N 1
ATOM 2829 C CA . ASN B 1 6 ? 50.75 28.375 28.078 1 22.33 6 ASN B CA 1
ATOM 2830 C C . ASN B 1 6 ? 49.281 28.109 27.656 1 22.33 6 ASN B C 1
ATOM 2832 O O . ASN B 1 6 ? 48.469 29.031 27.609 1 22.33 6 ASN B O 1
ATOM 2836 N N . THR B 1 7 ? 48.969 27.031 26.844 1 22.86 7 THR B N 1
ATOM 2837 C CA . THR B 1 7 ? 47.781 26.469 26.203 1 22.86 7 THR B CA 1
ATOM 2838 C C . THR B 1 7 ? 46.75 26.062 27.25 1 22.86 7 THR B C 1
ATOM 2840 O O . THR B 1 7 ? 46.969 25.125 28.016 1 22.86 7 THR B O 1
ATOM 2843 N N . LEU B 1 8 ? 46.094 27 28.016 1 21.75 8 LEU B N 1
ATOM 2844 C CA . LEU B 1 8 ? 45.188 26.719 29.125 1 21.75 8 LEU B CA 1
ATOM 2845 C C . LEU B 1 8 ? 44.062 25.781 28.703 1 21.75 8 LEU B C 1
ATOM 2847 O O . LEU B 1 8 ? 43.406 26.016 27.703 1 21.75 8 LEU B O 1
ATOM 2851 N N . SER B 1 9 ? 44.094 24.422 29.031 1 22.22 9 SER B N 1
ATOM 2852 C CA . SER B 1 9 ? 43.25 23.25 28.859 1 22.22 9 SER B CA 1
ATOM 2853 C C . SER B 1 9 ? 41.875 23.438 29.484 1 22.22 9 SER B C 1
ATOM 2855 O O . SER B 1 9 ? 41.75 23.531 30.703 1 22.22 9 SER B O 1
ATOM 2857 N N . ILE B 1 10 ? 40.969 24.359 29.047 1 21.53 10 ILE B N 1
ATOM 2858 C CA . ILE B 1 10 ? 39.719 24.656 29.719 1 21.53 10 ILE B CA 1
ATOM 2859 C C . ILE B 1 10 ? 38.844 23.406 29.781 1 21.53 10 ILE B C 1
ATOM 2861 O O . ILE B 1 10 ? 38.469 22.844 28.75 1 21.53 10 ILE B O 1
ATOM 2865 N N . THR B 1 11 ? 39.062 22.5 30.734 1 21.92 11 THR B N 1
ATOM 2866 C CA . THR B 1 11 ? 38.312 21.266 31.031 1 21.92 11 THR B CA 1
ATOM 2867 C C . THR B 1 11 ? 36.875 21.578 31.328 1 21.92 11 THR B C 1
ATOM 2869 O O . THR B 1 11 ? 36.531 22.188 32.344 1 21.92 11 THR B O 1
ATOM 2872 N N . ALA B 1 12 ? 36.031 22.109 30.469 1 22.02 12 ALA B N 1
ATOM 2873 C CA . ALA B 1 12 ? 34.688 22.469 30.859 1 22.02 12 ALA B CA 1
ATOM 2874 C C . ALA B 1 12 ? 33.938 21.281 31.453 1 22.02 12 ALA B C 1
ATOM 2876 O O . ALA B 1 12 ? 33.969 20.188 30.891 1 22.02 12 ALA B O 1
ATOM 2877 N N . PRO B 1 13 ? 33.75 21.219 32.75 1 23.59 13 PRO B N 1
ATOM 2878 C CA . PRO B 1 13 ? 33.031 20.109 33.438 1 23.59 13 PRO B CA 1
ATOM 2879 C C . PRO B 1 13 ? 31.688 19.812 32.812 1 23.59 13 PRO B C 1
ATOM 2881 O O . PRO B 1 13 ? 31.016 20.719 32.312 1 23.59 13 PRO B O 1
ATOM 2884 N N . ILE B 1 14 ? 31.484 18.641 32.219 1 23.55 14 ILE B N 1
ATOM 2885 C CA . ILE B 1 14 ? 30.297 18.016 31.625 1 23.55 14 ILE B CA 1
ATOM 2886 C C . ILE B 1 14 ? 29.172 17.984 32.656 1 23.55 14 ILE B C 1
ATOM 2888 O O . ILE B 1 14 ? 29.281 17.312 33.656 1 23.55 14 ILE B O 1
ATOM 2892 N N . LEU B 1 15 ? 28.594 19.172 33.062 1 20.92 15 LEU B N 1
ATOM 2893 C CA . LEU B 1 15 ? 27.469 19.172 34 1 20.92 15 LEU B CA 1
ATOM 2894 C C . LEU B 1 15 ? 26.453 18.094 33.656 1 20.92 15 LEU B C 1
ATOM 2896 O O . LEU B 1 15 ? 26.094 17.938 32.469 1 20.92 15 LEU B O 1
ATOM 2900 N N . ASP B 1 16 ? 26.328 17.047 34.438 1 22.53 16 ASP B N 1
ATOM 2901 C CA . ASP B 1 16 ? 25.422 15.914 34.594 1 22.53 16 ASP B CA 1
ATOM 2902 C C . ASP B 1 16 ? 23.969 16.359 34.625 1 22.53 16 ASP B C 1
ATOM 2904 O O . ASP B 1 16 ? 23.453 16.75 35.688 1 22.53 16 ASP B O 1
ATOM 2908 N N . CYS B 1 17 ? 23.578 17.469 33.969 1 21.66 17 CYS B N 1
ATOM 2909 C CA . CYS B 1 17 ? 22.203 17.906 34.188 1 21.66 17 CYS B CA 1
ATOM 2910 C C . CYS B 1 17 ? 21.234 16.734 34.094 1 21.66 17 CYS B C 1
ATOM 2912 O O . CYS B 1 17 ? 21.156 16.078 33.031 1 21.66 17 CYS B O 1
ATOM 2914 N N . GLY B 1 18 ? 21 16 35.156 1 24.19 18 GLY B N 1
ATOM 2915 C CA . GLY B 1 18 ? 19.938 15.062 35.469 1 24.19 18 GLY B CA 1
ATOM 2916 C C . GLY B 1 18 ? 18.578 15.531 35 1 24.19 18 GLY B C 1
ATOM 2917 O O . GLY B 1 18 ? 17.875 16.234 35.719 1 24.19 18 GLY B O 1
ATOM 2918 N N . ARG B 1 19 ? 18.469 16.141 33.844 1 23.47 19 ARG B N 1
ATOM 2919 C CA . ARG B 1 19 ? 17.156 16.625 33.438 1 23.47 19 ARG B CA 1
ATOM 2920 C C . AR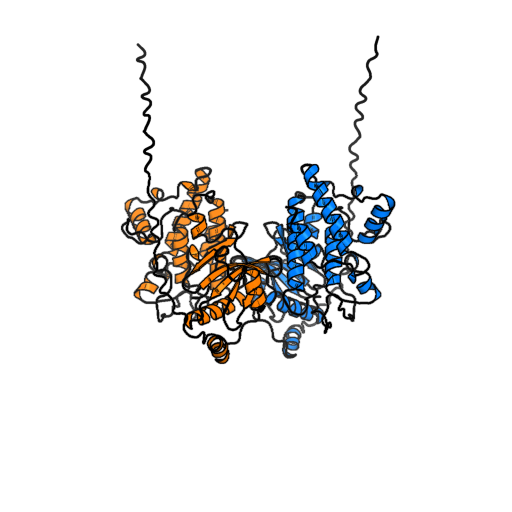G B 1 19 ? 16.109 15.531 33.594 1 23.47 19 ARG B C 1
ATOM 2922 O O . ARG B 1 19 ? 16.203 14.477 32.969 1 23.47 19 ARG B O 1
ATOM 2929 N N . THR B 1 20 ? 15.57 15.383 34.812 1 23.44 20 THR B N 1
ATOM 2930 C CA . THR B 1 20 ? 14.328 14.664 35.125 1 23.44 20 THR B CA 1
ATOM 2931 C C . THR B 1 20 ? 13.258 15.008 34.094 1 23.44 20 THR B C 1
ATOM 2933 O O . THR B 1 20 ? 12.82 16.156 34 1 23.44 20 THR B O 1
ATOM 2936 N N . GLN B 1 21 ? 13.477 14.695 32.938 1 23.69 21 GLN B N 1
ATOM 2937 C CA . GLN B 1 21 ? 12.453 14.852 31.906 1 23.69 21 GLN B CA 1
ATOM 2938 C C . GLN B 1 21 ? 11.078 14.484 32.438 1 23.69 21 GLN B C 1
ATOM 2940 O O . GLN B 1 21 ? 10.852 13.352 32.875 1 23.69 21 GLN B O 1
ATOM 2945 N N . ALA B 1 22 ? 10.398 15.453 33.062 1 23.06 22 ALA B N 1
ATOM 2946 C CA . ALA B 1 22 ? 9.008 15.391 33.5 1 23.06 22 ALA B CA 1
ATOM 2947 C C . ALA B 1 22 ? 8.141 14.656 32.469 1 23.06 22 ALA B C 1
ATOM 2949 O O . ALA B 1 22 ? 8.078 15.062 31.297 1 23.06 22 ALA B O 1
ATOM 2950 N N . LYS B 1 23 ? 7.996 13.422 32.594 1 27.17 23 LYS B N 1
ATOM 2951 C CA . LYS B 1 23 ? 6.953 12.508 32.125 1 27.17 23 LYS B CA 1
ATOM 2952 C C . LYS B 1 23 ? 5.57 13.133 32.281 1 27.17 23 LYS B C 1
ATOM 2954 O O . LYS B 1 23 ? 4.957 13.078 33.344 1 27.17 23 LYS B O 1
ATOM 2959 N N . HIS B 1 24 ? 5.434 14.391 31.969 1 23.64 24 HIS B N 1
ATOM 2960 C CA . HIS B 1 24 ? 4.027 14.773 32.031 1 23.64 24 HIS B CA 1
ATOM 2961 C C . HIS B 1 24 ? 3.143 13.703 31.391 1 23.64 24 HIS B C 1
ATOM 2963 O O . HIS B 1 24 ? 3.191 13.492 30.172 1 23.64 24 HIS B O 1
ATOM 2969 N N . PHE B 1 25 ? 2.975 12.602 32.094 1 23.7 25 PHE B N 1
ATOM 2970 C CA . PHE B 1 25 ? 1.881 11.648 32 1 23.7 25 PHE B CA 1
ATOM 2971 C C . PHE B 1 25 ? 0.537 12.359 31.953 1 23.7 25 PHE B C 1
ATOM 2973 O O . PHE B 1 25 ? 0.115 12.977 32.938 1 23.7 25 PHE B O 1
ATOM 2980 N N . TRP B 1 26 ? 0.241 13.109 30.984 1 21.84 26 TRP B N 1
ATOM 2981 C CA . TRP B 1 26 ? -1.176 13.461 30.953 1 21.84 26 TRP B CA 1
ATOM 2982 C C . TRP B 1 26 ? -2.039 12.289 31.406 1 21.84 26 TRP B C 1
ATOM 2984 O O . TRP B 1 26 ? -2.01 11.219 30.797 1 21.84 26 TRP B O 1
ATOM 2994 N N . LEU B 1 27 ? -2.131 12.094 32.656 1 23.58 27 LEU B N 1
ATOM 2995 C CA . LEU B 1 27 ? -3.129 11.297 33.375 1 23.58 27 LEU B CA 1
ATOM 2996 C C . LEU B 1 27 ? -4.527 11.578 32.844 1 23.58 27 LEU B C 1
ATOM 2998 O O . LEU B 1 27 ? -5.133 12.602 33.156 1 23.58 27 LEU B O 1
ATOM 3002 N N . TYR B 1 28 ? -4.793 11.625 31.594 1 23.38 28 TYR B N 1
ATOM 3003 C CA . TYR B 1 28 ? -6.23 11.586 31.359 1 23.38 28 TYR B CA 1
ATOM 3004 C C . TYR B 1 28 ? -6.895 10.523 32.219 1 23.38 28 TYR B C 1
ATOM 3006 O O . TYR B 1 28 ? -6.387 9.406 32.344 1 23.38 28 TYR B O 1
ATOM 3014 N N . LYS B 1 29 ? -7.496 10.992 33.312 1 26.23 29 LYS B N 1
ATOM 3015 C CA . LYS B 1 29 ? -8.406 10.219 34.125 1 26.23 29 LYS B CA 1
ATOM 3016 C C . LYS B 1 29 ? -9.219 9.234 33.281 1 26.23 29 LYS B C 1
ATOM 3018 O O . LYS B 1 29 ? -9.953 9.633 32.406 1 26.23 29 LYS B O 1
ATOM 3023 N N . VAL B 1 30 ? -8.742 8.078 33.125 1 27 30 VAL B N 1
ATOM 3024 C CA . VAL B 1 30 ? -9.547 6.938 32.688 1 27 30 VAL B CA 1
ATOM 3025 C C . VAL B 1 30 ? -10.812 6.84 33.531 1 27 30 VAL B C 1
ATOM 3027 O O . VAL B 1 30 ? -10.742 6.57 34.75 1 27 30 VAL B O 1
ATOM 3030 N N . GLN B 1 31 ? -11.758 7.805 33.438 1 25.92 31 GLN B N 1
ATOM 3031 C CA . GLN B 1 31 ? -13.039 7.48 34.062 1 25.92 31 GLN B CA 1
ATOM 3032 C C . GLN B 1 31 ? -13.414 6.023 33.812 1 25.92 31 GLN B C 1
ATOM 3034 O O . GLN B 1 31 ? -13.164 5.484 32.75 1 25.92 31 GLN B O 1
ATOM 3039 N N . SER B 1 32 ? -13.531 5.301 34.844 1 27.58 32 SER B N 1
ATOM 3040 C CA . SER B 1 32 ? -14.078 3.951 34.969 1 27.58 32 SER B CA 1
ATOM 3041 C C . SER B 1 32 ? -15.367 3.818 34.156 1 27.58 32 SER B C 1
ATOM 3043 O O . SER B 1 32 ? -16.344 4.523 34.406 1 27.58 32 SER B O 1
ATOM 3045 N N . VAL B 1 33 ? -15.273 3.666 32.875 1 27.8 33 VAL B N 1
ATOM 3046 C CA . VAL B 1 33 ? -16.516 3.285 32.219 1 27.8 33 VAL B CA 1
ATOM 3047 C C . VAL B 1 33 ? -17.172 2.129 32.969 1 27.8 33 VAL B C 1
ATOM 3049 O O . VAL B 1 33 ? -16.547 1.083 33.188 1 27.8 33 VAL B O 1
ATOM 3052 N N . ASN B 1 34 ? -17.984 2.402 33.938 1 27.78 34 ASN B N 1
ATOM 3053 C CA . ASN B 1 34 ? -18.938 1.473 34.531 1 27.78 34 ASN B CA 1
ATOM 3054 C C . ASN B 1 34 ? -19.5 0.495 33.531 1 27.78 34 ASN B C 1
ATOM 3056 O O . ASN B 1 34 ? -19.781 0.877 32.375 1 27.78 34 ASN B O 1
ATOM 3060 N N . SER B 1 35 ? -19.172 -0.819 33.594 1 30.67 35 SER B N 1
ATOM 3061 C CA . SER B 1 35 ? -19.578 -2.074 32.969 1 30.67 35 SER B CA 1
ATOM 3062 C C . SER B 1 35 ? -21.094 -2.135 32.781 1 30.67 35 SER B C 1
ATOM 3064 O O . SER B 1 35 ? -21.75 -2.99 33.375 1 30.67 35 SER B O 1
ATOM 3066 N N . SER B 1 36 ? -21.766 -1.016 32.844 1 30.64 36 SER B N 1
ATOM 3067 C CA . SER B 1 36 ? -23.172 -1.382 32.719 1 30.64 36 SER B CA 1
ATOM 3068 C C . SER B 1 36 ? -23.422 -2.281 31.531 1 30.64 36 SER B C 1
ATOM 3070 O O . SER B 1 36 ? -22.578 -2.377 30.625 1 30.64 36 SER B O 1
ATOM 3072 N N . GLY B 1 37 ? -24.656 -2.854 31.359 1 33.41 37 GLY B N 1
ATOM 3073 C CA . GLY B 1 37 ? -25.266 -3.846 30.484 1 33.41 37 GLY B CA 1
ATOM 3074 C C . GLY B 1 37 ? -24.984 -3.582 29.016 1 33.41 37 GLY B C 1
ATOM 3075 O O . GLY B 1 37 ? -25.109 -2.447 28.547 1 33.41 37 GLY B O 1
ATOM 3076 N N . ILE B 1 38 ? -24.062 -4.27 28.469 1 35.84 38 ILE B N 1
ATOM 3077 C CA . ILE B 1 38 ? -23.531 -4.316 27.109 1 35.84 38 ILE B CA 1
ATOM 3078 C C . ILE B 1 38 ? -24.688 -4.258 26.094 1 35.84 38 ILE B C 1
ATOM 3080 O O . ILE B 1 38 ? -25.406 -5.242 25.906 1 35.84 38 ILE B O 1
ATOM 3084 N N . GLN B 1 39 ? -25.484 -3.279 26.156 1 37.41 39 GLN B N 1
ATOM 3085 C CA . GLN B 1 39 ? -26.438 -3.109 25.078 1 37.41 39 GLN B CA 1
ATOM 3086 C C . GLN B 1 39 ? -25.734 -2.859 23.75 1 37.41 39 GLN B C 1
ATOM 3088 O O . GLN B 1 39 ? -25.703 -1.727 23.266 1 37.41 39 GLN B O 1
ATOM 3093 N N . PRO B 1 40 ? -24.562 -3.24 23.359 1 43.81 40 PRO B N 1
ATOM 3094 C CA . PRO B 1 40 ? -23.688 -2.834 22.266 1 43.81 40 PRO B CA 1
ATOM 3095 C C . PRO B 1 40 ? -24.234 -3.236 20.891 1 43.81 40 PRO B C 1
ATOM 3097 O O . PRO B 1 40 ? -23.891 -2.613 19.875 1 43.81 40 PRO B O 1
ATOM 3100 N N . ALA B 1 41 ? -24.797 -4.445 20.688 1 48.88 41 ALA B N 1
ATOM 3101 C CA . ALA B 1 41 ? -25.156 -5.051 19.406 1 48.88 41 ALA B CA 1
ATOM 3102 C C . ALA B 1 41 ? -26.156 -4.176 18.656 1 48.88 41 ALA B C 1
ATOM 3104 O O . ALA B 1 41 ? -26.062 -4.047 17.422 1 48.88 41 ALA B O 1
ATOM 3105 N N . LYS B 1 42 ? -26.891 -3.494 19.266 1 51.12 42 LYS B N 1
ATOM 3106 C CA . LYS B 1 42 ? -27.984 -2.734 18.672 1 51.12 42 LYS B CA 1
ATOM 3107 C C . LYS B 1 42 ? -27.484 -1.513 17.922 1 51.12 42 LYS B C 1
ATOM 3109 O O . LYS B 1 42 ? -28.031 -1.14 16.875 1 51.12 42 LYS B O 1
ATOM 3114 N N . LEU B 1 43 ? -26.188 -1.043 18.219 1 56.12 43 LEU B N 1
ATOM 3115 C CA . LEU B 1 43 ? -25.812 0.26 17.672 1 56.12 43 LEU B CA 1
ATOM 3116 C C . LEU B 1 43 ? -25.297 0.125 16.234 1 56.12 43 LEU B C 1
ATOM 3118 O O . LEU B 1 43 ? -25.672 0.906 15.359 1 56.12 43 LEU B O 1
ATOM 3122 N N . VAL B 1 44 ? -24.422 -0.86 15.953 1 63.19 44 VAL B N 1
ATOM 3123 C CA . VAL B 1 44 ? -23.891 -0.972 14.594 1 63.19 44 VAL B CA 1
ATOM 3124 C C . VAL B 1 44 ? -25.031 -1.302 13.625 1 63.19 44 VAL B C 1
ATOM 3126 O O . VAL B 1 44 ? -25.109 -0.714 12.539 1 63.19 44 VAL B O 1
ATOM 3129 N N . SER B 1 45 ? -25.75 -2.215 14.07 1 62.88 45 SER B N 1
ATOM 3130 C CA . SER B 1 45 ? -26.891 -2.607 13.242 1 62.88 45 SER B CA 1
ATOM 3131 C C . SER B 1 45 ? -27.875 -1.449 13.062 1 62.88 45 SER B C 1
ATOM 3133 O O . SER B 1 45 ? -28.438 -1.273 11.984 1 62.88 45 SER B O 1
ATOM 3135 N N . ASP B 1 46 ? -28.031 -0.735 14.172 1 61.91 46 ASP B N 1
ATOM 3136 C CA . ASP B 1 46 ? -28.953 0.403 14.109 1 61.91 46 ASP B CA 1
ATOM 3137 C C . ASP B 1 46 ? -28.438 1.46 13.133 1 61.91 46 ASP B C 1
ATOM 3139 O O . ASP B 1 46 ? -29.219 2.055 12.383 1 61.91 46 ASP B O 1
ATOM 3143 N N . LEU B 1 47 ? -27.156 1.567 13.18 1 60.12 47 LEU B N 1
ATOM 3144 C CA . LEU B 1 47 ? -26.562 2.578 12.305 1 60.12 47 LEU B CA 1
ATOM 3145 C C . LEU B 1 47 ? -26.578 2.115 10.852 1 60.12 47 LEU B C 1
ATOM 3147 O O . LEU B 1 47 ? -26.766 2.924 9.945 1 60.12 47 LEU B O 1
ATOM 3151 N N . LEU B 1 48 ? -26.344 0.831 10.75 1 61.38 48 LEU B N 1
ATOM 3152 C CA . LEU B 1 48 ? -26.391 0.31 9.391 1 61.38 48 LEU B CA 1
ATOM 3153 C C . LEU B 1 48 ? -27.828 0.336 8.852 1 61.38 48 LEU B C 1
ATOM 3155 O O . LEU B 1 48 ? -28.031 0.379 7.637 1 61.38 48 LEU B O 1
ATOM 3159 N N . LYS B 1 49 ? -28.75 0.292 9.742 1 57.25 49 LYS B N 1
ATOM 3160 C CA . LYS B 1 49 ? -30.156 0.366 9.32 1 57.25 49 LYS B CA 1
ATOM 3161 C C . LYS B 1 49 ? -30.469 1.715 8.68 1 57.25 49 LYS B C 1
ATOM 3163 O O . LYS B 1 49 ? -31.359 1.818 7.848 1 57.25 49 LYS B O 1
ATOM 3168 N N . ASP B 1 50 ? -29.766 2.805 9.094 1 55.75 50 ASP B N 1
ATOM 3169 C CA . ASP B 1 50 ? -30.031 4.133 8.555 1 55.75 50 ASP B CA 1
ATOM 3170 C C . ASP B 1 50 ? -29.5 4.254 7.121 1 55.75 50 ASP B C 1
ATOM 3172 O O . ASP B 1 50 ? -29.344 5.363 6.605 1 55.75 50 ASP B O 1
ATOM 3176 N N . ASP B 1 51 ? -29.438 3.238 6.312 1 59.88 51 ASP B N 1
ATOM 3177 C CA . ASP B 1 51 ? -29.188 3.182 4.875 1 59.88 51 ASP B CA 1
ATOM 3178 C C . ASP B 1 51 ? -27.719 3.459 4.562 1 59.88 51 ASP B C 1
ATOM 3180 O O . ASP B 1 51 ? -27.391 4.09 3.551 1 59.88 51 ASP B O 1
ATOM 3184 N N . ILE B 1 52 ? -26.906 3.311 5.598 1 62.66 52 ILE B N 1
ATOM 3185 C CA . ILE B 1 52 ? -25.516 3.508 5.238 1 62.66 52 ILE B CA 1
ATOM 3186 C C . ILE B 1 52 ? -24.984 2.266 4.523 1 62.66 52 ILE B C 1
ATOM 3188 O O . ILE B 1 52 ? -25.062 1.155 5.055 1 62.66 52 ILE B O 1
ATOM 3192 N N . SER B 1 53 ? -24.688 2.445 3.283 1 71.5 53 SER B N 1
ATOM 3193 C CA . SER B 1 53 ? -24.094 1.374 2.494 1 71.5 53 SER B CA 1
ATOM 3194 C C . SER B 1 53 ? -22.609 1.21 2.816 1 71.5 53 SER B C 1
ATOM 3196 O O . SER B 1 53 ? -21.844 2.17 2.734 1 71.5 53 SER B O 1
ATOM 3198 N N . LEU B 1 54 ? -22.328 0.065 3.455 1 78.75 54 LEU B N 1
ATOM 3199 C CA . LEU B 1 54 ? -20.922 -0.221 3.721 1 78.75 54 LEU B CA 1
ATOM 3200 C C . LEU B 1 54 ? -20.172 -0.485 2.422 1 78.75 54 LEU B C 1
ATOM 3202 O O . LEU B 1 54 ? -20.703 -1.109 1.503 1 78.75 54 LEU B O 1
ATOM 3206 N N . PRO B 1 55 ? -18.969 0.169 2.447 1 80.25 55 PRO B N 1
ATOM 3207 C CA . PRO B 1 55 ? -18.156 -0.074 1.246 1 80.25 55 PRO B CA 1
ATOM 3208 C C . PRO B 1 55 ? -17.719 -1.532 1.11 1 80.25 55 PRO B C 1
ATOM 3210 O O . PRO B 1 55 ? -17.828 -2.301 2.07 1 80.25 55 PRO B O 1
ATOM 3213 N N . GLU B 1 56 ? -17.344 -1.867 -0.087 1 80.62 56 GLU B N 1
ATOM 3214 C CA . GLU B 1 56 ? -16.844 -3.213 -0.353 1 80.62 56 GLU B CA 1
ATOM 3215 C C . GLU B 1 56 ? -15.43 -3.398 0.199 1 80.62 56 GLU B C 1
ATOM 3217 O O . GLU B 1 56 ? -14.461 -2.879 -0.364 1 80.62 56 GLU B O 1
ATOM 3222 N N . ALA B 1 57 ? -15.344 -4.02 1.304 1 87.88 57 ALA B N 1
ATOM 3223 C CA . ALA B 1 57 ? -14.086 -4.375 1.952 1 87.88 57 ALA B CA 1
ATOM 3224 C C . ALA B 1 57 ? -14.18 -5.742 2.625 1 87.88 57 ALA B C 1
ATOM 3226 O O . ALA B 1 57 ? -15.281 -6.25 2.855 1 87.88 57 ALA B O 1
ATOM 3227 N N . ILE B 1 58 ? -13.078 -6.324 2.883 1 92.25 58 ILE B N 1
ATOM 3228 C CA . ILE B 1 58 ? -13.047 -7.66 3.471 1 92.25 58 ILE B CA 1
ATOM 3229 C C . ILE B 1 58 ? -13.555 -7.602 4.91 1 92.25 58 ILE B C 1
ATOM 3231 O O . ILE B 1 58 ? -13.133 -6.75 5.691 1 92.25 58 ILE B O 1
ATOM 3235 N N . ARG B 1 59 ? -14.484 -8.445 5.18 1 90.56 59 ARG B N 1
ATOM 3236 C CA . ARG B 1 59 ? -15.031 -8.531 6.527 1 90.56 59 ARG B CA 1
ATOM 3237 C C . ARG B 1 59 ? -14.406 -9.68 7.309 1 90.56 59 ARG B C 1
ATOM 3239 O O . ARG B 1 59 ? -14.422 -10.828 6.859 1 90.56 59 ARG B O 1
ATOM 3246 N N . ALA B 1 60 ? -13.875 -9.383 8.422 1 92.88 60 ALA B N 1
ATOM 3247 C CA . ALA B 1 60 ? -13.297 -10.391 9.305 1 92.88 60 ALA B CA 1
ATOM 3248 C C . ALA B 1 60 ? -14.305 -10.82 10.367 1 92.88 60 ALA B C 1
ATOM 3250 O O . ALA B 1 60 ? -15.125 -10.016 10.82 1 92.88 60 ALA B O 1
ATOM 3251 N N . LYS B 1 61 ? -14.18 -12.07 10.766 1 90.94 61 LYS B N 1
ATOM 3252 C CA . LYS B 1 61 ? -14.977 -12.562 11.891 1 90.94 61 LYS B CA 1
ATOM 3253 C C . LYS B 1 61 ? -14.375 -12.109 13.219 1 90.94 61 LYS B C 1
ATOM 3255 O O . LYS B 1 61 ? -13.156 -11.977 13.344 1 90.94 61 LYS B O 1
ATOM 3260 N N . TYR B 1 62 ? -15.242 -11.945 14.172 1 91.12 62 TYR B N 1
ATOM 3261 C CA . TYR B 1 62 ? -14.789 -11.492 15.484 1 91.12 62 TYR B CA 1
ATOM 3262 C C . TYR B 1 62 ? -13.773 -12.461 16.062 1 91.12 62 TYR B C 1
ATOM 3264 O O . TYR B 1 62 ? -12.758 -12.039 16.641 1 91.12 62 TYR B O 1
ATOM 3272 N N . GLU B 1 63 ? -14 -13.734 15.906 1 93.12 63 GLU B N 1
ATOM 3273 C CA . GLU B 1 63 ? -13.117 -14.75 16.469 1 93.12 63 GLU B CA 1
ATOM 3274 C C . GLU B 1 63 ? -11.711 -14.641 15.883 1 93.12 63 GLU B C 1
ATOM 3276 O O . GLU B 1 63 ? -10.727 -14.891 16.578 1 93.12 63 GLU B O 1
ATOM 3281 N N . GLU B 1 64 ? -11.648 -14.305 14.641 1 93.38 64 GLU B N 1
ATOM 3282 C CA . GLU B 1 64 ? -10.352 -14.125 13.984 1 93.38 64 GLU B CA 1
ATOM 3283 C C . GLU B 1 64 ? -9.586 -12.953 14.586 1 93.38 64 GLU B C 1
ATOM 3285 O O . GLU B 1 64 ? -8.367 -13.016 14.734 1 93.38 64 GLU B O 1
ATOM 3290 N N . ILE B 1 65 ? -10.336 -11.875 14.93 1 94.19 65 ILE B N 1
ATOM 3291 C CA . ILE B 1 65 ? -9.719 -10.68 15.492 1 94.19 65 ILE B CA 1
ATOM 3292 C C . ILE B 1 65 ? -9.203 -10.984 16.891 1 94.19 65 ILE B C 1
ATOM 3294 O O . ILE B 1 65 ? -8.109 -10.555 17.266 1 94.19 65 ILE B O 1
ATOM 3298 N N . VAL B 1 66 ? -10.031 -11.664 17.656 1 94.81 66 VAL B N 1
ATOM 3299 C CA . VAL B 1 66 ? -9.641 -12.055 19.016 1 94.81 66 VAL B CA 1
ATOM 3300 C C . VAL B 1 66 ? -8.367 -12.891 18.969 1 94.81 66 VAL B C 1
ATOM 3302 O O . VAL B 1 66 ? -7.43 -12.648 19.719 1 94.81 66 VAL B O 1
ATOM 3305 N N . ASP B 1 67 ? -8.352 -13.797 18.062 1 95.94 67 ASP B N 1
ATOM 3306 C CA . ASP B 1 67 ? -7.176 -14.648 17.906 1 95.94 67 ASP B CA 1
ATOM 3307 C C . ASP B 1 67 ? -5.969 -13.828 17.453 1 95.94 67 ASP B C 1
ATOM 3309 O O . ASP B 1 67 ? -4.867 -13.984 17.984 1 95.94 67 ASP B O 1
ATOM 3313 N N . ALA B 1 68 ? -6.172 -12.969 16.484 1 96.06 68 ALA B N 1
ATOM 3314 C CA . ALA B 1 68 ? -5.094 -12.164 15.922 1 96.06 68 ALA B CA 1
ATOM 3315 C C . ALA B 1 68 ? -4.434 -11.297 16.984 1 96.06 68 ALA B C 1
ATOM 3317 O O . ALA B 1 68 ? -3.221 -11.07 16.938 1 96.06 68 ALA B O 1
ATOM 3318 N N . THR B 1 69 ? -5.188 -10.82 17.953 1 97.12 69 THR B N 1
ATOM 3319 C CA . THR B 1 69 ? -4.703 -9.844 18.922 1 97.12 69 THR B CA 1
ATOM 3320 C C . THR B 1 69 ? -4.43 -10.516 20.266 1 97.12 69 THR B C 1
ATOM 3322 O O . THR B 1 69 ? -4.211 -9.836 21.281 1 97.12 69 THR B O 1
ATOM 3325 N N . ASP B 1 70 ? -4.5 -11.828 20.344 1 97.38 70 ASP B N 1
ATOM 3326 C CA . ASP B 1 70 ? -4.41 -12.547 21.609 1 97.38 70 ASP B CA 1
ATOM 3327 C C . ASP B 1 70 ? -5.414 -12.008 22.625 1 97.38 70 ASP B C 1
ATOM 3329 O O . ASP B 1 70 ? -5.043 -11.656 23.75 1 97.38 70 ASP B O 1
ATOM 3333 N N . ASN B 1 71 ? -6.625 -11.938 22.141 1 95.5 71 ASN B N 1
ATOM 3334 C CA . ASN B 1 71 ? -7.742 -11.453 22.938 1 95.5 71 ASN B CA 1
ATOM 3335 C C . ASN B 1 71 ? -7.488 -10.039 23.453 1 95.5 71 ASN B C 1
ATOM 3337 O O . ASN B 1 71 ? -7.598 -9.781 24.656 1 95.5 71 ASN B O 1
ATOM 3341 N N . PHE B 1 72 ? -7.07 -9.219 22.531 1 94.31 72 PHE B N 1
ATOM 3342 C CA . PHE B 1 72 ? -6.812 -7.816 22.844 1 94.31 72 PHE B CA 1
ATOM 3343 C C . PHE B 1 72 ? -5.898 -7.695 24.047 1 94.31 72 PHE B C 1
ATOM 3345 O O . PHE B 1 72 ? -6.176 -6.918 24.969 1 94.31 72 PHE B O 1
ATOM 3352 N N . SER B 1 73 ? -4.848 -8.375 24.016 1 96.88 73 SER B N 1
ATOM 3353 C CA . SER B 1 73 ? -3.873 -8.383 25.094 1 96.88 73 SER B CA 1
ATOM 3354 C C . SER B 1 73 ? -3.246 -7.004 25.281 1 96.88 73 SER B C 1
ATOM 3356 O O . SER B 1 73 ? -2.867 -6.352 24.312 1 96.88 73 SER B O 1
ATOM 3358 N N . PRO B 1 74 ? -3.047 -6.586 26.484 1 95.38 74 PRO B N 1
ATOM 3359 C CA . PRO B 1 74 ? -2.367 -5.316 26.75 1 95.38 74 PRO B CA 1
ATOM 3360 C C . PRO B 1 74 ? -0.934 -5.293 26.219 1 95.38 74 PRO B C 1
ATOM 3362 O O . PRO B 1 74 ? -0.421 -4.23 25.859 1 95.38 74 PRO B O 1
ATOM 3365 N N . SER B 1 75 ? -0.31 -6.41 26.109 1 96.75 75 SER B N 1
ATOM 3366 C CA . SER B 1 75 ? 1.064 -6.496 25.641 1 96.75 75 SER B CA 1
ATOM 3367 C C . SER B 1 75 ? 1.148 -6.184 24.141 1 96.75 75 SER B C 1
ATOM 3369 O O . SER B 1 75 ? 2.236 -5.941 23.609 1 96.75 75 SER B O 1
ATOM 3371 N N . ASN B 1 76 ? 0.012 -6.188 23.5 1 97 76 ASN B N 1
ATOM 3372 C CA . ASN B 1 76 ? -0.019 -5.973 22.062 1 97 76 ASN B CA 1
ATOM 3373 C C . ASN B 1 76 ? -0.481 -4.559 21.719 1 97 76 ASN B C 1
ATOM 3375 O O . ASN B 1 76 ? -0.696 -4.238 20.547 1 97 76 ASN B O 1
ATOM 3379 N N . VAL B 1 77 ? -0.593 -3.689 22.719 1 95.94 77 VAL B N 1
ATOM 3380 C CA . VAL B 1 77 ? -1.084 -2.336 22.469 1 95.94 77 VAL B CA 1
ATOM 3381 C C . VAL B 1 77 ? -0.004 -1.51 21.781 1 95.94 77 VAL B C 1
ATOM 3383 O O . VAL B 1 77 ? 1.137 -1.452 22.25 1 95.94 77 VAL B O 1
ATOM 3386 N N . LEU B 1 78 ? -0.356 -0.944 20.656 1 93.44 78 LEU B N 1
ATOM 3387 C CA . LEU B 1 78 ? 0.526 -0.056 19.906 1 93.44 78 LEU B CA 1
ATOM 3388 C C . LEU B 1 78 ? 0.282 1.4 20.297 1 93.44 78 LEU B C 1
ATOM 3390 O O . LEU B 1 78 ? 1.195 2.227 20.219 1 93.44 78 LEU B O 1
ATOM 3394 N N . GLY B 1 79 ? -0.965 1.689 20.516 1 89.12 79 GLY B N 1
ATOM 3395 C CA . GLY B 1 79 ? -1.339 3.053 20.844 1 89.12 79 GLY B CA 1
ATOM 3396 C C . GLY B 1 79 ? -2.807 3.201 21.188 1 89.12 79 GLY B C 1
ATOM 3397 O O . GLY B 1 79 ? -3.598 2.279 20.984 1 89.12 79 GLY B O 1
ATOM 3398 N N . GLN B 1 80 ? -3.047 4.363 21.781 1 85 80 GLN B N 1
ATOM 3399 C CA . GLN B 1 80 ? -4.414 4.688 22.172 1 85 80 GLN B CA 1
ATOM 3400 C C . GLN B 1 80 ? -4.773 6.117 21.781 1 85 80 GLN B C 1
ATOM 3402 O O . GLN B 1 80 ? -3.971 7.039 21.969 1 85 80 GLN B O 1
ATOM 3407 N N . GLY B 1 81 ? -5.836 6.207 21.016 1 73.19 81 GLY B N 1
ATOM 3408 C CA . GLY B 1 81 ? -6.352 7.535 20.719 1 73.19 81 GLY B CA 1
ATOM 3409 C C . GLY B 1 81 ? -7.723 7.789 21.312 1 73.19 81 GLY B C 1
ATOM 3410 O O . GLY B 1 81 ? -8.227 6.988 22.094 1 73.19 81 GLY B O 1
ATOM 3411 N N . GLY B 1 82 ? -8.328 8.914 21 1 67.25 82 GLY B N 1
ATOM 3412 C CA . GLY B 1 82 ? -9.602 9.352 21.562 1 67.25 82 GLY B CA 1
ATOM 3413 C C . GLY B 1 82 ? -10.734 8.383 21.297 1 67.25 82 GLY B C 1
ATOM 3414 O O . GLY B 1 82 ? -11.688 8.297 22.062 1 67.25 82 GLY B O 1
ATOM 3415 N N . TYR B 1 83 ? -10.555 7.586 20.266 1 74.19 83 TYR B N 1
ATOM 3416 C CA . TYR B 1 83 ? -11.742 6.82 19.906 1 74.19 83 TYR B CA 1
ATOM 3417 C C . TYR B 1 83 ? -11.438 5.328 19.875 1 74.19 83 TYR B C 1
ATOM 3419 O O . TYR B 1 83 ? -12.289 4.523 19.484 1 74.19 83 TYR B O 1
ATOM 3427 N N . GLY B 1 84 ? -10.227 4.98 20.25 1 85.81 84 GLY B N 1
ATOM 3428 C CA . GLY B 1 84 ? -10 3.545 20.234 1 85.81 84 GLY B CA 1
ATOM 3429 C C . GLY B 1 84 ? -8.57 3.166 20.562 1 85.81 84 GLY B C 1
ATOM 3430 O O . GLY B 1 84 ? -7.723 4.035 20.781 1 85.81 84 GLY B O 1
ATOM 3431 N N . ILE B 1 85 ? -8.438 1.908 20.703 1 92.88 85 ILE B N 1
ATOM 3432 C CA . ILE B 1 85 ? -7.137 1.318 21 1 92.88 85 ILE B CA 1
ATOM 3433 C C . ILE B 1 85 ? -6.637 0.519 19.797 1 92.88 85 ILE B C 1
ATOM 3435 O O . ILE B 1 85 ? -7.41 -0.201 19.172 1 92.88 85 ILE B O 1
ATOM 3439 N N . VAL B 1 86 ? -5.352 0.684 19.516 1 96.12 86 VAL B N 1
ATOM 3440 C CA . VAL B 1 86 ? -4.762 -0.034 18.391 1 96.12 86 VAL B CA 1
ATOM 3441 C C . VAL B 1 86 ? -3.867 -1.159 18.906 1 96.12 86 VAL B C 1
ATOM 3443 O O . VAL B 1 86 ? -3.021 -0.938 19.781 1 96.12 86 VAL B O 1
ATOM 3446 N N . TYR B 1 87 ? -4.051 -2.354 18.438 1 96.81 87 TYR B N 1
ATOM 3447 C CA . TYR B 1 87 ? -3.297 -3.537 18.828 1 96.81 87 TYR B CA 1
ATOM 3448 C C . TYR B 1 87 ? -2.471 -4.07 17.656 1 96.81 87 TYR B C 1
ATOM 3450 O O . TYR B 1 87 ? -2.93 -4.074 16.516 1 96.81 87 TYR B O 1
ATOM 3458 N N . LYS B 1 88 ? -1.288 -4.504 17.984 1 98 88 LYS B N 1
ATOM 3459 C CA . LYS B 1 88 ? -0.548 -5.34 17.047 1 98 88 LYS B CA 1
ATOM 3460 C C . LYS B 1 88 ? -1.119 -6.754 17 1 98 88 LYS B C 1
ATOM 3462 O O . LYS B 1 88 ? -1.468 -7.324 18.031 1 98 88 LYS B O 1
ATOM 3467 N N . GLY B 1 89 ? -1.293 -7.301 15.836 1 97.38 89 GLY B N 1
ATOM 3468 C CA . GLY B 1 89 ? -1.823 -8.648 15.695 1 97.38 89 GLY B CA 1
ATOM 3469 C C . GLY B 1 89 ? -1.275 -9.375 14.484 1 97.38 89 GLY B C 1
ATOM 3470 O O . GLY B 1 89 ? -0.446 -8.836 13.742 1 97.38 89 GLY B O 1
ATOM 3471 N N . ARG B 1 90 ? -1.642 -10.625 14.391 1 96.38 90 ARG B N 1
ATOM 3472 C CA . ARG B 1 90 ? -1.361 -11.438 13.211 1 96.38 90 ARG B CA 1
ATOM 3473 C C . ARG B 1 90 ? -2.646 -12.008 12.617 1 96.38 90 ARG B C 1
ATOM 3475 O O . ARG B 1 90 ? -3.334 -12.797 13.266 1 96.38 90 ARG B O 1
ATOM 3482 N N . TRP B 1 91 ? -3.035 -11.555 11.469 1 95.38 91 TRP B N 1
ATOM 3483 C CA . TRP B 1 91 ? -4.25 -11.945 10.758 1 95.38 91 TRP B CA 1
ATOM 3484 C C . TRP B 1 91 ? -3.916 -12.523 9.391 1 95.38 91 TRP B C 1
ATOM 3486 O O . TRP B 1 91 ? -3.219 -11.898 8.594 1 95.38 91 TRP B O 1
ATOM 3496 N N . LYS B 1 92 ? -4.348 -13.781 9.086 1 94 92 LYS B N 1
ATOM 3497 C CA . LYS B 1 92 ? -4.039 -14.477 7.836 1 94 92 LYS B CA 1
ATOM 3498 C C . LYS B 1 92 ? -2.535 -14.508 7.586 1 94 92 LYS B C 1
ATOM 3500 O O . LYS B 1 92 ? -2.08 -14.211 6.48 1 94 92 LYS B O 1
ATOM 3505 N N . ASP B 1 93 ? -1.788 -14.703 8.656 1 92.12 93 ASP B N 1
ATOM 3506 C CA . ASP B 1 93 ? -0.337 -14.859 8.664 1 92.12 93 ASP B CA 1
ATOM 3507 C C . ASP B 1 93 ? 0.356 -13.578 8.211 1 92.12 93 ASP B C 1
ATOM 3509 O O . ASP B 1 93 ? 1.416 -13.633 7.586 1 92.12 93 ASP B O 1
ATOM 3513 N N . THR B 1 94 ? -0.321 -12.508 8.422 1 94 94 THR B N 1
ATOM 3514 C CA . THR B 1 94 ? 0.23 -11.18 8.18 1 94 94 THR B CA 1
ATOM 3515 C C . THR B 1 94 ? 0.185 -10.336 9.445 1 94 94 THR B C 1
ATOM 3517 O O . THR B 1 94 ? -0.814 -10.336 10.172 1 94 94 THR B O 1
ATOM 3520 N N . VAL B 1 95 ? 1.3 -9.758 9.734 1 96.25 95 VAL B N 1
ATOM 3521 C CA . VAL B 1 95 ? 1.303 -8.836 10.867 1 96.25 95 VAL B CA 1
ATOM 3522 C C . VAL B 1 95 ? 0.456 -7.609 10.531 1 96.25 95 VAL B C 1
ATOM 3524 O O . VAL B 1 95 ? 0.615 -7.008 9.461 1 96.25 95 VAL B O 1
ATOM 3527 N N . VAL B 1 96 ? -0.503 -7.262 11.469 1 97.94 96 VAL B N 1
ATOM 3528 C CA . VAL B 1 96 ? -1.454 -6.191 11.188 1 97.94 96 VAL B CA 1
ATOM 3529 C C . VAL B 1 96 ? -1.591 -5.293 12.422 1 97.94 96 VAL B C 1
ATOM 3531 O O . VAL B 1 96 ? -1.084 -5.621 13.492 1 97.94 96 VAL B O 1
ATOM 3534 N N . ALA B 1 97 ? -2.162 -4.105 12.211 1 97.75 97 ALA B N 1
ATOM 3535 C CA . ALA B 1 97 ? -2.656 -3.252 13.281 1 97.75 97 ALA B CA 1
ATOM 3536 C C . ALA B 1 97 ? -4.18 -3.279 13.352 1 97.75 97 ALA B C 1
ATOM 3538 O O . ALA B 1 97 ? -4.855 -3.08 12.336 1 97.75 97 ALA B O 1
ATOM 3539 N N . VAL B 1 98 ? -4.715 -3.533 14.523 1 96.75 98 VAL B N 1
ATOM 3540 C CA . VAL B 1 98 ? -6.156 -3.621 14.727 1 96.75 98 VAL B CA 1
ATOM 3541 C C . VAL B 1 98 ? -6.621 -2.471 15.617 1 96.75 98 VAL B C 1
ATOM 3543 O O . VAL B 1 98 ? -6.211 -2.367 16.781 1 96.75 98 VAL B O 1
ATOM 3546 N N . LYS B 1 99 ? -7.422 -1.635 15.062 1 94.5 99 LYS B N 1
ATOM 3547 C CA . LYS B 1 99 ? -8.008 -0.545 15.836 1 94.5 99 LYS B CA 1
ATOM 3548 C C . LYS B 1 99 ? -9.391 -0.929 16.359 1 94.5 99 LYS B C 1
ATOM 3550 O O . LYS B 1 99 ? -10.328 -1.129 15.586 1 94.5 99 LYS B O 1
ATOM 3555 N N . ARG B 1 100 ? -9.438 -1.043 17.594 1 93.12 100 ARG B N 1
ATOM 3556 C CA . ARG B 1 100 ? -10.711 -1.302 18.266 1 93.12 100 ARG B CA 1
ATOM 3557 C C . ARG B 1 100 ? -11.414 0.002 18.625 1 93.12 100 ARG B C 1
ATOM 3559 O O . ARG B 1 100 ? -10.867 0.826 19.359 1 93.12 100 ARG B O 1
ATOM 3566 N N . ILE B 1 101 ? -12.578 0.143 18.094 1 87.94 101 ILE B N 1
ATOM 3567 C CA . ILE B 1 101 ? -13.266 1.422 18.219 1 87.94 101 ILE B CA 1
ATOM 3568 C C . ILE B 1 101 ? -14.297 1.34 19.344 1 87.94 101 ILE B C 1
ATOM 3570 O O . ILE B 1 101 ? -14.93 0.3 19.547 1 87.94 101 ILE B O 1
ATOM 3574 N N . SER B 1 102 ? -14.383 2.439 20.031 1 80.81 102 SER B N 1
ATOM 3575 C CA . SER B 1 102 ? -15.383 2.529 21.094 1 80.81 102 SER B CA 1
ATOM 3576 C C . SER B 1 102 ? -16.797 2.379 20.547 1 80.81 102 SER B C 1
ATOM 3578 O O . SER B 1 102 ? -17.062 2.791 19.406 1 80.81 102 SER B O 1
ATOM 3580 N N . HIS B 1 103 ? -17.688 1.914 21.328 1 78.56 103 HIS B N 1
ATOM 3581 C CA . HIS B 1 103 ? -19.062 1.653 20.906 1 78.56 103 HIS B CA 1
ATOM 3582 C C . HIS B 1 103 ? -19.922 2.914 21 1 78.56 103 HIS B C 1
ATOM 3584 O O . HIS B 1 103 ? -21.141 2.865 20.781 1 78.56 103 HIS B O 1
ATOM 3590 N N . SER B 1 104 ? -19.328 3.977 21.172 1 78.12 104 SER B N 1
ATOM 3591 C CA . SER B 1 104 ? -20.094 5.223 21.188 1 78.12 104 SER B CA 1
ATOM 3592 C C . SER B 1 104 ? -20.562 5.594 19.797 1 78.12 104 SER B C 1
ATOM 3594 O O . SER B 1 104 ? -20.016 5.125 18.797 1 78.12 104 SER B O 1
ATOM 3596 N N . LYS B 1 105 ? -21.609 6.367 19.719 1 79.38 105 LYS B N 1
ATOM 3597 C CA . LYS B 1 105 ? -22.141 6.844 18.438 1 79.38 105 LYS B CA 1
ATOM 3598 C C . LYS B 1 105 ? -21.047 7.559 17.641 1 79.38 105 LYS B C 1
ATOM 3600 O O . LYS B 1 105 ? -20.922 7.344 16.422 1 79.38 105 LYS B O 1
ATOM 3605 N N . ASP B 1 106 ? -20.328 8.367 18.328 1 80.25 106 ASP B N 1
ATOM 3606 C CA . ASP B 1 106 ? -19.25 9.109 17.688 1 80.25 106 ASP B CA 1
ATOM 3607 C C . ASP B 1 106 ? -18.172 8.164 17.156 1 80.25 106 ASP B C 1
ATOM 3609 O O . ASP B 1 106 ? -17.641 8.359 16.062 1 80.25 106 ASP B O 1
ATOM 3613 N N . GLY B 1 107 ? -17.938 7.156 17.938 1 82.19 107 GLY B N 1
ATOM 3614 C CA . GLY B 1 107 ? -16.938 6.18 17.531 1 82.19 107 GLY B CA 1
ATOM 3615 C C . GLY B 1 107 ? -17.328 5.41 16.281 1 82.19 107 GLY B C 1
ATOM 3616 O O . GLY B 1 107 ? -16.516 5.234 15.375 1 82.19 107 GLY B O 1
ATOM 3617 N N . ILE B 1 108 ? -18.5 5.07 16.234 1 81.81 108 ILE B N 1
ATOM 3618 C CA . ILE B 1 108 ? -19 4.293 15.109 1 81.81 108 ILE B CA 1
ATOM 3619 C C . ILE B 1 108 ? -19.047 5.172 13.859 1 81.81 108 ILE B C 1
ATOM 3621 O O . ILE B 1 108 ? -18.719 4.715 12.758 1 81.81 108 ILE B O 1
ATOM 3625 N N . SER B 1 109 ? -19.453 6.371 14.094 1 83.94 109 SER B N 1
ATOM 3626 C CA . SER B 1 109 ? -19.484 7.305 12.969 1 83.94 109 SER B CA 1
ATOM 3627 C C . SER B 1 109 ? -18.094 7.488 12.375 1 83.94 109 SER B C 1
ATOM 3629 O O . SER B 1 109 ? -17.938 7.527 11.156 1 83.94 109 SER B O 1
ATOM 3631 N N . GLN B 1 110 ? -17.141 7.598 13.211 1 84.44 110 GLN B N 1
ATOM 3632 C CA . GLN B 1 110 ? -15.766 7.758 12.766 1 84.44 110 GLN B CA 1
ATOM 3633 C C . GLN B 1 110 ? -15.273 6.504 12.055 1 84.44 110 GLN B C 1
ATOM 3635 O O . GLN B 1 110 ? -14.531 6.594 11.07 1 84.44 110 GLN B O 1
ATOM 3640 N N . LEU B 1 111 ? -15.648 5.375 12.602 1 86.56 111 LEU B N 1
ATOM 3641 C CA . LEU B 1 111 ? -15.266 4.105 11.992 1 86.56 111 LEU B CA 1
ATOM 3642 C C . LEU B 1 111 ? -15.797 4.008 10.562 1 86.56 111 LEU B C 1
ATOM 3644 O O . LEU B 1 111 ? -15.047 3.658 9.648 1 86.56 111 LEU B O 1
ATOM 3648 N N . ILE B 1 112 ? -17.016 4.348 10.43 1 86.56 112 ILE B N 1
ATOM 3649 C CA . ILE B 1 112 ? -17.656 4.234 9.125 1 86.56 112 ILE B CA 1
ATOM 3650 C C . ILE B 1 112 ? -17 5.203 8.141 1 86.56 112 ILE B C 1
ATOM 3652 O O . ILE B 1 112 ? -16.734 4.848 6.992 1 86.56 112 ILE B O 1
ATOM 3656 N N . LYS B 1 113 ? -16.766 6.398 8.633 1 87.81 113 LYS B N 1
ATOM 3657 C CA . LYS B 1 113 ? -16.109 7.391 7.789 1 87.81 113 LYS B CA 1
ATOM 3658 C C . LYS B 1 113 ? -14.734 6.91 7.34 1 87.81 113 LYS B C 1
ATOM 3660 O O . LYS B 1 113 ? -14.406 6.984 6.156 1 87.81 113 LYS B O 1
ATOM 3665 N N . GLU B 1 114 ? -14.016 6.438 8.273 1 90.75 114 GLU B N 1
ATOM 3666 C CA . GLU B 1 114 ? -12.672 5.934 7.969 1 90.75 114 GLU B CA 1
ATOM 3667 C C . GLU B 1 114 ? -12.734 4.766 6.988 1 90.75 114 GLU B C 1
ATOM 3669 O O . GLU B 1 114 ? -11.938 4.699 6.047 1 90.75 114 GLU B O 1
ATOM 3674 N N . LEU B 1 115 ? -13.656 3.9 7.238 1 90.94 115 LEU B N 1
ATOM 3675 C CA . LEU B 1 115 ? -13.836 2.75 6.359 1 90.94 115 LEU B CA 1
ATOM 3676 C C . LEU B 1 115 ? -14.172 3.199 4.938 1 90.94 115 LEU B C 1
ATOM 3678 O O . LEU B 1 115 ? -13.602 2.688 3.973 1 90.94 115 LEU B O 1
ATOM 3682 N N . GLN B 1 116 ? -15.008 4.141 4.805 1 89.88 116 GLN B N 1
ATOM 3683 C CA . GLN B 1 116 ? -15.414 4.645 3.498 1 89.88 116 GLN B CA 1
ATOM 3684 C C . GLN B 1 116 ? -14.242 5.305 2.771 1 89.88 116 GLN B C 1
ATOM 3686 O O . GLN B 1 116 ? -14.016 5.039 1.59 1 89.88 116 GLN B O 1
ATOM 3691 N N . ILE B 1 117 ? -13.555 6.094 3.482 1 92 117 ILE B N 1
ATOM 3692 C CA . ILE B 1 117 ? -12.461 6.855 2.881 1 92 117 ILE B CA 1
ATOM 3693 C C . ILE B 1 117 ? -11.336 5.91 2.465 1 92 117 ILE B C 1
ATOM 3695 O O . ILE B 1 117 ? -10.859 5.969 1.329 1 92 117 ILE B O 1
ATOM 3699 N N . LEU B 1 118 ? -10.984 5.031 3.32 1 93.12 118 LEU B N 1
ATOM 3700 C CA . LEU B 1 118 ? -9.828 4.18 3.061 1 93.12 118 LEU B CA 1
ATOM 3701 C C . LEU B 1 118 ? -10.172 3.098 2.043 1 93.12 118 LEU B C 1
ATOM 3703 O O . LEU B 1 118 ? -9.281 2.506 1.434 1 93.12 118 LEU B O 1
ATOM 3707 N N . SER B 1 119 ? -11.438 2.82 1.923 1 91 119 SER B N 1
ATOM 3708 C CA . SER B 1 119 ? -11.844 1.882 0.881 1 91 119 SER B CA 1
ATOM 3709 C C . SER B 1 119 ? -11.766 2.523 -0.5 1 91 119 SER B C 1
ATOM 3711 O O . SER B 1 119 ? -11.609 1.828 -1.506 1 91 119 SER B O 1
ATOM 3713 N N . LEU B 1 120 ? -11.836 3.803 -0.517 1 91 120 LEU B N 1
ATOM 3714 C CA . LEU B 1 120 ? -11.898 4.508 -1.793 1 91 120 LEU B CA 1
ATOM 3715 C C . LEU B 1 120 ? -10.539 5.105 -2.15 1 91 120 LEU B C 1
ATOM 3717 O O . LEU B 1 120 ? -10.094 5.004 -3.295 1 91 120 LEU B O 1
ATOM 3721 N N . TYR B 1 121 ? -9.922 5.73 -1.212 1 92.5 121 TYR B N 1
ATOM 3722 C CA . TYR B 1 121 ? -8.672 6.438 -1.459 1 92.5 121 TYR B CA 1
ATOM 3723 C C . TYR B 1 121 ? -7.477 5.527 -1.223 1 92.5 121 TYR B C 1
ATOM 3725 O O . TYR B 1 121 ? -7.078 5.297 -0.078 1 92.5 121 TYR B O 1
ATOM 3733 N N . ARG B 1 122 ? -6.898 5.129 -2.332 1 92.81 122 ARG B N 1
ATOM 3734 C CA . ARG B 1 122 ? -5.754 4.227 -2.287 1 92.81 122 ARG B CA 1
ATOM 3735 C C . ARG B 1 122 ? -4.516 4.887 -2.881 1 92.81 122 ARG B C 1
ATOM 3737 O O . ARG B 1 122 ? -4.555 5.402 -4 1 92.81 122 ARG B O 1
ATOM 3744 N N . HIS B 1 123 ? -3.5 4.871 -2.121 1 95.06 123 HIS B N 1
ATOM 3745 C CA . HIS B 1 123 ? -2.266 5.551 -2.492 1 95.06 123 HIS B CA 1
ATOM 3746 C C . HIS B 1 123 ? -1.102 5.098 -1.618 1 95.06 123 HIS B C 1
ATOM 3748 O O . HIS B 1 123 ? -1.304 4.676 -0.477 1 95.06 123 HIS B O 1
ATOM 3754 N N . ASP B 1 124 ? 0.078 5.234 -2.113 1 94.94 124 ASP B N 1
ATOM 3755 C CA . ASP B 1 124 ? 1.28 4.797 -1.412 1 94.94 124 ASP B CA 1
ATOM 3756 C C . ASP B 1 124 ? 1.418 5.504 -0.065 1 94.94 124 ASP B C 1
ATOM 3758 O O . ASP B 1 124 ? 2.004 4.957 0.872 1 94.94 124 ASP B O 1
ATOM 3762 N N . ASN B 1 125 ? 0.94 6.688 0.004 1 97.62 125 ASN B N 1
ATOM 3763 C CA . ASN B 1 125 ? 1.16 7.496 1.199 1 97.62 125 ASN B CA 1
ATOM 3764 C C . ASN B 1 125 ? -0.115 7.629 2.027 1 97.62 125 ASN B C 1
ATOM 3766 O O . ASN B 1 125 ? -0.245 8.562 2.826 1 97.62 125 ASN B O 1
ATOM 3770 N N . ILE B 1 126 ? -1.052 6.785 1.784 1 97.44 126 ILE B N 1
ATOM 3771 C CA . ILE B 1 126 ? -2.266 6.66 2.582 1 97.44 126 ILE B CA 1
ATOM 3772 C C . ILE B 1 126 ? -2.312 5.281 3.238 1 97.44 126 ILE B C 1
ATOM 3774 O O . ILE B 1 126 ? -2.035 4.27 2.59 1 97.44 126 ILE B O 1
ATOM 3778 N N . LEU B 1 127 ? -2.592 5.277 4.492 1 97.56 127 LEU B N 1
ATOM 3779 C CA . LEU B 1 127 ? -2.607 4.035 5.254 1 97.56 127 LEU B CA 1
ATOM 3780 C C . LEU B 1 127 ? -3.547 3.016 4.617 1 97.56 127 LEU B C 1
ATOM 3782 O O . LEU B 1 127 ? -4.668 3.355 4.234 1 97.56 127 LEU B O 1
ATOM 3786 N N . CYS B 1 128 ? -3.084 1.802 4.559 1 96.19 128 CYS B N 1
ATOM 3787 C CA . CYS B 1 128 ? -3.836 0.751 3.885 1 96.19 128 CYS B CA 1
ATOM 3788 C C . CYS B 1 128 ? -4.762 0.031 4.859 1 96.19 128 CYS B C 1
ATOM 3790 O O . CYS B 1 128 ? -4.324 -0.41 5.922 1 96.19 128 CYS B O 1
ATOM 3792 N N . LEU B 1 129 ? -6.008 -0.051 4.48 1 95.69 129 LEU B N 1
ATOM 3793 C CA . LEU B 1 129 ? -7.012 -0.821 5.211 1 95.69 129 LEU B CA 1
ATOM 3794 C C . LEU B 1 129 ? -7.168 -2.215 4.613 1 95.69 129 LEU B C 1
ATOM 3796 O O . LEU B 1 129 ? -7.441 -2.355 3.418 1 95.69 129 LEU B O 1
ATOM 3800 N N . TYR B 1 130 ? -6.98 -3.262 5.449 1 95.31 130 TYR B N 1
ATOM 3801 C CA . TYR B 1 130 ? -7.105 -4.629 4.965 1 95.31 130 TYR B CA 1
ATOM 3802 C C . TYR B 1 130 ? -8.539 -5.133 5.109 1 95.31 130 TYR B C 1
ATOM 3804 O O . TYR B 1 130 ? -9.008 -5.918 4.285 1 95.31 130 TYR B O 1
ATOM 3812 N N . GLY B 1 131 ? -9.188 -4.695 6.117 1 94.19 131 GLY B N 1
ATOM 3813 C CA . GLY B 1 131 ? -10.539 -5.172 6.379 1 94.19 131 GLY B CA 1
ATOM 3814 C C . GLY B 1 131 ? -11.148 -4.574 7.633 1 94.19 131 GLY B C 1
ATOM 3815 O O . GLY B 1 131 ? -10.633 -3.594 8.172 1 94.19 131 GLY B O 1
ATOM 3816 N N . TYR B 1 132 ? -12.328 -5.094 8.016 1 93.5 132 TYR B N 1
ATOM 3817 C CA . TYR B 1 132 ? -13.031 -4.594 9.188 1 93.5 132 TYR B CA 1
ATOM 3818 C C . TYR B 1 132 ? -13.859 -5.695 9.836 1 93.5 132 TYR B C 1
ATOM 3820 O O . TYR B 1 132 ? -14.055 -6.762 9.25 1 93.5 132 TYR B O 1
ATOM 3828 N N . CYS B 1 133 ? -14.133 -5.508 11.016 1 91.69 133 CYS B N 1
ATOM 3829 C CA . CYS B 1 133 ? -15.055 -6.352 11.773 1 91.69 133 CYS B CA 1
ATOM 3830 C C . CYS B 1 133 ? -16.156 -5.516 12.422 1 91.69 133 CYS B C 1
ATOM 3832 O O . CYS B 1 133 ? -15.867 -4.539 13.109 1 91.69 133 CYS B O 1
ATOM 3834 N N . LEU B 1 134 ? -17.406 -5.809 12.062 1 84.31 134 LEU B N 1
ATOM 3835 C CA . LEU B 1 134 ? -18.516 -5.051 12.641 1 84.31 134 LEU B CA 1
ATOM 3836 C C . LEU B 1 134 ? -19.359 -5.93 13.555 1 84.31 134 LEU B C 1
ATOM 3838 O O . LEU B 1 134 ? -20.453 -5.543 13.953 1 84.31 134 LEU B O 1
ATOM 3842 N N . GLU B 1 135 ? -18.875 -7.035 13.781 1 75.81 135 GLU B N 1
ATOM 3843 C CA . GLU B 1 135 ? -19.656 -7.902 14.648 1 75.81 135 GLU B CA 1
ATOM 3844 C C . GLU B 1 135 ? -19.797 -7.305 16.047 1 75.81 135 GLU B C 1
ATOM 3846 O O . GLU B 1 135 ? -19.031 -6.406 16.422 1 75.81 135 GLU B O 1
ATOM 3851 N N . GLU B 1 136 ? -20.828 -7.609 16.719 1 60.56 136 GLU B N 1
ATOM 3852 C CA . GLU B 1 136 ? -21.594 -7.043 17.828 1 60.56 136 GLU B CA 1
ATOM 3853 C C . GLU B 1 136 ? -20.672 -6.32 18.812 1 60.56 136 GLU B C 1
ATOM 3855 O O . GLU B 1 136 ? -20.922 -5.156 19.156 1 60.56 136 GLU B O 1
ATOM 3860 N N . ARG B 1 137 ? -19.734 -6.895 19.578 1 61.59 137 ARG B N 1
ATOM 3861 C CA . ARG B 1 137 ? -19.234 -6.281 20.797 1 61.59 137 ARG B CA 1
ATOM 3862 C C . ARG B 1 137 ? -18.016 -5.41 20.516 1 61.59 137 ARG B C 1
ATOM 3864 O O . ARG B 1 137 ? -17.688 -4.531 21.328 1 61.59 137 ARG B O 1
ATOM 3871 N N . ALA B 1 138 ? -17.516 -5.434 19.297 1 75 138 ALA B N 1
ATOM 3872 C CA . ALA B 1 138 ? -16.25 -4.73 19.156 1 75 138 ALA B CA 1
ATOM 3873 C C . ALA B 1 138 ? -15.969 -4.398 17.688 1 75 138 ALA B C 1
ATOM 3875 O O . ALA B 1 138 ? -15.359 -5.188 16.969 1 75 138 ALA B O 1
ATOM 3876 N N . PRO B 1 139 ? -16.453 -3.205 17.25 1 88.56 139 PRO B N 1
ATOM 3877 C CA . PRO B 1 139 ? -16.078 -2.807 15.883 1 88.56 139 PRO B CA 1
ATOM 3878 C C . PRO B 1 139 ? -14.586 -2.533 15.742 1 88.56 139 PRO B C 1
ATOM 3880 O O . PRO B 1 139 ? -13.984 -1.889 16.609 1 88.56 139 PRO B O 1
ATOM 3883 N N . CYS B 1 140 ? -14.008 -3.135 14.734 1 93.62 140 CYS B N 1
ATOM 3884 C CA . CYS B 1 140 ? -12.562 -3.016 14.531 1 93.62 140 CYS B CA 1
ATOM 3885 C C . CYS B 1 140 ? -12.234 -2.711 13.078 1 93.62 140 CYS B C 1
ATOM 3887 O O . CYS B 1 140 ? -12.977 -3.111 12.172 1 93.62 140 CYS B O 1
ATOM 3889 N N . LEU B 1 141 ? -11.242 -1.956 12.938 1 94.88 141 LEU B N 1
ATOM 3890 C CA . LEU B 1 141 ? -10.602 -1.789 11.641 1 94.88 141 LEU B CA 1
ATOM 3891 C C . LEU B 1 141 ? -9.242 -2.479 11.617 1 94.88 141 LEU B C 1
ATOM 3893 O O . LEU B 1 141 ? -8.5 -2.428 12.602 1 94.88 141 LEU B O 1
ATOM 3897 N N . ILE B 1 142 ? -8.938 -3.178 10.547 1 96.5 142 ILE B N 1
ATOM 3898 C CA . ILE B 1 142 ? -7.672 -3.889 10.375 1 96.5 142 ILE B CA 1
ATOM 3899 C C . ILE B 1 142 ? -6.809 -3.156 9.352 1 96.5 142 ILE B C 1
ATOM 3901 O O . ILE B 1 142 ? -7.199 -3.008 8.188 1 96.5 142 ILE B O 1
ATOM 3905 N N . TYR B 1 143 ? -5.543 -2.742 9.828 1 96.56 143 TYR B N 1
ATOM 3906 C CA . TYR B 1 143 ? -4.648 -1.947 8.992 1 96.56 143 TYR B CA 1
ATOM 3907 C C . TYR B 1 143 ? -3.334 -2.678 8.742 1 96.56 143 TYR B C 1
ATOM 3909 O O . TYR B 1 143 ? -2.988 -3.609 9.477 1 96.56 143 TYR B O 1
ATOM 3917 N N . GLN B 1 144 ? -2.713 -2.199 7.695 1 97.31 144 GLN B N 1
ATOM 3918 C CA . GLN B 1 144 ? -1.284 -2.469 7.578 1 97.31 144 GLN B CA 1
ATOM 3919 C C . GLN B 1 144 ? -0.545 -2.076 8.852 1 97.31 144 GLN B C 1
ATOM 3921 O O . GLN B 1 144 ? -0.824 -1.029 9.445 1 97.31 144 GLN B O 1
ATOM 3926 N N . PHE B 1 145 ? 0.321 -2.982 9.242 1 97.44 145 PHE B N 1
ATOM 3927 C CA . PHE B 1 145 ? 1.147 -2.674 10.406 1 97.44 145 PHE B CA 1
ATOM 3928 C C . PHE B 1 145 ? 2.293 -1.743 10.023 1 97.44 145 PHE B C 1
ATOM 3930 O O . PHE B 1 145 ? 3.053 -2.033 9.094 1 97.44 145 PHE B O 1
ATOM 3937 N N . MET B 1 146 ? 2.412 -0.646 10.727 1 97.38 146 MET B N 1
ATOM 3938 C CA . MET B 1 146 ? 3.471 0.337 10.516 1 97.38 146 MET B CA 1
ATOM 3939 C C . MET B 1 146 ? 4.598 0.15 11.523 1 97.38 146 MET B C 1
ATOM 3941 O O . MET B 1 146 ? 4.523 0.656 12.648 1 97.38 146 MET B O 1
ATOM 3945 N N . ALA B 1 147 ? 5.684 -0.423 11.094 1 94.88 147 ALA B N 1
ATOM 3946 C CA . ALA B 1 147 ? 6.707 -0.99 11.969 1 94.88 147 ALA B CA 1
ATOM 3947 C C . ALA B 1 147 ? 7.5 0.109 12.672 1 94.88 147 ALA B C 1
ATOM 3949 O O . ALA B 1 147 ? 8.031 -0.105 13.766 1 94.88 147 ALA B O 1
ATOM 3950 N N . ASN B 1 148 ? 7.574 1.312 12.078 1 94.25 148 ASN B N 1
ATOM 3951 C CA . ASN B 1 148 ? 8.359 2.379 12.688 1 94.25 148 ASN B CA 1
ATOM 3952 C C . ASN B 1 148 ? 7.469 3.361 13.453 1 94.25 148 ASN B C 1
ATOM 3954 O O . ASN B 1 148 ? 7.906 4.453 13.812 1 94.25 148 ASN B O 1
ATOM 3958 N N . GLY B 1 149 ? 6.184 2.998 13.586 1 93.31 149 GLY B N 1
ATOM 3959 C CA . GLY B 1 149 ? 5.273 3.789 14.398 1 93.31 149 GLY B CA 1
ATOM 3960 C C . GLY B 1 149 ? 4.922 5.125 13.773 1 93.31 149 GLY B C 1
ATOM 3961 O O . GLY B 1 149 ? 5.004 5.285 12.547 1 93.31 149 GLY B O 1
ATOM 3962 N N . SER B 1 150 ? 4.414 6.016 14.609 1 92.38 150 SER B N 1
ATOM 3963 C CA . SER B 1 150 ? 4.062 7.355 14.141 1 92.38 150 SER B CA 1
ATOM 3964 C C . SER B 1 150 ? 5.305 8.234 14 1 92.38 150 SER B C 1
ATOM 3966 O O . SER B 1 150 ? 6.316 7.996 14.656 1 92.38 150 SER B O 1
ATOM 3968 N N . LEU B 1 151 ? 5.172 9.18 13.125 1 91.75 151 LEU B N 1
ATOM 3969 C CA . LEU B 1 151 ? 6.246 10.156 12.984 1 91.75 151 LEU B CA 1
ATOM 3970 C C . LEU B 1 151 ? 6.547 10.836 14.312 1 91.75 151 LEU B C 1
ATOM 3972 O O . LEU B 1 151 ? 7.711 11.07 14.648 1 91.75 151 LEU B O 1
ATOM 3976 N N . ASP B 1 152 ? 5.57 11.07 15.094 1 87.94 152 ASP B N 1
ATOM 3977 C CA . ASP B 1 152 ? 5.727 11.664 16.422 1 87.94 152 ASP B CA 1
ATOM 3978 C C . ASP B 1 152 ? 6.598 10.789 17.312 1 87.94 152 ASP B C 1
ATOM 3980 O O . ASP B 1 152 ? 7.566 11.266 17.906 1 87.94 152 ASP B O 1
ATOM 3984 N N . ASP B 1 153 ? 6.297 9.531 17.344 1 85.94 153 ASP B N 1
ATOM 3985 C CA . ASP B 1 153 ? 7.059 8.594 18.156 1 85.94 153 ASP B CA 1
ATOM 3986 C C . ASP B 1 153 ? 8.492 8.453 17.641 1 85.94 153 ASP B C 1
ATOM 3988 O O . ASP B 1 153 ? 9.438 8.398 18.438 1 85.94 153 ASP B O 1
ATOM 3992 N N . ARG B 1 154 ? 8.617 8.375 16.422 1 86.44 154 ARG B N 1
ATOM 3993 C CA . ARG B 1 154 ? 9.914 8.172 15.797 1 86.44 154 ARG B CA 1
ATOM 3994 C C . ARG B 1 154 ? 10.844 9.352 16.062 1 86.44 154 ARG B C 1
ATOM 3996 O O . ARG B 1 154 ? 12.047 9.164 16.281 1 86.44 154 ARG B O 1
ATOM 4003 N N . LEU B 1 155 ? 10.305 10.477 16.047 1 81.38 155 LEU B N 1
ATOM 4004 C CA . LEU B 1 155 ? 11.102 11.688 16.219 1 81.38 155 LEU B CA 1
ATOM 4005 C C . LEU B 1 155 ? 11.461 11.891 17.688 1 81.38 155 LEU B C 1
ATOM 4007 O O . LEU B 1 155 ? 12.516 12.453 18.016 1 81.38 155 LEU B O 1
ATOM 4011 N N . HIS B 1 156 ? 10.688 11.422 18.547 1 78.75 156 HIS B N 1
ATOM 4012 C CA . HIS B 1 156 ? 10.891 11.688 19.969 1 78.75 156 HIS B CA 1
ATOM 4013 C C . HIS B 1 156 ? 11.625 10.531 20.641 1 78.75 156 HIS B C 1
ATOM 4015 O O . HIS B 1 156 ? 12.062 10.648 21.781 1 78.75 156 HIS B O 1
ATOM 4021 N N . ASN B 1 157 ? 11.695 9.5 19.891 1 79.69 157 ASN B N 1
ATOM 4022 C CA . ASN B 1 157 ? 12.367 8.344 20.469 1 79.69 157 ASN B CA 1
ATOM 4023 C C . ASN B 1 157 ? 13.883 8.508 20.438 1 79.69 157 ASN B C 1
ATOM 4025 O O . ASN B 1 157 ? 14.523 8.219 19.422 1 79.69 157 ASN B O 1
ATOM 4029 N N . LYS B 1 158 ? 14.508 8.742 21.516 1 73.88 158 LYS B N 1
ATOM 4030 C CA . LYS B 1 158 ? 15.938 9.039 21.609 1 73.88 158 LYS B CA 1
ATOM 4031 C C . LYS B 1 158 ? 16.766 7.762 21.5 1 73.88 158 LYS B C 1
ATOM 4033 O O . LYS B 1 158 ? 17.984 7.824 21.281 1 73.88 158 LYS B O 1
ATOM 4038 N N . ALA B 1 159 ? 16.125 6.621 21.609 1 77.94 159 ALA B N 1
ATOM 4039 C CA . ALA B 1 159 ? 16.828 5.344 21.547 1 77.94 159 ALA B CA 1
ATOM 4040 C C . ALA B 1 159 ? 17.125 4.965 20.094 1 77.94 159 ALA B C 1
ATOM 4042 O O . ALA B 1 159 ? 18 4.129 19.828 1 77.94 159 ALA B O 1
ATOM 4043 N N . LEU B 1 160 ? 16.469 5.633 19.266 1 82.19 160 LEU B N 1
ATOM 4044 C CA . LEU B 1 160 ? 16.625 5.312 17.844 1 82.19 160 LEU B CA 1
ATOM 4045 C C . LEU B 1 160 ? 17.547 6.312 17.172 1 82.19 160 LEU B C 1
ATOM 4047 O O . LEU B 1 160 ? 17.656 7.461 17.609 1 82.19 160 LEU B O 1
ATOM 4051 N N . LYS B 1 161 ? 18.219 5.785 16.172 1 82.38 161 LYS B N 1
ATOM 4052 C CA . LYS B 1 161 ? 19.031 6.688 15.352 1 82.38 161 LYS B CA 1
ATOM 4053 C C . LYS B 1 161 ? 18.188 7.805 14.758 1 82.38 161 LYS B C 1
ATOM 4055 O O . LYS B 1 161 ? 17.109 7.551 14.195 1 82.38 161 LYS B O 1
ATOM 4060 N N . PRO B 1 162 ? 18.672 9.008 14.953 1 82.06 162 PRO B N 1
ATOM 4061 C CA . PRO B 1 162 ? 17.922 10.117 14.367 1 82.06 162 PRO B CA 1
ATOM 4062 C C . PRO B 1 162 ? 17.766 9.992 12.852 1 82.06 162 PRO B C 1
ATOM 4064 O O . PRO B 1 162 ? 18.672 9.469 12.18 1 82.06 162 PRO B O 1
ATOM 4067 N N . LEU B 1 163 ? 16.641 10.477 12.344 1 86.38 163 LEU B N 1
ATOM 4068 C CA . LEU B 1 163 ? 16.422 10.484 10.898 1 86.38 163 LEU B CA 1
ATOM 4069 C C . LEU B 1 163 ? 17.406 11.445 10.219 1 86.38 163 LEU B C 1
ATOM 4071 O O . LEU B 1 163 ? 17.578 12.578 10.664 1 86.38 163 LEU B O 1
ATOM 4075 N N . SER B 1 164 ? 18.016 10.992 9.188 1 84.38 164 SER B N 1
ATOM 4076 C CA . SER B 1 164 ? 18.875 11.867 8.391 1 84.38 164 SER B CA 1
ATOM 4077 C C . SER B 1 164 ? 18.047 12.898 7.633 1 84.38 164 SER B C 1
ATOM 4079 O O . SER B 1 164 ? 16.828 12.75 7.496 1 84.38 164 SER B O 1
ATOM 4081 N N . TRP B 1 165 ? 18.672 13.914 7.141 1 83.94 165 TRP B N 1
ATOM 4082 C CA . TRP B 1 165 ? 17.984 14.945 6.379 1 83.94 165 TRP B CA 1
ATOM 4083 C C . TRP B 1 165 ? 17.375 14.367 5.105 1 83.94 165 TRP B C 1
ATOM 4085 O O . TRP B 1 165 ? 16.297 14.773 4.684 1 83.94 165 TRP B O 1
ATOM 4095 N N . THR B 1 166 ? 18.078 13.438 4.512 1 85.62 166 THR B N 1
ATOM 4096 C CA . THR B 1 166 ? 17.562 12.789 3.311 1 85.62 166 THR B CA 1
ATOM 4097 C C . THR B 1 166 ? 16.312 11.969 3.627 1 85.62 166 THR B C 1
ATOM 4099 O O . THR B 1 166 ? 15.352 11.969 2.855 1 85.62 166 THR B O 1
ATOM 4102 N N . GLU B 1 167 ? 16.359 11.281 4.727 1 89.62 167 GLU B N 1
ATOM 4103 C CA . GLU B 1 167 ? 15.195 10.539 5.172 1 89.62 167 GLU B CA 1
ATOM 4104 C C . GLU B 1 167 ? 14.023 11.469 5.469 1 89.62 167 GLU B C 1
ATOM 4106 O O . GLU B 1 167 ? 12.883 11.188 5.105 1 89.62 167 GLU B O 1
ATOM 4111 N N . ARG B 1 168 ? 14.344 12.562 6.07 1 89.44 168 ARG B N 1
ATOM 4112 C CA . ARG B 1 168 ? 13.32 13.547 6.387 1 89.44 168 ARG B CA 1
ATOM 4113 C C . ARG B 1 168 ? 12.703 14.125 5.117 1 89.44 168 ARG B C 1
ATOM 4115 O O . ARG B 1 168 ? 11.492 14.32 5.043 1 89.44 168 ARG B O 1
ATOM 4122 N N . GLN B 1 169 ? 13.539 14.383 4.199 1 89.38 169 GLN B N 1
ATOM 4123 C CA . GLN B 1 169 ? 13.055 14.898 2.924 1 89.38 169 GLN B CA 1
ATOM 4124 C C . GLN B 1 169 ? 12.117 13.906 2.25 1 89.38 169 GLN B C 1
ATOM 4126 O O . GLN B 1 169 ? 11.078 14.297 1.707 1 89.38 169 GLN B O 1
ATOM 4131 N N . ARG B 1 170 ? 12.461 12.672 2.256 1 92.44 170 ARG B N 1
ATOM 4132 C CA . ARG B 1 170 ? 11.625 11.633 1.668 1 92.44 170 ARG B CA 1
ATOM 4133 C C . ARG B 1 170 ? 10.281 11.539 2.389 1 92.44 170 ARG B C 1
ATOM 4135 O O . ARG B 1 170 ? 9.234 11.422 1.751 1 92.44 170 ARG B O 1
ATOM 4142 N N . ILE B 1 171 ? 10.359 11.609 3.637 1 94.38 171 ILE B N 1
ATOM 4143 C CA . ILE B 1 171 ? 9.148 11.5 4.453 1 94.38 171 ILE B CA 1
ATOM 4144 C C . ILE B 1 171 ? 8.219 12.68 4.164 1 94.38 171 ILE B C 1
ATOM 4146 O O . ILE B 1 171 ? 7.035 12.484 3.883 1 94.38 171 ILE B O 1
ATOM 4150 N N . VAL B 1 172 ? 8.773 13.859 4.16 1 94.19 172 VAL B N 1
ATOM 4151 C CA . VAL B 1 172 ? 7.973 15.055 3.939 1 94.19 172 VAL B CA 1
ATOM 4152 C C . VAL B 1 172 ? 7.371 15.031 2.535 1 94.19 172 VAL B C 1
ATOM 4154 O O . VAL B 1 172 ? 6.211 15.398 2.344 1 94.19 172 VAL B O 1
ATOM 4157 N N . THR B 1 173 ? 8.18 14.625 1.637 1 95.06 173 THR B N 1
ATOM 4158 C CA . THR B 1 173 ? 7.707 14.539 0.259 1 95.06 173 THR B CA 1
ATOM 4159 C C . THR B 1 173 ? 6.551 13.547 0.14 1 95.06 173 THR B C 1
ATOM 4161 O O . THR B 1 173 ? 5.559 13.82 -0.539 1 95.06 173 THR B O 1
ATOM 4164 N N . GLY B 1 174 ? 6.668 12.438 0.782 1 96.38 174 GLY B N 1
ATOM 4165 C CA . GLY B 1 174 ? 5.602 11.453 0.782 1 96.38 174 GLY B CA 1
ATOM 4166 C C . GLY B 1 174 ? 4.32 11.961 1.419 1 96.38 174 GLY B C 1
ATOM 4167 O O . GLY B 1 174 ? 3.229 11.711 0.907 1 96.38 174 GLY B O 1
ATOM 4168 N N . ILE B 1 175 ? 4.445 12.656 2.537 1 96.75 175 ILE B N 1
ATOM 4169 C CA . ILE B 1 175 ? 3.283 13.227 3.205 1 96.75 175 ILE B CA 1
ATOM 4170 C C . ILE B 1 175 ? 2.572 14.195 2.262 1 96.75 175 ILE B C 1
ATOM 4172 O O . ILE B 1 175 ? 1.354 14.125 2.088 1 96.75 175 ILE B O 1
ATOM 4176 N N . CYS B 1 176 ? 3.375 15.062 1.69 1 97 176 CYS B N 1
ATOM 4177 C CA . CYS B 1 176 ? 2.836 16.047 0.763 1 97 176 CYS B CA 1
ATOM 4178 C C . CYS B 1 176 ? 2.119 15.375 -0.399 1 97 176 CYS B C 1
ATOM 4180 O O . CYS B 1 176 ? 1.026 15.797 -0.788 1 97 176 CYS B O 1
ATOM 4182 N N . ARG B 1 177 ? 2.67 14.383 -0.91 1 97.44 177 ARG B N 1
ATOM 4183 C CA . ARG B 1 177 ? 2.096 13.648 -2.033 1 97.44 177 ARG B CA 1
ATOM 4184 C C . ARG B 1 177 ? 0.767 13.008 -1.648 1 97.44 177 ARG B C 1
ATOM 4186 O O . ARG B 1 177 ? -0.203 13.07 -2.406 1 97.44 177 ARG B O 1
ATOM 4193 N N . GLY B 1 178 ? 0.712 12.375 -0.532 1 97.81 178 GLY B N 1
ATOM 4194 C CA . GLY B 1 178 ? -0.533 11.805 -0.049 1 97.81 178 GLY B CA 1
ATOM 4195 C C . GLY B 1 178 ? -1.638 12.828 0.118 1 97.81 178 GLY B C 1
ATOM 4196 O O . GLY B 1 178 ? -2.771 12.609 -0.313 1 97.81 178 GLY B O 1
ATOM 4197 N N . LEU B 1 179 ? -1.304 13.906 0.738 1 97.75 179 LEU B N 1
ATOM 4198 C CA . LEU B 1 179 ? -2.283 14.969 0.935 1 97.75 179 LEU B CA 1
ATOM 4199 C C . LEU B 1 179 ? -2.734 15.547 -0.402 1 97.75 179 LEU B C 1
ATOM 4201 O O . LEU B 1 179 ? -3.914 15.859 -0.583 1 97.75 179 LEU B O 1
ATOM 4205 N N . ASN B 1 180 ? -1.757 15.766 -1.278 1 97.06 180 ASN B N 1
ATOM 4206 C CA . ASN B 1 180 ? -2.107 16.25 -2.609 1 97.06 180 ASN B CA 1
ATOM 4207 C C . ASN B 1 180 ? -3.107 15.32 -3.295 1 97.06 180 ASN B C 1
ATOM 4209 O O . ASN B 1 180 ? -4.043 15.781 -3.951 1 97.06 180 ASN B O 1
ATOM 4213 N N . PHE B 1 181 ? -2.896 14.062 -3.184 1 96.62 181 PHE B N 1
ATOM 4214 C CA . PHE B 1 181 ? -3.816 13.086 -3.76 1 96.62 181 PHE B CA 1
ATOM 4215 C C . PHE B 1 181 ? -5.219 13.266 -3.189 1 96.62 181 PHE B C 1
ATOM 4217 O O . PHE B 1 181 ? -6.203 13.266 -3.934 1 96.62 181 PHE B O 1
ATOM 4224 N N . LEU B 1 182 ? -5.344 13.445 -1.899 1 96.25 182 LEU B N 1
ATOM 4225 C CA . LEU B 1 182 ? -6.633 13.656 -1.252 1 96.25 182 LEU B CA 1
ATOM 4226 C C . LEU B 1 182 ? -7.32 14.906 -1.806 1 96.25 182 LEU B C 1
ATOM 4228 O O . LEU B 1 182 ? -8.539 14.93 -1.956 1 96.25 182 LEU B O 1
ATOM 4232 N N . HIS B 1 183 ? -6.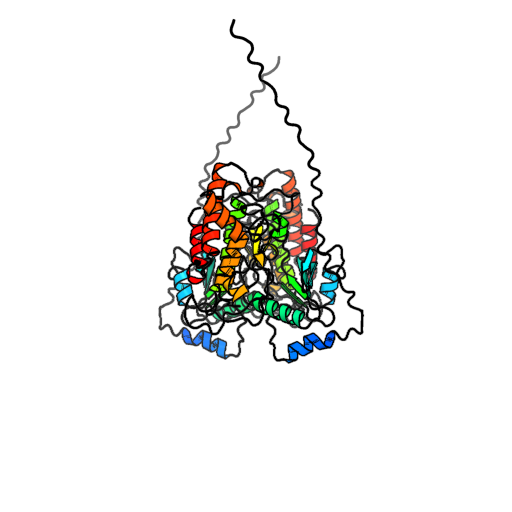562 15.859 -2.135 1 94.75 183 HIS B N 1
ATOM 4233 C CA . HIS B 1 183 ? -7.102 17.156 -2.527 1 94.75 183 HIS B CA 1
ATOM 4234 C C . HIS B 1 183 ? -7.473 17.172 -4.008 1 94.75 183 HIS B C 1
ATOM 4236 O O . HIS B 1 183 ? -8.242 18.031 -4.449 1 94.75 183 HIS B O 1
ATOM 4242 N N . THR B 1 184 ? -6.891 16.219 -4.785 1 93.25 184 THR B N 1
ATOM 4243 C CA . THR B 1 184 ? -6.988 16.422 -6.227 1 93.25 184 THR B CA 1
ATOM 4244 C C . THR B 1 184 ? -7.668 15.227 -6.895 1 93.25 184 THR B C 1
ATOM 4246 O O . THR B 1 184 ? -8.07 15.305 -8.055 1 93.25 184 THR B O 1
ATOM 4249 N N . CYS B 1 185 ? -7.797 14.148 -6.23 1 89.62 185 CYS B N 1
ATOM 4250 C CA . CYS B 1 185 ? -8.195 12.906 -6.891 1 89.62 185 CYS B CA 1
ATOM 4251 C C . CYS B 1 185 ? -9.672 12.953 -7.285 1 89.62 185 CYS B C 1
ATOM 4253 O O . CYS B 1 185 ? -10.109 12.203 -8.164 1 89.62 185 CYS B O 1
ATOM 4255 N N . SER B 1 186 ? -10.414 13.758 -6.656 1 87.19 186 SER B N 1
ATOM 4256 C CA . SER B 1 186 ? -11.828 13.914 -6.969 1 87.19 186 SER B CA 1
ATOM 4257 C C . SER B 1 186 ? -12.172 15.367 -7.262 1 87.19 186 SER B C 1
ATOM 4259 O O . SER B 1 186 ? -11.336 16.25 -7.098 1 87.19 186 SER B O 1
ATOM 4261 N 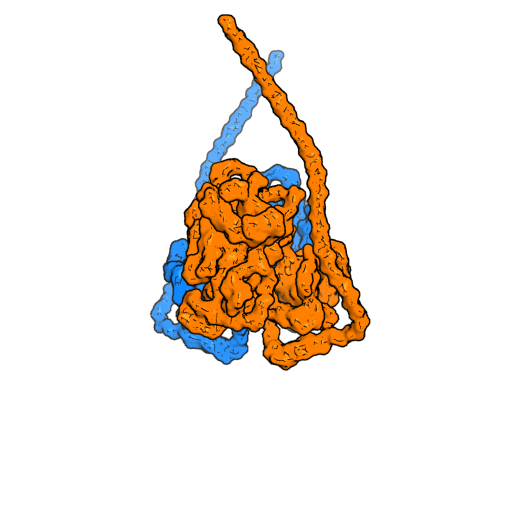N . ASP B 1 187 ? -13.359 15.539 -7.73 1 83.69 187 ASP B N 1
ATOM 4262 C CA . ASP B 1 187 ? -13.805 16.891 -8.078 1 83.69 187 ASP B CA 1
ATOM 4263 C C . ASP B 1 187 ? -13.789 17.797 -6.852 1 83.69 187 ASP B C 1
ATOM 4265 O O . ASP B 1 187 ? -13.445 18.984 -6.957 1 83.69 187 ASP B O 1
ATOM 4269 N N . GLN B 1 188 ? -14.148 17.219 -5.762 1 87.75 188 GLN B N 1
ATOM 4270 C CA . GLN B 1 188 ? -14.055 17.938 -4.496 1 87.75 188 GLN B CA 1
ATOM 4271 C C . GLN B 1 188 ? -12.914 17.391 -3.639 1 87.75 188 GLN B C 1
ATOM 4273 O O . GLN B 1 188 ? -12.742 16.172 -3.525 1 87.75 188 GLN B O 1
ATOM 4278 N N . PRO B 1 189 ? -12.211 18.359 -3.09 1 91.69 189 PRO B N 1
ATOM 4279 C CA . PRO B 1 189 ? -11.102 17.875 -2.26 1 91.69 189 PRO B CA 1
ATOM 4280 C C . PRO B 1 189 ? -11.578 17.188 -0.982 1 91.69 189 PRO B C 1
ATOM 4282 O O . PRO B 1 189 ? -12.578 17.594 -0.393 1 91.69 189 PRO B O 1
ATOM 4285 N N . LEU B 1 190 ? -10.906 16.172 -0.665 1 93.81 190 LEU B N 1
ATOM 4286 C CA . LEU B 1 190 ? -11.07 15.578 0.657 1 93.81 190 LEU B CA 1
ATOM 4287 C C . LEU B 1 190 ? -10.141 16.234 1.667 1 93.81 190 LEU B C 1
ATOM 4289 O O . LEU B 1 190 ? -8.914 16.172 1.52 1 93.81 190 LEU B O 1
ATOM 4293 N N . ILE B 1 191 ? -10.711 16.859 2.637 1 94.12 191 ILE B N 1
ATOM 4294 C CA . ILE B 1 191 ? -9.953 17.547 3.676 1 94.12 191 ILE B CA 1
ATOM 4295 C C . ILE B 1 191 ? -9.742 16.609 4.863 1 94.12 191 ILE B C 1
ATOM 4297 O O . ILE B 1 191 ? -10.711 16.141 5.469 1 94.12 191 ILE B O 1
ATOM 4301 N N . HIS B 1 192 ? -8.516 16.281 5.18 1 95.5 192 HIS B N 1
ATOM 4302 C CA . HIS B 1 192 ? -8.219 15.359 6.273 1 95.5 192 HIS B CA 1
ATOM 4303 C C . HIS B 1 192 ? -8.711 15.914 7.605 1 95.5 192 HIS B C 1
ATOM 4305 O O . HIS B 1 192 ? -9.391 15.219 8.359 1 95.5 192 HIS B O 1
ATOM 4311 N N . GLY B 1 193 ? -8.281 17.234 7.934 1 92.94 193 GLY B N 1
ATOM 4312 C CA . GLY B 1 193 ? -8.805 17.969 9.07 1 92.94 193 GLY B CA 1
ATOM 4313 C C . GLY B 1 193 ? -8.039 17.719 10.352 1 92.94 193 GLY B C 1
ATOM 4314 O O . GLY B 1 193 ? -8.273 18.375 11.367 1 92.94 193 GLY B O 1
ATOM 4315 N N . ASP B 1 194 ? -7.074 16.766 10.336 1 92.94 194 ASP B N 1
ATOM 4316 C CA . ASP B 1 194 ? -6.285 16.484 11.531 1 92.94 194 ASP B CA 1
ATOM 4317 C C . ASP B 1 194 ? -4.883 16.016 11.164 1 92.94 194 ASP B C 1
ATOM 4319 O O . ASP B 1 194 ? -4.406 15.008 11.703 1 92.94 194 ASP B O 1
ATOM 4323 N N . VAL B 1 195 ? -4.273 16.688 10.242 1 94.69 195 VAL B N 1
ATOM 4324 C CA . VAL B 1 195 ? -2.9 16.375 9.859 1 94.69 195 VAL B CA 1
ATOM 4325 C C . VAL B 1 195 ? -1.947 16.75 10.992 1 94.69 195 VAL B C 1
ATOM 4327 O O . VAL B 1 195 ? -1.918 17.906 11.414 1 94.69 195 VAL B O 1
ATOM 4330 N N . LYS B 1 196 ? -1.263 15.812 11.539 1 92.19 196 LYS B N 1
ATOM 4331 C CA . LYS B 1 196 ? -0.262 16 12.586 1 92.19 196 LYS B CA 1
ATOM 4332 C C . LYS B 1 196 ? 0.721 14.836 12.617 1 92.19 196 LYS B C 1
ATOM 4334 O O . LYS B 1 196 ? 0.454 13.773 12.047 1 92.19 196 LYS B O 1
ATOM 4339 N N . SER B 1 197 ? 1.81 14.977 13.25 1 91.25 197 SER B N 1
ATOM 4340 C CA . SER B 1 197 ? 2.877 13.984 13.266 1 91.25 197 SER B CA 1
ATOM 4341 C C . SER B 1 197 ? 2.391 12.656 13.852 1 91.25 197 SER B C 1
ATOM 4343 O O . SER B 1 197 ? 2.844 11.586 13.438 1 91.25 197 SER B O 1
ATOM 4345 N N . ALA B 1 198 ? 1.436 12.719 14.766 1 90.12 198 ALA B N 1
ATOM 4346 C CA . ALA B 1 198 ? 0.93 11.508 15.406 1 90.12 198 ALA B CA 1
ATOM 4347 C C . ALA B 1 198 ? 0.074 10.688 14.445 1 90.12 198 ALA B C 1
ATOM 4349 O O . ALA B 1 198 ? -0.12 9.492 14.648 1 90.12 198 ALA B O 1
ATOM 4350 N N . ASN B 1 199 ? -0.427 11.344 13.414 1 92.56 199 ASN B N 1
ATOM 4351 C CA . ASN B 1 199 ? -1.302 10.672 12.461 1 92.56 199 ASN B CA 1
ATOM 4352 C C . ASN B 1 199 ? -0.557 10.305 11.18 1 92.56 199 ASN B C 1
ATOM 4354 O O . ASN B 1 199 ? -1.166 9.844 10.211 1 92.56 199 ASN B O 1
ATOM 4358 N N . ILE B 1 200 ? 0.714 10.586 11.156 1 95.75 200 ILE B N 1
ATOM 4359 C CA . ILE B 1 200 ? 1.604 10.125 10.094 1 95.75 200 ILE B CA 1
ATOM 4360 C C . ILE B 1 200 ? 2.385 8.898 10.578 1 95.75 200 ILE B C 1
ATOM 4362 O O . ILE B 1 200 ? 3.166 8.992 11.523 1 95.75 200 ILE B O 1
ATOM 4366 N N . LEU B 1 201 ? 2.178 7.824 9.898 1 96.94 201 LEU B N 1
ATOM 4367 C CA . LEU B 1 201 ? 2.797 6.562 10.297 1 96.94 201 LEU B CA 1
ATOM 4368 C C . LEU B 1 201 ? 3.9 6.172 9.32 1 96.94 201 LEU B C 1
ATOM 4370 O O . LEU B 1 201 ? 3.846 6.523 8.141 1 96.94 201 LEU B O 1
ATOM 4374 N N . LEU B 1 202 ? 4.879 5.484 9.836 1 96.69 202 LEU B N 1
ATOM 4375 C CA . LEU B 1 202 ? 6.023 5.094 9.023 1 96.69 202 LEU B CA 1
ATOM 4376 C C . LEU B 1 202 ? 6.133 3.576 8.93 1 96.69 202 LEU B C 1
ATOM 4378 O O . LEU B 1 202 ? 6.121 2.885 9.953 1 96.69 202 LEU B O 1
ATOM 4382 N N . ASP B 1 203 ? 6.254 3.082 7.68 1 96.06 203 ASP B N 1
ATOM 4383 C CA . ASP B 1 203 ? 6.395 1.64 7.504 1 96.06 203 ASP B CA 1
ATOM 4384 C C . ASP B 1 203 ? 7.84 1.198 7.727 1 96.06 203 ASP B C 1
ATOM 4386 O O . ASP B 1 203 ? 8.656 1.972 8.227 1 96.06 203 ASP B O 1
ATOM 4390 N N . HIS B 1 204 ? 8.164 -0.058 7.402 1 93.31 204 HIS B N 1
ATOM 4391 C CA . HIS B 1 204 ? 9.469 -0.651 7.664 1 93.31 204 HIS B CA 1
ATOM 4392 C C . HIS B 1 204 ? 10.57 0.072 6.895 1 93.31 204 HIS B C 1
ATOM 4394 O O . HIS B 1 204 ? 11.734 0.032 7.289 1 93.31 204 HIS B O 1
ATOM 4400 N N . HIS B 1 205 ? 10.258 0.779 5.805 1 94 205 HIS B N 1
ATOM 4401 C CA . HIS B 1 205 ? 11.227 1.493 4.98 1 94 205 HIS B CA 1
ATOM 4402 C C . HIS B 1 205 ? 11.156 2.996 5.227 1 94 205 HIS B C 1
ATOM 4404 O O . HIS B 1 205 ? 11.68 3.783 4.438 1 94 205 HIS B O 1
ATOM 4410 N N . LEU B 1 206 ? 10.391 3.451 6.215 1 94.38 206 LEU B N 1
ATOM 4411 C CA . LEU B 1 206 ? 10.211 4.844 6.621 1 94.38 206 LEU B CA 1
ATOM 4412 C C . LEU B 1 206 ? 9.375 5.602 5.602 1 94.38 206 LEU B C 1
ATOM 4414 O O . LEU B 1 206 ? 9.43 6.832 5.535 1 94.38 206 LEU B O 1
ATOM 4418 N N . GLU B 1 207 ? 8.609 4.805 4.766 1 96.25 207 GLU B N 1
ATOM 4419 C CA . GLU B 1 207 ? 7.625 5.457 3.91 1 96.25 207 GLU B CA 1
ATOM 4420 C C . GLU B 1 207 ? 6.438 5.965 4.723 1 96.25 207 GLU B C 1
ATOM 4422 O O . GLU B 1 207 ? 5.824 5.207 5.477 1 96.25 207 GLU B O 1
ATOM 4427 N N . PRO B 1 208 ? 6.156 7.246 4.574 1 97.44 208 PRO B N 1
ATOM 4428 C CA . PRO B 1 208 ? 5.062 7.793 5.383 1 97.44 208 PRO B CA 1
ATOM 4429 C C . PRO B 1 208 ? 3.686 7.41 4.844 1 97.44 208 PRO B C 1
ATOM 4431 O O . PRO B 1 208 ? 3.48 7.379 3.629 1 97.44 208 PRO B O 1
ATOM 4434 N N . LYS B 1 209 ? 2.803 7.07 5.719 1 98.31 209 LYS B N 1
ATOM 4435 C CA . LYS B 1 209 ? 1.395 6.82 5.422 1 98.31 209 LYS B CA 1
ATOM 4436 C C . LYS B 1 209 ? 0.487 7.656 6.32 1 98.31 209 LYS B C 1
ATOM 4438 O O . LYS B 1 209 ? 0.624 7.629 7.547 1 98.31 209 LYS B O 1
ATOM 4443 N N . ILE B 1 210 ? -0.372 8.383 5.695 1 97.56 210 ILE B N 1
ATOM 4444 C CA . ILE B 1 210 ? -1.318 9.203 6.438 1 97.56 210 ILE B CA 1
ATOM 4445 C C . ILE B 1 210 ? -2.43 8.328 7.012 1 97.56 210 ILE B C 1
ATOM 4447 O O . ILE B 1 210 ? -3.021 7.52 6.297 1 97.56 210 ILE B O 1
ATOM 4451 N N . GLY B 1 211 ? -2.627 8.438 8.273 1 94.75 211 GLY B N 1
ATOM 4452 C CA . GLY B 1 211 ? -3.68 7.676 8.93 1 94.75 211 GLY B CA 1
ATOM 4453 C C . GLY B 1 211 ? -4.703 8.555 9.625 1 94.75 211 GLY B C 1
ATOM 4454 O O . GLY B 1 211 ? -4.691 9.773 9.469 1 94.75 211 GLY B O 1
ATOM 4455 N N . ASP B 1 212 ? -5.73 7.934 10.242 1 90.75 212 ASP B N 1
ATOM 4456 C CA . ASP B 1 212 ? -6.773 8.531 11.062 1 90.75 212 ASP B CA 1
ATOM 4457 C C . ASP B 1 212 ? -7.648 9.477 10.242 1 90.75 212 ASP B C 1
ATOM 4459 O O . ASP B 1 212 ? -7.625 10.695 10.453 1 90.75 212 ASP B O 1
ATOM 4463 N N . PHE B 1 213 ? -8.508 8.961 9.5 1 92.69 213 PHE B N 1
ATOM 4464 C CA . PHE B 1 213 ? -9.383 9.719 8.617 1 92.69 213 PHE B CA 1
ATOM 4465 C C . PHE B 1 213 ? -10.742 9.938 9.258 1 92.69 213 PHE B C 1
ATOM 4467 O O . PHE B 1 213 ? -11.734 10.188 8.562 1 92.69 213 PHE B O 1
ATOM 4474 N N . GLY B 1 214 ? -10.789 9.859 10.5 1 86.56 214 GLY B N 1
ATOM 4475 C CA . GLY B 1 214 ? -12.055 9.953 11.219 1 86.56 214 GLY B CA 1
ATOM 4476 C C . GLY B 1 214 ? -12.68 11.336 11.133 1 86.56 214 GLY B C 1
ATOM 4477 O O . GLY B 1 214 ? -13.898 11.469 11.25 1 86.56 214 GLY B O 1
ATOM 4478 N N . LEU B 1 215 ? -11.938 12.344 10.914 1 84.5 215 LEU B N 1
ATOM 4479 C CA . LEU B 1 215 ? -12.438 13.711 10.93 1 84.5 215 LEU B CA 1
ATOM 4480 C C . LEU B 1 215 ? -12.516 14.289 9.523 1 84.5 215 LEU B C 1
ATOM 4482 O O . LEU B 1 215 ? -12.766 15.477 9.344 1 84.5 215 LEU B O 1
ATOM 4486 N N . CYS B 1 216 ? -12.289 13.469 8.547 1 89.06 216 CYS B N 1
ATOM 4487 C CA . CYS B 1 216 ? -12.227 13.945 7.172 1 89.06 216 CYS B CA 1
ATOM 4488 C C . CYS B 1 216 ? -13.555 14.562 6.75 1 89.06 216 CYS B C 1
ATOM 4490 O O . CYS B 1 216 ? -14.609 14.195 7.27 1 89.06 216 CYS B O 1
ATOM 4492 N N . ARG B 1 217 ? -13.43 15.523 5.949 1 85.75 217 ARG B N 1
ATOM 4493 C CA . ARG B 1 217 ? -14.594 16.203 5.395 1 85.75 217 ARG B CA 1
ATOM 4494 C C . ARG B 1 217 ? -14.461 16.359 3.881 1 85.75 217 ARG B C 1
ATOM 4496 O O . ARG B 1 217 ? -13.359 16.562 3.361 1 85.75 217 ARG B O 1
ATOM 4503 N N . THR B 1 218 ? -15.531 15.938 3.207 1 78.06 218 THR B N 1
ATOM 4504 C CA . THR B 1 218 ? -15.547 16.266 1.784 1 78.06 218 THR B CA 1
ATOM 4505 C C . THR B 1 218 ? -15.852 17.75 1.568 1 78.06 218 THR B C 1
ATOM 4507 O O . THR B 1 218 ? -16.656 18.328 2.293 1 78.06 218 THR B O 1
ATOM 4510 N N . GLY B 1 219 ? -14.977 18.484 0.949 1 62.19 219 GLY B N 1
ATOM 4511 C CA . GLY B 1 219 ? -15.07 19.906 0.716 1 62.19 219 GLY B CA 1
ATOM 4512 C C . GLY B 1 219 ? -16.453 20.359 0.299 1 62.19 219 GLY B C 1
ATOM 4513 O O . GLY B 1 219 ? -17.234 19.578 -0.232 1 62.19 219 GLY B O 1
ATOM 4514 N N . GLY B 1 220 ? -17.188 21.031 1.14 1 53.06 220 GLY B N 1
ATOM 4515 C CA . GLY B 1 220 ? -18.453 21.703 0.869 1 53.06 220 GLY B CA 1
ATOM 4516 C C . GLY B 1 220 ? -18.688 21.969 -0.607 1 53.06 220 GLY B C 1
ATOM 4517 O O . GLY B 1 220 ? -17.766 21.797 -1.423 1 53.06 220 GLY B O 1
ATOM 4518 N N . LEU B 1 221 ? -20.188 22.109 -0.854 1 48.34 221 LEU B N 1
ATOM 4519 C CA . LEU B 1 221 ? -20.641 22.734 -2.092 1 48.34 221 LEU B CA 1
ATOM 4520 C C . LEU B 1 221 ? -19.688 23.844 -2.523 1 48.34 221 LEU B C 1
ATOM 4522 O O . LEU B 1 221 ? -20.031 25.031 -2.418 1 48.34 221 LEU B O 1
ATOM 4526 N N . LEU B 1 222 ? -18.531 23.656 -2.088 1 47.19 222 LEU B N 1
ATOM 4527 C CA . LEU B 1 222 ? -17.656 24.75 -2.457 1 47.19 222 LEU B CA 1
ATOM 4528 C C . LEU B 1 222 ? -17.828 25.109 -3.93 1 47.19 222 LEU B C 1
ATOM 4530 O O . LEU B 1 222 ? -17.953 24.234 -4.777 1 47.19 222 LEU B O 1
ATOM 4534 N N . HIS B 1 223 ? -18.469 26.125 -4.113 1 45.22 223 HIS B N 1
ATOM 4535 C CA . HIS B 1 223 ? -18.484 26.703 -5.453 1 45.22 223 HIS B CA 1
ATOM 4536 C C . HIS B 1 223 ? -17.156 26.484 -6.16 1 45.22 223 HIS B C 1
ATOM 4538 O O . HIS B 1 223 ? -16.125 26.312 -5.508 1 45.22 223 HIS B O 1
ATOM 4544 N N . ALA B 1 224 ? -17.109 26.344 -7.324 1 44.97 224 ALA B N 1
ATOM 4545 C CA . ALA B 1 224 ? -16.062 26.281 -8.359 1 44.97 224 ALA B CA 1
ATOM 4546 C C . ALA B 1 224 ? -14.961 27.297 -8.086 1 44.97 224 ALA B C 1
ATOM 4548 O O . ALA B 1 224 ? -15.234 28.484 -7.906 1 44.97 224 ALA B O 1
ATOM 4549 N N . GLY B 1 225 ? -13.805 27.094 -7.227 1 48.94 225 GLY B N 1
ATOM 4550 C CA . GLY B 1 225 ? -12.57 27.859 -7.164 1 48.94 225 GLY B CA 1
ATOM 4551 C C . GLY B 1 225 ? -11.703 27.5 -5.969 1 48.94 225 GLY B C 1
ATOM 4552 O O . GLY B 1 225 ? -12.195 26.922 -4.992 1 48.94 225 GLY B O 1
ATOM 4553 N N . ASP B 1 226 ? -10.422 27.547 -5.992 1 52.91 226 ASP B N 1
ATOM 4554 C CA . ASP B 1 226 ? -9.344 27.297 -5.039 1 52.91 226 ASP B CA 1
ATOM 4555 C C . ASP B 1 226 ? -9.648 27.953 -3.693 1 52.91 226 ASP B C 1
ATOM 4557 O O . ASP B 1 226 ? -9.062 27.578 -2.672 1 52.91 226 ASP B O 1
ATOM 4561 N N . ASN B 1 227 ? -10.602 28.859 -3.645 1 57.91 227 ASN B N 1
ATOM 4562 C CA . ASN B 1 227 ? -10.805 29.656 -2.447 1 57.91 227 ASN B CA 1
ATOM 4563 C C . ASN B 1 227 ? -12.156 29.375 -1.8 1 57.91 227 ASN B C 1
ATOM 4565 O O . ASN B 1 227 ? -12.625 30.172 -0.975 1 57.91 227 ASN B O 1
ATOM 4569 N N . SER B 1 228 ? -12.68 28.219 -2.127 1 71.81 228 SER B N 1
ATOM 4570 C CA . SER B 1 228 ? -13.992 27.938 -1.549 1 71.81 228 SER B CA 1
ATOM 4571 C C . SER B 1 228 ? -13.867 27.281 -0.182 1 71.81 228 SER B C 1
ATOM 4573 O O . SER B 1 228 ? -12.914 26.531 0.068 1 71.81 228 SER B O 1
ATOM 4575 N N . TYR B 1 229 ? -14.547 27.859 0.792 1 73.69 229 TYR B N 1
ATOM 4576 C CA . TYR B 1 229 ? -14.57 27.312 2.145 1 73.69 229 TYR B CA 1
ATOM 4577 C C . TYR B 1 229 ? -16 27.094 2.613 1 73.69 229 TYR B C 1
ATOM 4579 O O . TYR B 1 229 ? -16.953 27.562 1.982 1 73.69 229 TYR B O 1
ATOM 4587 N N . PHE B 1 230 ? -16.172 26.219 3.557 1 77.5 230 PHE B N 1
ATOM 4588 C CA . PHE B 1 230 ? -17.438 26.078 4.262 1 77.5 230 PHE B CA 1
ATOM 4589 C C . PHE B 1 230 ? -17.25 26.25 5.762 1 77.5 230 PHE B C 1
ATOM 4591 O O . PHE B 1 230 ? -16.125 26.266 6.25 1 77.5 230 PHE B O 1
ATOM 4598 N N . ILE B 1 231 ? -18.344 26.484 6.465 1 77.5 231 ILE B N 1
ATOM 4599 C CA . ILE B 1 231 ? -18.281 26.719 7.906 1 77.5 231 ILE B CA 1
ATOM 4600 C C . ILE B 1 231 ? -18.625 25.422 8.648 1 77.5 231 ILE B C 1
ATOM 4602 O O . ILE B 1 231 ? -19.672 24.812 8.398 1 77.5 231 ILE B O 1
ATOM 4606 N N . ALA B 1 232 ? -17.703 24.984 9.5 1 79.31 232 ALA B N 1
ATOM 4607 C CA . ALA B 1 232 ? -17.922 23.781 10.305 1 79.31 232 ALA B CA 1
ATOM 4608 C C . ALA B 1 232 ? -18.781 24.094 11.531 1 79.31 232 ALA B C 1
ATOM 4610 O O . ALA B 1 232 ? -18.844 25.234 11.984 1 79.31 232 ALA B O 1
ATOM 4611 N N . SER B 1 233 ? -19.406 23.047 11.969 1 74.12 233 SER B N 1
ATOM 4612 C CA . SER B 1 233 ? -20.234 23.219 13.164 1 74.12 233 SER B CA 1
ATOM 4613 C C . SER B 1 233 ? -19.375 23.266 14.422 1 74.12 233 SER B C 1
ATOM 4615 O O . SER B 1 233 ? -19.719 23.953 15.383 1 74.12 233 SER B O 1
ATOM 4617 N N . HIS B 1 234 ? -18.312 22.438 14.469 1 80.12 234 HIS B N 1
ATOM 4618 C CA . HIS B 1 234 ? -17.406 22.359 15.625 1 80.12 234 HIS B CA 1
ATOM 4619 C C . HIS B 1 234 ? -15.953 22.297 15.188 1 80.12 234 HIS B C 1
ATOM 4621 O O . HIS B 1 234 ? -15.648 21.891 14.062 1 80.12 234 HIS B O 1
ATOM 4627 N N . ILE B 1 235 ? -15.164 22.844 16.094 1 75.12 235 ILE B N 1
ATOM 4628 C CA . ILE B 1 235 ? -13.727 22.75 15.883 1 75.12 235 ILE B CA 1
ATOM 4629 C C . ILE B 1 235 ? -13.219 21.391 16.375 1 75.12 235 ILE B C 1
ATOM 4631 O O . ILE B 1 235 ? -13.406 21.031 17.531 1 75.12 235 ILE B O 1
ATOM 4635 N N . ASN B 1 236 ? -12.711 20.641 15.508 1 77.12 236 ASN B N 1
ATOM 4636 C CA . ASN B 1 236 ? -12.094 19.359 15.812 1 77.12 236 ASN B CA 1
ATOM 4637 C C . ASN B 1 236 ? -10.656 19.297 15.312 1 77.12 236 ASN B C 1
ATOM 4639 O O . ASN B 1 236 ? -10.258 20.078 14.438 1 77.12 236 ASN B O 1
ATOM 4643 N N . GLY B 1 237 ? -9.883 18.531 15.953 1 76.81 237 GLY B N 1
ATOM 4644 C CA . GLY B 1 237 ? -8.477 18.406 15.594 1 76.81 237 GLY B CA 1
ATOM 4645 C C . GLY B 1 237 ? -7.535 18.766 16.734 1 76.81 237 GLY B C 1
ATOM 4646 O O . GLY B 1 237 ? -7.941 18.797 17.891 1 76.81 237 GLY B O 1
ATOM 4647 N N . THR B 1 238 ? -6.285 18.922 16.312 1 79.94 238 THR B N 1
ATOM 4648 C CA . THR B 1 238 ? -5.27 19.297 17.297 1 79.94 238 THR B CA 1
ATOM 4649 C C . THR B 1 238 ? -4.91 20.781 17.172 1 79.94 238 THR B C 1
ATOM 4651 O O . THR B 1 238 ? -4.301 21.188 16.188 1 79.94 238 THR B O 1
ATOM 4654 N N . PHE B 1 239 ? -5.18 21.484 18.125 1 84.31 239 PHE B N 1
ATOM 4655 C CA . PHE B 1 239 ? -5.16 22.953 18.141 1 84.31 239 PHE B CA 1
ATOM 4656 C C . PHE B 1 239 ? -3.836 23.484 17.609 1 84.31 239 PHE B C 1
ATOM 4658 O O . PHE B 1 239 ? -3.814 24.406 16.797 1 84.31 239 PHE B O 1
ATOM 4665 N N . ALA B 1 240 ? -2.812 22.875 17.984 1 86.06 240 ALA B N 1
ATOM 4666 C CA . ALA B 1 240 ? -1.479 23.375 17.656 1 86.06 240 ALA B CA 1
ATOM 4667 C C . ALA B 1 240 ? -1.231 23.297 16.156 1 86.06 240 ALA B C 1
ATOM 4669 O O . ALA B 1 240 ? -0.346 23.969 15.625 1 86.06 240 ALA B O 1
ATOM 4670 N N . TYR B 1 241 ? -1.996 22.516 15.453 1 90.94 241 TYR B N 1
ATOM 4671 C CA . TYR B 1 241 ? -1.777 22.281 14.023 1 90.94 241 TYR B CA 1
ATOM 4672 C C . TYR B 1 241 ? -2.832 23.016 13.195 1 90.94 241 TYR B C 1
ATOM 4674 O O . TYR B 1 241 ? -2.771 23 11.961 1 90.94 241 TYR B O 1
ATOM 4682 N N . LEU B 1 242 ? -3.775 23.672 13.82 1 92.88 242 LEU B N 1
ATOM 4683 C CA . LEU B 1 242 ? -4.914 24.234 13.109 1 92.88 242 LEU B CA 1
ATOM 4684 C C . LEU B 1 242 ? -4.652 25.688 12.742 1 92.88 242 LEU B C 1
ATOM 4686 O O . LEU B 1 242 ? -4.055 26.438 13.523 1 92.88 242 LEU B O 1
ATOM 4690 N N . PRO B 1 243 ? -5.148 26.062 11.625 1 94.44 243 PRO B N 1
ATOM 4691 C CA . PRO B 1 243 ? -4.973 27.453 11.195 1 94.44 243 PRO B CA 1
ATOM 4692 C C . PRO B 1 243 ? -5.91 28.422 11.914 1 94.44 243 PRO B C 1
ATOM 4694 O O . PRO B 1 243 ? -6.973 28.016 12.391 1 94.44 243 PRO B O 1
ATOM 4697 N N . PRO B 1 244 ? -5.559 29.703 11.906 1 92.62 244 PRO B N 1
ATOM 4698 C CA . PRO B 1 244 ? -6.352 30.703 12.625 1 92.62 244 PRO B CA 1
ATOM 4699 C C . PRO B 1 244 ? -7.77 30.828 12.078 1 92.62 244 PRO B C 1
ATOM 4701 O O . PRO B 1 244 ? -8.711 31.047 12.852 1 92.62 244 PRO B O 1
ATOM 4704 N N . GLU B 1 245 ? -8.047 30.75 10.727 1 93.38 245 GLU B N 1
ATOM 4705 C CA . GLU B 1 245 ? -9.383 30.922 10.156 1 93.38 245 GLU B CA 1
ATOM 4706 C C . GLU B 1 245 ? -10.328 29.812 10.602 1 93.38 245 GLU B C 1
ATOM 4708 O O . GLU B 1 245 ? -11.539 30.031 10.68 1 93.38 245 GLU B O 1
ATOM 4713 N N . PHE B 1 246 ? -9.773 28.641 10.867 1 92.38 246 PHE B N 1
ATOM 4714 C CA . PHE B 1 246 ? -10.609 27.562 11.367 1 92.38 246 PHE B CA 1
ATOM 4715 C C . PHE B 1 246 ? -10.898 27.75 12.852 1 92.38 246 PHE B C 1
ATOM 4717 O O . PHE B 1 246 ? -12.047 27.594 13.289 1 92.38 246 PHE B O 1
ATOM 4724 N N . ILE B 1 247 ? -9.891 28.109 13.594 1 91 247 ILE B N 1
ATOM 4725 C CA . ILE B 1 247 ? -10.008 28.25 15.039 1 91 247 ILE B CA 1
ATOM 4726 C C . ILE B 1 247 ? -10.961 29.406 15.367 1 91 247 ILE B C 1
ATOM 4728 O O . ILE B 1 247 ? -11.828 29.266 16.234 1 91 247 ILE B O 1
ATOM 4732 N N . THR B 1 248 ? -10.93 30.484 14.648 1 91.25 248 THR B N 1
ATOM 4733 C CA . THR B 1 248 ? -11.648 31.703 15.016 1 91.25 248 THR B CA 1
ATOM 4734 C C . THR B 1 248 ? -12.977 31.797 14.266 1 91.25 248 THR B C 1
ATOM 4736 O O . THR B 1 248 ? -13.969 32.281 14.812 1 91.25 248 THR B O 1
ATOM 4739 N N . LYS B 1 249 ? -13.023 31.312 12.992 1 91.31 249 LYS B N 1
ATOM 4740 C CA . LYS B 1 249 ? -14.195 31.547 12.148 1 91.31 249 LYS B CA 1
ATOM 4741 C C . LYS B 1 249 ? -14.828 30.219 11.719 1 91.31 249 LYS B C 1
ATOM 4743 O O . LYS B 1 249 ? -15.836 30.219 11.008 1 91.31 249 LYS B O 1
ATOM 4748 N N . LYS B 1 250 ? -14.133 29.078 11.977 1 90.94 250 LYS B N 1
ATOM 4749 C CA . LYS B 1 250 ? -14.586 27.734 11.633 1 90.94 250 LYS B CA 1
ATOM 4750 C C . LYS B 1 250 ? -14.625 27.531 10.125 1 90.94 250 LYS B C 1
ATOM 4752 O O . LYS B 1 250 ? -15.484 26.828 9.609 1 90.94 250 LYS B O 1
ATOM 4757 N N . ARG B 1 251 ? -13.828 28.328 9.516 1 89.31 251 ARG B N 1
ATOM 4758 C CA . ARG B 1 251 ? -13.734 28.203 8.07 1 89.31 251 ARG B CA 1
ATOM 4759 C C . ARG B 1 251 ? -12.875 27 7.68 1 89.31 251 ARG B C 1
ATOM 4761 O O . ARG B 1 251 ? -11.734 26.891 8.117 1 89.31 251 ARG B O 1
ATOM 4768 N N . VAL B 1 252 ? -13.453 26.141 6.809 1 90.56 252 VAL B N 1
ATOM 4769 C CA . VAL B 1 252 ? -12.75 24.922 6.414 1 90.56 252 VAL B CA 1
ATOM 4770 C C . VAL B 1 252 ? -12.539 24.922 4.902 1 90.56 252 VAL B C 1
ATOM 4772 O O . VAL B 1 252 ? -13.484 25.141 4.137 1 90.56 252 VAL B O 1
ATOM 4775 N N . SER B 1 253 ? -11.367 24.766 4.449 1 92.12 253 SER B N 1
ATOM 4776 C CA . SER B 1 253 ? -10.953 24.516 3.072 1 92.12 253 SER B CA 1
ATOM 4777 C C . SER B 1 253 ? -9.75 23.578 3.016 1 92.12 253 SER B C 1
ATOM 4779 O O . SER B 1 253 ? -9.234 23.156 4.055 1 92.12 253 SER B O 1
ATOM 4781 N N . SER B 1 254 ? -9.328 23.234 1.808 1 93.25 254 SER B N 1
ATOM 4782 C CA . SER B 1 254 ? -8.148 22.391 1.657 1 93.25 254 SER B CA 1
ATOM 4783 C C . SER B 1 254 ? -6.918 23.047 2.281 1 93.25 254 SER B C 1
ATOM 4785 O O . SER B 1 254 ? -5.961 22.359 2.646 1 93.25 254 SER B O 1
ATOM 4787 N N . LYS B 1 255 ? -7.004 24.359 2.443 1 95.56 255 LYS B N 1
ATOM 4788 C CA . LYS B 1 255 ? -5.871 25.109 2.973 1 95.56 255 LYS B CA 1
ATOM 4789 C C . LYS B 1 255 ? -5.66 24.812 4.453 1 95.56 255 LYS B C 1
ATOM 4791 O O . LYS B 1 255 ? -4.594 25.109 5.004 1 95.56 255 LYS B O 1
ATOM 4796 N N . LEU B 1 256 ? -6.695 24.297 5.102 1 95.06 256 LEU B N 1
ATOM 4797 C CA . LEU B 1 256 ? -6.543 23.828 6.473 1 95.06 256 LEU B CA 1
ATOM 4798 C C . LEU B 1 256 ? -5.457 22.75 6.562 1 95.06 256 LEU B C 1
ATOM 4800 O O . LEU B 1 256 ? -4.551 22.859 7.395 1 95.06 256 LEU B O 1
ATOM 4804 N N . ASP B 1 257 ? -5.5 21.766 5.625 1 96.56 257 ASP B N 1
ATOM 4805 C CA . ASP B 1 257 ? -4.5 20.703 5.582 1 96.56 257 ASP B CA 1
ATOM 4806 C C . ASP B 1 257 ? -3.121 21.25 5.234 1 96.56 257 ASP B C 1
ATOM 4808 O O . ASP B 1 257 ? -2.104 20.766 5.73 1 96.56 257 ASP B O 1
ATOM 4812 N N . VAL B 1 258 ? -3.105 22.234 4.375 1 97.38 258 VAL B N 1
ATOM 4813 C CA . VAL B 1 258 ? -1.846 22.844 3.961 1 97.38 258 VAL B CA 1
ATOM 4814 C C . VAL B 1 258 ? -1.16 23.484 5.164 1 97.38 258 VAL B C 1
ATOM 4816 O O . VAL B 1 258 ? 0.045 23.312 5.363 1 97.38 258 VAL B O 1
ATOM 4819 N N . TYR B 1 259 ? -1.926 24.203 5.949 1 96.62 259 TYR B N 1
ATOM 4820 C CA . TYR B 1 259 ? -1.403 24.812 7.164 1 96.62 259 TYR B CA 1
ATOM 4821 C C . TYR B 1 259 ? -0.86 23.766 8.117 1 96.62 259 TYR B C 1
ATOM 4823 O O . TYR B 1 259 ? 0.255 23.891 8.625 1 96.62 259 TYR B O 1
ATOM 4831 N N . SER B 1 260 ? -1.673 22.75 8.367 1 95.88 260 SER B N 1
ATOM 4832 C CA . SER B 1 260 ? -1.269 21.672 9.266 1 95.88 260 SER B CA 1
ATOM 4833 C C . SER B 1 260 ? 0 20.984 8.766 1 95.88 260 SER B C 1
ATOM 4835 O O . SER B 1 260 ? 0.876 20.641 9.562 1 95.88 260 SER B O 1
ATOM 4837 N N . PHE B 1 261 ? 0.09 20.797 7.484 1 96.62 261 PHE B N 1
ATOM 4838 C CA . PHE B 1 261 ? 1.28 20.203 6.871 1 96.62 261 PHE B CA 1
ATOM 4839 C C . PHE B 1 261 ? 2.506 21.078 7.148 1 96.62 261 PHE B C 1
ATOM 4841 O O . PHE B 1 261 ? 3.561 20.562 7.527 1 96.62 261 PHE B O 1
ATOM 4848 N N . GLY B 1 262 ? 2.395 22.328 6.91 1 95.38 262 GLY B N 1
ATOM 4849 C CA . GLY B 1 262 ? 3.482 23.234 7.227 1 95.38 262 GLY B CA 1
ATOM 4850 C C . GLY B 1 262 ? 3.93 23.141 8.672 1 95.38 262 GLY B C 1
ATOM 4851 O O . GLY B 1 262 ? 5.125 23.234 8.969 1 95.38 262 GLY B O 1
ATOM 4852 N N . THR B 1 263 ? 2.963 23 9.562 1 93.31 263 THR B N 1
ATOM 4853 C CA . THR B 1 263 ? 3.268 22.875 10.984 1 93.31 263 THR B CA 1
ATOM 4854 C C . THR B 1 263 ? 4.023 21.578 11.258 1 93.31 263 THR B C 1
ATOM 4856 O O . THR B 1 263 ? 4.969 21.562 12.055 1 93.31 263 THR B O 1
ATOM 4859 N N . VAL B 1 264 ? 3.643 20.5 10.594 1 92.44 264 VAL B N 1
ATOM 4860 C CA . VAL B 1 264 ? 4.344 19.234 10.727 1 92.44 264 VAL B CA 1
ATOM 4861 C C . VAL B 1 264 ? 5.793 19.391 10.281 1 92.44 264 VAL B C 1
ATOM 4863 O O . VAL B 1 264 ? 6.703 18.812 10.883 1 92.44 264 VAL B O 1
ATOM 4866 N N . LEU B 1 265 ? 5.922 20.203 9.266 1 90.19 265 LEU B N 1
ATOM 4867 C CA . LEU B 1 265 ? 7.25 20.391 8.695 1 90.19 265 LEU B CA 1
ATOM 4868 C C . LEU B 1 265 ? 8.188 21.047 9.703 1 90.19 265 LEU B C 1
ATOM 4870 O O . LEU B 1 265 ? 9.398 20.812 9.664 1 90.19 265 LEU B O 1
ATOM 4874 N N . ILE B 1 266 ? 7.703 21.875 10.539 1 83.44 266 ILE B N 1
ATOM 4875 C CA . ILE B 1 266 ? 8.562 22.609 11.469 1 83.44 266 ILE B CA 1
ATOM 4876 C C . ILE B 1 266 ? 8.523 21.922 12.836 1 83.44 266 ILE B C 1
ATOM 4878 O O . ILE B 1 266 ? 9.359 22.219 13.703 1 83.44 266 ILE B O 1
ATOM 4882 N N . ASP B 1 267 ? 7.324 21.188 12.961 1 73.5 267 ASP B N 1
ATOM 4883 C CA . ASP B 1 267 ? 7.172 20.516 14.242 1 73.5 267 ASP B CA 1
ATOM 4884 C C . ASP B 1 267 ? 8.375 19.625 14.547 1 73.5 267 ASP B C 1
ATOM 4886 O O . ASP B 1 267 ? 9.234 19.422 13.688 1 73.5 267 ASP B O 1
ATOM 4890 N N . GLU B 1 268 ? 8.172 18.953 15.852 1 53.91 268 GLU B N 1
ATOM 4891 C CA . GLU B 1 268 ? 9.188 18.266 16.656 1 53.91 268 GLU B CA 1
ATOM 4892 C C . GLU B 1 268 ? 10.008 17.297 15.797 1 53.91 268 GLU B C 1
ATOM 4894 O O . GLU B 1 268 ? 9.461 16.406 15.164 1 53.91 268 GLU B O 1
ATOM 4899 N N . TYR B 1 269 ? 11.117 17.484 15.688 1 54.44 269 TYR B N 1
ATOM 4900 C CA . TYR B 1 269 ? 12.359 16.828 15.328 1 54.44 269 TYR B CA 1
ATOM 4901 C C . TYR B 1 269 ? 12.492 16.703 13.82 1 54.44 269 TYR B C 1
ATOM 4903 O O . TYR B 1 269 ? 13.367 15.984 13.32 1 54.44 269 TYR B O 1
ATOM 4911 N N . PHE B 1 270 ? 11.492 17.312 13.172 1 57.72 270 PHE B N 1
ATOM 4912 C CA . PHE B 1 270 ? 11.812 17.25 11.75 1 57.72 270 PHE B CA 1
ATOM 4913 C C . PHE B 1 270 ? 12.891 18.266 11.391 1 57.72 270 PHE B C 1
ATOM 4915 O O . PHE B 1 270 ? 13.992 17.891 10.984 1 57.72 270 PHE B O 1
ATOM 4922 N N . ALA B 1 271 ? 12.469 19.609 11.797 1 56.25 271 ALA B N 1
ATOM 4923 C CA . ALA B 1 271 ? 13.469 20.625 11.469 1 56.25 271 ALA B CA 1
ATOM 4924 C C . ALA B 1 271 ? 14.008 21.281 12.734 1 56.25 271 ALA B C 1
ATOM 4926 O O . ALA B 1 271 ? 15.195 21.594 12.82 1 56.25 271 ALA B O 1
ATOM 4927 N N . THR B 1 272 ? 13.242 21.516 13.836 1 60.56 272 THR B N 1
ATOM 4928 C CA . THR B 1 272 ? 13.68 22.344 14.945 1 60.56 272 THR B CA 1
ATOM 4929 C C . THR B 1 272 ? 13.781 21.531 16.234 1 60.56 272 THR B C 1
ATOM 4931 O O . THR B 1 272 ? 14.508 21.891 17.156 1 60.56 272 THR B O 1
ATOM 4934 N N . GLY B 1 273 ? 13.219 20.422 16.234 1 66.81 273 GLY B N 1
ATOM 4935 C CA . GLY B 1 273 ? 13.094 19.625 17.453 1 66.81 273 GLY B CA 1
ATOM 4936 C C . GLY B 1 273 ? 12.086 20.188 18.438 1 66.81 273 GLY B C 1
ATOM 4937 O O . GLY B 1 273 ? 12.117 19.859 19.609 1 66.81 273 GLY B O 1
ATOM 4938 N N . GLN B 1 274 ? 11.266 21.172 18.141 1 75.69 274 GLN B N 1
ATOM 4939 C CA . GLN B 1 274 ? 10.328 21.875 19.016 1 75.69 274 GLN B CA 1
ATOM 4940 C C . GLN B 1 274 ? 8.922 21.312 18.875 1 75.69 274 GLN B C 1
ATOM 4942 O O . GLN B 1 274 ? 8.5 20.938 17.781 1 75.69 274 GLN B O 1
ATOM 4947 N N . SER B 1 275 ? 8.289 21.281 20.047 1 79.19 275 SER B N 1
ATOM 4948 C CA . SER B 1 275 ? 6.887 20.875 20.016 1 79.19 275 SER B CA 1
ATOM 4949 C C . SER B 1 275 ? 6.02 21.938 19.344 1 79.19 275 SER B C 1
ATOM 4951 O O . SER B 1 275 ? 6.316 23.125 19.422 1 79.19 275 SER B O 1
ATOM 4953 N N . PRO B 1 276 ? 4.941 21.5 18.719 1 83 276 PRO B N 1
ATOM 4954 C CA . PRO B 1 276 ? 4.051 22.469 18.078 1 83 276 PRO B CA 1
ATOM 4955 C C . PRO B 1 276 ? 3.465 23.469 19.078 1 83 276 PRO B C 1
ATOM 4957 O O . PRO B 1 276 ? 3.092 24.578 18.688 1 83 276 PRO B O 1
ATOM 4960 N N . TYR B 1 277 ? 3.381 23 20.297 1 82.56 277 TYR B N 1
ATOM 4961 C CA . TYR B 1 277 ? 2.912 23.875 21.359 1 82.56 277 TYR B CA 1
ATOM 4962 C C . TYR B 1 277 ? 3.768 23.719 22.609 1 82.56 277 TYR B C 1
ATOM 4964 O O . TYR B 1 277 ? 4.137 22.594 22.984 1 82.56 277 TYR B O 1
ATOM 4972 N N . SER B 1 278 ? 4.203 24.859 23.141 1 85 278 SER B N 1
ATOM 4973 C CA . SER B 1 278 ? 4.996 24.844 24.359 1 85 278 SER B CA 1
ATOM 4974 C C . SER B 1 278 ? 4.699 26.062 25.219 1 85 278 SER B C 1
ATOM 4976 O O . SER B 1 278 ? 4.746 27.203 24.734 1 85 278 SER B O 1
ATOM 4978 N N . THR B 1 279 ? 4.531 25.844 26.469 1 86.56 279 THR B N 1
ATOM 4979 C CA . THR B 1 279 ? 4.266 26.953 27.391 1 86.56 279 THR B CA 1
ATOM 4980 C C . THR B 1 279 ? 5.562 27.656 27.781 1 86.56 279 THR B C 1
ATOM 4982 O O . THR B 1 279 ? 5.535 28.734 28.359 1 86.56 279 THR B O 1
ATOM 4985 N N . SER B 1 280 ? 6.684 27.094 27.422 1 85.81 280 SER B N 1
ATOM 4986 C CA . SER B 1 280 ? 7.977 27.641 27.812 1 85.81 280 SER B CA 1
ATOM 4987 C C . SER B 1 280 ? 8.469 28.688 26.812 1 85.81 280 SER B C 1
ATOM 4989 O O . SER B 1 280 ? 9.531 29.281 27 1 85.81 280 SER B O 1
ATOM 4991 N N . ARG B 1 281 ? 7.789 28.875 25.766 1 84.69 281 ARG B N 1
ATOM 4992 C CA . ARG B 1 281 ? 8.188 29.875 24.781 1 84.69 281 ARG B CA 1
ATOM 4993 C C . ARG B 1 281 ? 7.055 30.859 24.5 1 84.69 281 ARG B C 1
ATOM 4995 O O . ARG B 1 281 ? 5.891 30.562 24.766 1 84.69 281 ARG B O 1
ATOM 5002 N N . THR B 1 282 ? 7.496 32.031 24.094 1 88.56 282 THR B N 1
ATOM 5003 C CA . THR B 1 282 ? 6.555 33.062 23.703 1 88.56 282 THR B CA 1
ATOM 5004 C C . THR B 1 282 ? 6.836 33.562 22.281 1 88.56 282 THR B C 1
ATOM 5006 O O . THR B 1 282 ? 7.945 34 21.969 1 88.56 282 THR B O 1
ATOM 5009 N N . PRO B 1 283 ? 5.777 33.406 21.453 1 89.81 283 PRO B N 1
ATOM 5010 C CA . PRO B 1 283 ? 4.449 32.812 21.594 1 89.81 283 PRO B CA 1
ATOM 5011 C C . PRO B 1 283 ? 4.496 31.281 21.75 1 89.81 283 PRO B C 1
ATOM 5013 O O . PRO B 1 283 ? 5.477 30.656 21.359 1 89.81 283 PRO B O 1
ATOM 5016 N N . GLU B 1 284 ? 3.414 30.766 22.312 1 88.69 284 GLU B N 1
ATOM 5017 C CA . GLU B 1 284 ? 3.398 29.344 22.641 1 88.69 284 GLU B CA 1
ATOM 5018 C C . GLU B 1 284 ? 3.277 28.484 21.375 1 88.69 284 GLU B C 1
ATOM 5020 O O . GLU B 1 284 ? 3.764 27.344 21.344 1 88.69 284 GLU B O 1
ATOM 5025 N N . ASN B 1 285 ? 2.617 29.016 20.469 1 89.56 285 ASN B N 1
ATOM 5026 C CA . ASN B 1 285 ? 2.463 28.312 19.188 1 89.56 285 ASN B CA 1
ATOM 5027 C C . ASN B 1 285 ? 3.756 28.328 18.391 1 89.56 285 ASN B C 1
ATOM 5029 O O . ASN B 1 285 ? 4.34 29.391 18.156 1 89.56 285 ASN B O 1
ATOM 5033 N N . LEU B 1 286 ? 4.172 27.219 17.906 1 87.69 286 LEU B N 1
ATOM 5034 C CA . LEU B 1 286 ? 5.473 27.078 17.266 1 87.69 286 LEU B CA 1
ATOM 5035 C C . LEU B 1 286 ? 5.559 27.938 16 1 87.69 286 LEU B C 1
ATOM 5037 O O . LEU B 1 286 ? 6.57 28.594 15.773 1 87.69 286 LEU B O 1
ATOM 5041 N N . VAL B 1 287 ? 4.547 27.906 15.188 1 89.94 287 VAL B N 1
ATOM 5042 C CA . VAL B 1 287 ? 4.539 28.656 13.938 1 89.94 287 VAL B CA 1
ATOM 5043 C C . VAL B 1 287 ? 4.727 30.141 14.242 1 89.94 287 VAL B C 1
ATOM 5045 O O . VAL B 1 287 ? 5.559 30.812 13.617 1 89.94 287 VAL B O 1
ATOM 5048 N N . GLN B 1 288 ? 4.023 30.625 15.188 1 89.88 288 GLN B N 1
ATOM 5049 C CA . GLN B 1 288 ? 4.125 32.031 15.578 1 89.88 288 GLN B CA 1
ATOM 5050 C C . GLN B 1 288 ? 5.496 32.312 16.172 1 89.88 288 GLN B C 1
ATOM 5052 O O . GLN B 1 288 ? 6.074 33.375 15.906 1 89.88 288 GLN B O 1
ATOM 5057 N N . TYR B 1 289 ? 5.934 31.422 16.953 1 89.62 289 TYR B N 1
ATOM 5058 C CA . TYR B 1 289 ? 7.254 31.578 17.562 1 89.62 289 TYR B CA 1
ATOM 5059 C C . TYR B 1 289 ? 8.328 31.688 16.484 1 89.62 289 TYR B C 1
ATOM 5061 O O . TYR B 1 289 ? 9.211 32.562 16.547 1 89.62 289 TYR B O 1
ATOM 5069 N N . MET B 1 290 ? 8.312 30.844 15.555 1 88.06 290 MET B N 1
ATOM 5070 C CA . MET B 1 290 ? 9.297 30.828 14.477 1 88.06 290 MET B CA 1
ATOM 5071 C C . MET B 1 290 ? 9.258 32.125 13.68 1 88.06 290 MET B C 1
ATOM 5073 O O . MET B 1 290 ? 10.297 32.656 13.297 1 88.06 290 MET B O 1
ATOM 5077 N N . ARG B 1 291 ? 8.086 32.594 13.375 1 88.75 291 ARG B N 1
ATOM 5078 C CA . ARG B 1 291 ? 7.953 33.844 12.656 1 88.75 291 ARG B CA 1
ATOM 5079 C C . ARG B 1 291 ? 8.547 35 13.461 1 88.75 291 ARG B C 1
ATOM 5081 O O . ARG B 1 291 ? 9.195 35.906 12.898 1 88.75 291 ARG B O 1
ATOM 5088 N N . HIS B 1 292 ? 8.281 34.938 14.766 1 90.81 292 HIS B N 1
ATOM 5089 C CA . HIS B 1 292 ? 8.859 35.938 15.656 1 90.81 292 HIS B CA 1
ATOM 5090 C C . HIS B 1 292 ? 10.383 35.875 15.633 1 90.81 292 HIS B C 1
ATOM 5092 O O . HIS B 1 292 ? 11.047 36.938 15.555 1 90.81 292 HIS B O 1
ATOM 5098 N N . GLN B 1 293 ? 10.914 34.75 15.688 1 88.25 293 GLN B N 1
ATOM 5099 C CA . GLN B 1 293 ? 12.359 34.562 15.68 1 88.25 293 GLN B CA 1
ATOM 5100 C C . GLN B 1 293 ? 12.961 35.031 14.359 1 88.25 293 GLN B C 1
ATOM 5102 O O . GLN B 1 293 ? 14.016 35.688 14.344 1 88.25 293 GLN B O 1
ATOM 5107 N N . ARG B 1 294 ? 12.312 34.656 13.305 1 87.38 294 ARG B N 1
ATOM 5108 C CA . ARG B 1 294 ? 12.797 35.062 12 1 87.38 294 ARG B CA 1
ATOM 5109 C C . ARG B 1 294 ? 12.766 36.594 11.859 1 87.38 294 ARG B C 1
ATOM 5111 O O . ARG B 1 294 ? 13.672 37.188 11.273 1 87.38 294 ARG B O 1
ATOM 5118 N N . PHE B 1 295 ? 11.727 37.156 12.289 1 89.25 295 PHE B N 1
ATOM 5119 C CA . PHE B 1 295 ? 11.586 38.625 12.234 1 89.25 295 PHE B CA 1
ATOM 5120 C C . PHE B 1 295 ? 12.68 39.312 13.039 1 89.25 295 PHE B C 1
ATOM 5122 O O . PHE B 1 295 ? 13.281 40.281 12.586 1 89.25 295 PHE B O 1
ATOM 5129 N N . HIS B 1 296 ? 13.023 38.812 14.18 1 90.62 296 HIS B N 1
ATOM 5130 C CA . HIS B 1 296 ? 13.961 39.438 15.102 1 90.62 296 HIS B CA 1
ATOM 5131 C C . HIS B 1 296 ? 15.406 39.156 14.695 1 90.62 296 HIS B C 1
ATOM 5133 O O . HIS B 1 296 ? 16.266 40.031 14.844 1 90.62 296 HIS B O 1
ATOM 5139 N N . PHE B 1 297 ? 15.672 37.938 14.227 1 90.06 297 PHE B N 1
ATOM 5140 C CA . PHE B 1 297 ? 17.062 37.562 14.008 1 90.06 297 PHE B CA 1
ATOM 5141 C C . PHE B 1 297 ? 17.359 37.438 12.516 1 90.06 297 PHE B C 1
ATOM 5143 O O . PHE B 1 297 ? 18.516 37.25 12.117 1 90.06 297 PHE B O 1
ATOM 5150 N N . GLY B 1 298 ? 16.375 37.5 11.688 1 87 298 GLY B N 1
ATOM 5151 C CA . GLY B 1 298 ? 16.547 37.375 10.25 1 87 298 GLY B CA 1
ATOM 5152 C C . GLY B 1 298 ? 16.641 35.906 9.789 1 87 298 GLY B C 1
ATOM 5153 O O . GLY B 1 298 ? 16.578 35.625 8.594 1 87 298 GLY B O 1
ATOM 5154 N N . THR B 1 299 ? 16.844 35.062 10.789 1 82.62 299 THR B N 1
ATOM 5155 C CA . THR B 1 299 ? 16.953 33.625 10.5 1 82.62 299 THR B CA 1
ATOM 5156 C C . THR B 1 299 ? 16.375 32.812 11.648 1 82.62 299 THR B C 1
ATOM 5158 O O . THR B 1 299 ? 16.031 33.344 12.695 1 82.62 299 THR B O 1
ATOM 5161 N N . VAL B 1 300 ? 16.125 31.531 11.336 1 84.19 300 VAL B N 1
ATOM 5162 C CA . VAL B 1 300 ? 15.711 30.609 12.391 1 84.19 300 VAL B CA 1
ATOM 5163 C C . VAL B 1 300 ? 16.672 29.438 12.461 1 84.19 300 VAL B C 1
ATOM 5165 O O . VAL B 1 300 ? 16.328 28.359 12.961 1 84.19 300 VAL B O 1
ATOM 5168 N N . ASN B 1 301 ? 17.859 29.531 11.953 1 79.44 301 ASN B N 1
ATOM 5169 C CA . ASN B 1 301 ? 18.859 28.469 11.883 1 79.44 301 ASN B CA 1
ATOM 5170 C C . ASN B 1 301 ? 19.281 28 13.273 1 79.44 301 ASN B C 1
ATOM 5172 O O . ASN B 1 301 ? 19.75 26.859 13.438 1 79.44 301 ASN B O 1
ATOM 5176 N N . HIS B 1 302 ? 19.125 28.922 14.195 1 79 302 HIS B N 1
ATOM 5177 C CA . HIS B 1 302 ? 19.5 28.562 15.555 1 79 302 HIS B CA 1
ATOM 5178 C C . HIS B 1 302 ? 18.516 27.562 16.156 1 79 302 HIS B C 1
ATOM 5180 O O . HIS B 1 302 ? 18.797 26.969 17.188 1 79 302 HIS B O 1
ATOM 5186 N N . LEU B 1 303 ? 17.391 27.312 15.484 1 78.38 303 LEU B N 1
ATOM 5187 C CA . LEU B 1 303 ? 16.375 26.406 15.977 1 78.38 303 LEU B CA 1
ATOM 5188 C C . LEU B 1 303 ? 16.516 25.031 15.32 1 78.38 303 LEU B C 1
ATOM 5190 O O . LEU B 1 303 ? 15.734 24.109 15.609 1 78.38 303 LEU B O 1
ATOM 5194 N N . ILE B 1 304 ? 17.5 24.812 14.5 1 74.88 304 ILE B N 1
ATOM 5195 C CA . ILE B 1 304 ? 17.688 23.578 13.742 1 74.88 304 ILE B CA 1
ATOM 5196 C C . ILE B 1 304 ? 17.906 22.406 14.703 1 74.88 304 ILE B C 1
ATOM 5198 O O . ILE B 1 304 ? 18.547 22.562 15.742 1 74.88 304 ILE B O 1
ATOM 5202 N N . ASP B 1 305 ? 17.234 21.281 14.344 1 70.81 305 ASP B N 1
ATOM 5203 C CA . ASP B 1 305 ? 17.516 20.078 15.109 1 70.81 305 ASP B CA 1
ATOM 5204 C C . ASP B 1 305 ? 18.953 19.609 14.891 1 70.81 305 ASP B C 1
ATOM 5206 O O . ASP B 1 305 ? 19.281 19.094 13.82 1 70.81 305 ASP B O 1
ATOM 5210 N N . ALA B 1 306 ? 19.766 19.734 15.789 1 65 306 ALA B N 1
ATOM 5211 C CA . ALA B 1 306 ? 21.203 19.469 15.703 1 65 306 ALA B CA 1
ATOM 5212 C C . ALA B 1 306 ? 21.469 17.953 15.641 1 65 306 ALA B C 1
ATOM 5214 O O . ALA B 1 306 ? 22.531 17.531 15.195 1 65 306 ALA B O 1
ATOM 5215 N N . CYS B 1 307 ? 20.484 17.219 16.062 1 64 307 CYS B N 1
ATOM 5216 C CA . CYS B 1 307 ? 20.719 15.781 16.156 1 64 307 CYS B CA 1
ATOM 5217 C C . CYS B 1 307 ? 20.688 15.133 14.773 1 64 307 CYS B C 1
ATOM 5219 O O . CYS B 1 307 ? 21.188 14.023 14.594 1 64 307 CYS B O 1
ATOM 5221 N N . ALA B 1 308 ? 20.125 15.789 13.844 1 61.38 308 ALA B N 1
ATOM 5222 C CA . ALA B 1 308 ? 20 15.203 12.516 1 61.38 308 ALA B CA 1
ATOM 5223 C C . ALA B 1 308 ? 21.281 15.367 11.703 1 61.38 308 ALA B C 1
ATOM 5225 O O . ALA B 1 308 ? 21.344 14.945 10.547 1 61.38 308 ALA B O 1
ATOM 5226 N N . PHE B 1 309 ? 22.281 16.078 12.195 1 55.22 309 PHE B N 1
ATOM 5227 C CA . PHE B 1 309 ? 23.438 16.5 11.414 1 55.22 309 PHE B CA 1
ATOM 5228 C C . PHE B 1 309 ? 24.312 15.305 11.055 1 55.22 309 PHE B C 1
ATOM 5230 O O . PHE B 1 309 ? 24.797 14.602 11.938 1 55.22 309 PHE B O 1
ATOM 5237 N N . ASP B 1 310 ? 23.906 14.547 10.031 1 55.56 310 ASP B N 1
ATOM 5238 C CA . ASP B 1 310 ? 25.078 13.969 9.375 1 55.56 310 ASP B CA 1
ATOM 5239 C C . ASP B 1 310 ? 26.016 15.055 8.852 1 55.56 310 ASP B C 1
ATOM 5241 O O . ASP B 1 310 ? 25.75 16.25 9.031 1 55.56 310 ASP B O 1
ATOM 5245 N N . LYS B 1 311 ? 26.766 14.859 7.574 1 51.91 311 LYS B N 1
ATOM 5246 C CA . LYS B 1 311 ? 27.656 15.852 6.98 1 51.91 311 LYS B CA 1
ATOM 5247 C C . LYS B 1 311 ? 26.953 17.203 6.828 1 51.91 311 LYS B C 1
ATOM 5249 O O . LYS B 1 311 ? 25.781 17.25 6.438 1 51.91 311 LYS B O 1
ATOM 5254 N N . VAL B 1 312 ? 27.359 18.297 7.484 1 50.59 312 VAL B N 1
ATOM 5255 C CA . VAL B 1 312 ? 26.969 19.688 7.707 1 50.59 312 VAL B CA 1
ATOM 5256 C C . VAL B 1 312 ? 26.297 20.234 6.449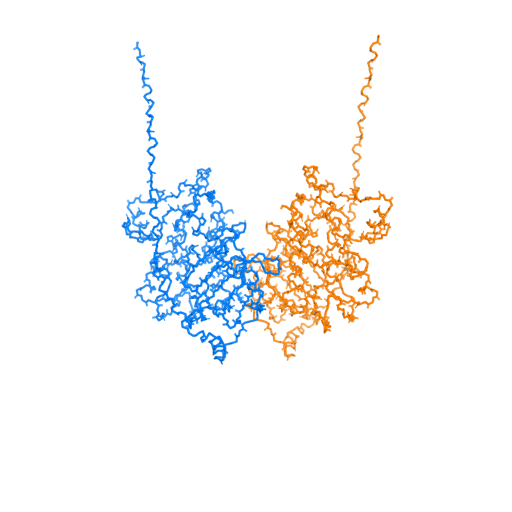 1 50.59 312 VAL B C 1
ATOM 5258 O O . VAL B 1 312 ? 25.25 20.891 6.531 1 50.59 312 VAL B O 1
ATOM 5261 N N . THR B 1 313 ? 26.891 20.141 5.352 1 53.31 313 THR B N 1
ATOM 5262 C CA . THR B 1 313 ? 26.562 20.953 4.188 1 53.31 313 THR B CA 1
ATOM 5263 C C . THR B 1 313 ? 25.219 20.547 3.6 1 53.31 313 THR B C 1
ATOM 5265 O O . THR B 1 313 ? 24.375 21.391 3.299 1 53.31 313 THR B O 1
ATOM 5268 N N . THR B 1 314 ? 24.953 19.234 3.543 1 59.88 314 THR B N 1
ATOM 5269 C CA . THR B 1 314 ? 23.75 18.781 2.85 1 59.88 314 THR B CA 1
ATOM 5270 C C . THR B 1 314 ? 22.531 18.938 3.744 1 59.88 314 THR B C 1
ATOM 5272 O O . THR B 1 314 ? 21.422 19.172 3.254 1 59.88 314 THR B O 1
ATOM 5275 N N . GLY B 1 315 ? 22.688 19.266 4.938 1 69.94 315 GLY B N 1
ATOM 5276 C CA . GLY B 1 315 ? 21.594 19.359 5.883 1 69.94 315 GLY B CA 1
ATOM 5277 C C . GLY B 1 315 ? 21.016 20.766 5.973 1 69.94 315 GLY B C 1
ATOM 5278 O O . GLY B 1 315 ? 19.797 20.938 6.031 1 69.94 315 GLY B O 1
ATOM 5279 N N . VAL B 1 316 ? 21.906 21.766 5.688 1 72.12 316 VAL B N 1
ATOM 5280 C CA . VAL B 1 316 ? 21.469 23.156 5.867 1 72.12 316 VAL B CA 1
ATOM 5281 C C . VAL B 1 316 ? 20.547 23.562 4.723 1 72.12 316 VAL B C 1
ATOM 5283 O O . VAL B 1 316 ? 19.562 24.266 4.938 1 72.12 316 VAL B O 1
ATOM 5286 N N . ASP B 1 317 ? 20.906 23.078 3.574 1 80.19 317 ASP B N 1
ATOM 5287 C CA . ASP B 1 317 ? 20.078 23.422 2.412 1 80.19 317 ASP B CA 1
ATOM 5288 C C . ASP B 1 317 ? 18.688 22.828 2.527 1 80.19 317 ASP B C 1
ATOM 5290 O O . ASP B 1 317 ? 17.688 23.484 2.234 1 80.19 317 ASP B O 1
ATOM 5294 N N . ILE B 1 318 ? 18.625 21.641 2.963 1 82.38 318 ILE B N 1
ATOM 5295 C CA . ILE B 1 318 ? 17.344 20.969 3.121 1 82.38 318 ILE B CA 1
ATOM 5296 C C . ILE B 1 318 ? 16.531 21.656 4.215 1 82.38 318 ILE B C 1
ATOM 5298 O O . ILE B 1 318 ? 15.336 21.906 4.051 1 82.38 318 ILE B O 1
ATOM 5302 N N . TYR B 1 319 ? 17.25 22.047 5.227 1 81.19 319 TYR B N 1
ATOM 5303 C CA . TYR B 1 319 ? 16.578 22.719 6.336 1 81.19 319 TYR B CA 1
ATOM 5304 C C . TYR B 1 319 ? 15.969 24.047 5.891 1 81.19 319 TYR B C 1
ATOM 5306 O O . TYR B 1 319 ? 14.812 24.344 6.195 1 81.19 319 TYR B O 1
ATOM 5314 N N . GLU B 1 320 ? 16.734 24.781 5.219 1 83 320 GLU B N 1
ATOM 5315 C CA . GLU B 1 320 ? 16.266 26.078 4.77 1 83 320 GLU B CA 1
ATOM 5316 C C . GLU B 1 320 ? 15.055 25.938 3.842 1 83 320 GLU B C 1
ATOM 5318 O O . GLU B 1 320 ? 14.125 26.734 3.906 1 83 320 GLU B O 1
ATOM 5323 N N . ARG B 1 321 ? 15.109 25 3.07 1 86.94 321 ARG B N 1
ATOM 5324 C CA . ARG B 1 321 ? 13.992 24.734 2.172 1 86.94 321 ARG B CA 1
ATOM 5325 C C . ARG B 1 321 ? 12.742 24.359 2.955 1 86.94 321 ARG B C 1
ATOM 5327 O O . ARG B 1 321 ? 11.641 24.812 2.645 1 86.94 321 ARG B O 1
ATOM 5334 N N . PHE B 1 322 ? 12.906 23.531 3.92 1 88.56 322 PHE B N 1
ATOM 5335 C CA . PHE B 1 322 ? 11.789 23.125 4.77 1 88.56 322 PHE B CA 1
ATOM 5336 C C . PHE B 1 322 ? 11.156 24.328 5.449 1 88.56 322 PHE B C 1
ATOM 5338 O O . PHE B 1 322 ? 9.93 24.453 5.496 1 88.56 322 PHE B O 1
ATOM 5345 N N . ILE B 1 323 ? 12.039 25.188 5.906 1 88 323 ILE B N 1
ATOM 5346 C CA . ILE B 1 323 ? 11.57 26.375 6.625 1 88 323 ILE B CA 1
ATOM 5347 C C . ILE B 1 323 ? 10.789 27.281 5.676 1 88 323 ILE B C 1
ATOM 5349 O O . ILE B 1 323 ? 9.711 27.766 6.023 1 88 323 ILE B O 1
ATOM 5353 N N . ASP B 1 324 ? 11.336 27.422 4.52 1 90.44 324 ASP B N 1
ATOM 5354 C CA . ASP B 1 324 ? 10.664 28.266 3.535 1 90.44 324 ASP B CA 1
ATOM 5355 C C . ASP B 1 324 ? 9.289 27.688 3.184 1 90.44 324 ASP B C 1
ATOM 5357 O O . ASP B 1 324 ? 8.297 28.422 3.145 1 90.44 324 ASP B O 1
ATOM 5361 N N . ILE B 1 325 ? 9.258 26.469 2.949 1 93.75 325 ILE B N 1
ATOM 5362 C CA . ILE B 1 325 ? 8 25.797 2.609 1 93.75 325 ILE B CA 1
ATOM 5363 C C . ILE B 1 325 ? 7.031 25.906 3.785 1 93.75 325 ILE B C 1
ATOM 5365 O O . ILE B 1 325 ? 5.844 26.188 3.596 1 93.75 325 ILE B O 1
ATOM 5369 N N . ALA B 1 326 ? 7.508 25.672 4.957 1 93.5 326 ALA B N 1
ATOM 5370 C CA . ALA B 1 326 ? 6.664 25.734 6.148 1 93.5 326 ALA B CA 1
ATOM 5371 C C . ALA B 1 326 ? 6.039 27.109 6.316 1 93.5 326 ALA B C 1
ATOM 5373 O O . ALA B 1 326 ? 4.852 27.234 6.629 1 93.5 326 ALA B O 1
ATOM 5374 N N . PHE B 1 327 ? 6.824 28.125 6.082 1 93.38 327 PHE B N 1
ATOM 5375 C CA . PHE B 1 327 ? 6.32 29.484 6.219 1 93.38 327 PHE B CA 1
ATOM 5376 C C . PHE B 1 327 ? 5.273 29.781 5.148 1 93.38 327 PHE B C 1
ATOM 5378 O O . PHE B 1 327 ? 4.258 30.422 5.43 1 93.38 327 PHE B O 1
ATOM 5385 N N . ASP B 1 328 ? 5.535 29.328 3.971 1 96.44 328 ASP B N 1
ATOM 5386 C CA . ASP B 1 328 ? 4.559 29.5 2.9 1 96.44 328 ASP B CA 1
ATOM 5387 C C . ASP B 1 328 ? 3.244 28.797 3.232 1 96.44 328 ASP B C 1
ATOM 5389 O O . ASP B 1 328 ? 2.168 29.375 3.088 1 96.44 328 ASP B O 1
ATOM 5393 N N . CYS B 1 329 ? 3.332 27.609 3.717 1 96.75 329 CYS B N 1
ATOM 5394 C CA . CYS B 1 329 ? 2.162 26.781 3.984 1 96.75 329 CYS B CA 1
ATOM 5395 C C . CYS B 1 329 ? 1.388 27.312 5.188 1 96.75 329 CYS B C 1
ATOM 5397 O O . CYS B 1 329 ? 0.18 27.094 5.297 1 96.75 329 CYS B O 1
ATOM 5399 N N . THR B 1 330 ? 2.078 27.953 6.078 1 96.19 330 THR B N 1
ATOM 5400 C CA . THR B 1 330 ? 1.427 28.406 7.305 1 96.19 330 THR B CA 1
ATOM 5401 C C . THR B 1 330 ? 1.127 29.891 7.246 1 96.19 330 THR B C 1
ATOM 5403 O O . THR B 1 330 ? 1.001 30.547 8.281 1 96.19 330 THR B O 1
ATOM 5406 N N . ASN B 1 331 ? 1.131 30.438 6.055 1 96.06 331 ASN B N 1
ATOM 5407 C CA . ASN B 1 331 ? 0.725 31.828 5.922 1 96.06 331 ASN B CA 1
ATOM 5408 C C . ASN B 1 331 ? -0.596 32.094 6.637 1 96.06 331 ASN B C 1
ATOM 5410 O O . ASN B 1 331 ? -1.512 31.281 6.59 1 96.06 331 ASN B O 1
ATOM 5414 N N . ILE B 1 332 ? -0.705 33.25 7.207 1 94.06 332 ILE B N 1
ATOM 5415 C CA . ILE B 1 332 ? -1.884 33.594 7.992 1 94.06 332 ILE B CA 1
ATOM 5416 C C . ILE B 1 332 ? -3.105 33.656 7.078 1 94.06 332 ILE B C 1
ATOM 5418 O O . ILE B 1 332 ? -4.215 33.312 7.484 1 94.06 332 ILE B O 1
ATOM 5422 N N . GLN B 1 333 ? -2.896 34.156 5.879 1 94.12 333 GLN B N 1
ATOM 5423 C CA . GLN B 1 333 ? -3.961 34.219 4.883 1 94.12 333 GLN B CA 1
ATOM 5424 C C . GLN B 1 333 ? -4.035 32.938 4.066 1 94.12 333 GLN B C 1
ATOM 5426 O O . GLN B 1 333 ? -3.107 32.625 3.32 1 94.12 333 GLN B O 1
ATOM 5431 N N . PRO B 1 334 ? -5.129 32.219 4.156 1 94.88 334 PRO B N 1
ATOM 5432 C CA . PRO B 1 334 ? -5.23 30.938 3.443 1 94.88 334 PRO B CA 1
ATOM 5433 C C . PRO B 1 334 ? -5.039 31.078 1.937 1 94.88 334 PRO B C 1
ATOM 5435 O O . PRO B 1 334 ? -4.488 30.188 1.287 1 94.88 334 PRO B O 1
ATOM 5438 N N . GLU B 1 335 ? -5.457 32.219 1.362 1 93.38 335 GLU B N 1
ATOM 5439 C CA . GLU B 1 335 ? -5.387 32.438 -0.079 1 93.38 335 GLU B CA 1
ATOM 5440 C C . GLU B 1 335 ? -3.941 32.531 -0.556 1 93.38 335 GLU B C 1
ATOM 5442 O O . GLU B 1 335 ? -3.662 32.375 -1.746 1 93.38 335 GLU B O 1
ATOM 5447 N N . LEU B 1 336 ? -3.082 32.844 0.345 1 95.88 336 LEU B N 1
ATOM 5448 C CA . LEU B 1 336 ? -1.679 33 -0.018 1 95.88 336 LEU B CA 1
ATOM 5449 C C . LEU B 1 336 ? -0.905 31.719 0.205 1 95.88 336 LEU B C 1
ATOM 5451 O O . LEU B 1 336 ? 0.281 31.625 -0.123 1 95.88 336 LEU B O 1
ATOM 5455 N N . ARG B 1 337 ? -1.498 30.719 0.728 1 97 337 ARG B N 1
ATOM 5456 C CA . ARG B 1 337 ? -0.859 29.422 0.873 1 97 337 ARG B CA 1
ATOM 5457 C C . ARG B 1 337 ? -0.8 28.688 -0.463 1 97 337 ARG B C 1
ATOM 5459 O O . ARG B 1 337 ? -1.746 28.75 -1.251 1 97 337 ARG B O 1
ATOM 5466 N N . PRO B 1 338 ? 0.302 28.047 -0.717 1 96.62 338 PRO B N 1
ATOM 5467 C CA . PRO B 1 338 ? 0.402 27.297 -1.974 1 96.62 338 PRO B CA 1
ATOM 5468 C C . PRO B 1 338 ? -0.473 26.047 -1.988 1 96.62 338 PRO B C 1
ATOM 5470 O O . PRO B 1 338 ? -0.927 25.594 -0.935 1 96.62 338 PRO B O 1
ATOM 5473 N N . SER B 1 339 ? -0.744 25.562 -3.23 1 95.38 339 SER B N 1
ATOM 5474 C CA . SER B 1 339 ? -1.301 24.219 -3.34 1 95.38 339 SER B CA 1
ATOM 5475 C C . SER B 1 339 ? -0.258 23.156 -3 1 95.38 339 SER B C 1
ATOM 5477 O O . SER B 1 339 ? 0.944 23.438 -3.033 1 95.38 339 SER B O 1
ATOM 5479 N N . LEU B 1 340 ? -0.706 22.016 -2.664 1 96.31 340 LEU B N 1
ATOM 5480 C CA . LEU B 1 340 ? 0.234 20.953 -2.355 1 96.31 340 LEU B CA 1
ATOM 5481 C C . LEU B 1 340 ? 0.945 20.469 -3.617 1 96.31 340 LEU B C 1
ATOM 5483 O O . LEU B 1 340 ? 2.082 20 -3.553 1 96.31 340 LEU B O 1
ATOM 5487 N N . SER B 1 341 ? 0.317 20.656 -4.742 1 95 341 SER B N 1
ATOM 5488 C CA . SER B 1 341 ? 0.991 20.375 -6.004 1 95 341 SER B CA 1
ATOM 5489 C C . SER B 1 341 ? 2.215 21.266 -6.191 1 95 341 SER B C 1
ATOM 5491 O O . SER B 1 341 ? 3.285 20.781 -6.57 1 95 341 SER B O 1
ATOM 5493 N N . GLU B 1 342 ? 2.02 22.516 -5.93 1 95.19 342 GLU B N 1
ATOM 5494 C CA . GLU B 1 342 ? 3.127 23.469 -6.012 1 95.19 342 GLU B CA 1
ATOM 5495 C C . GLU B 1 342 ? 4.211 23.141 -4.988 1 95.19 342 GLU B C 1
ATOM 5497 O O . GLU B 1 342 ? 5.402 23.219 -5.289 1 95.19 342 GLU B O 1
ATOM 5502 N N . THR B 1 343 ? 3.773 22.797 -3.848 1 95.38 343 THR B N 1
ATOM 5503 C CA . THR B 1 343 ? 4.695 22.453 -2.771 1 95.38 343 THR B CA 1
ATOM 5504 C C . THR B 1 343 ? 5.52 21.234 -3.139 1 95.38 343 THR B C 1
ATOM 5506 O O . THR B 1 343 ? 6.723 21.172 -2.871 1 95.38 343 THR B O 1
ATOM 5509 N N . LEU B 1 344 ? 4.867 20.234 -3.734 1 94.75 344 LEU B N 1
ATOM 5510 C CA . LEU B 1 344 ? 5.539 19 -4.148 1 94.75 344 LEU B CA 1
ATOM 5511 C C . LEU B 1 344 ? 6.633 19.297 -5.168 1 94.75 344 LEU B C 1
ATOM 5513 O O . LEU B 1 344 ? 7.703 18.688 -5.129 1 94.75 344 LEU B O 1
ATOM 5517 N N . ARG B 1 345 ? 6.379 20.203 -6.027 1 91.38 345 ARG B N 1
ATOM 5518 C CA . ARG B 1 345 ? 7.371 20.578 -7.027 1 91.38 345 ARG B CA 1
ATOM 5519 C C . ARG B 1 345 ? 8.602 21.188 -6.367 1 91.38 345 ARG B C 1
ATOM 5521 O O . ARG B 1 345 ? 9.734 20.938 -6.793 1 91.38 345 ARG B O 1
ATOM 5528 N N . LYS B 1 346 ? 8.398 21.953 -5.391 1 90.62 346 LYS B N 1
ATOM 5529 C CA . LYS B 1 346 ? 9.5 22.547 -4.648 1 90.62 346 LYS B CA 1
ATOM 5530 C C . LYS B 1 346 ? 10.305 21.484 -3.902 1 90.62 346 LYS B C 1
ATOM 5532 O O . LYS B 1 346 ? 11.523 21.594 -3.77 1 90.62 346 LYS B O 1
ATOM 5537 N N . LEU B 1 347 ? 9.602 20.469 -3.469 1 90.75 347 LEU B N 1
ATOM 5538 C CA . LEU B 1 347 ? 10.242 19.422 -2.686 1 90.75 347 LEU B CA 1
ATOM 5539 C C . LEU B 1 347 ? 11.031 18.469 -3.588 1 90.75 347 LEU B C 1
ATOM 5541 O O . LEU B 1 347 ? 12.07 17.938 -3.188 1 90.75 347 LEU B O 1
ATOM 5545 N N . GLU B 1 348 ? 10.5 18.109 -4.812 1 85.31 348 GLU B N 1
ATOM 5546 C CA . GLU B 1 348 ? 11.109 17.141 -5.715 1 85.31 348 GLU B CA 1
ATOM 5547 C C . GLU B 1 348 ? 12.203 17.781 -6.566 1 85.31 348 GLU B C 1
ATOM 5549 O O . GLU B 1 348 ? 13.102 17.094 -7.043 1 85.31 348 GLU B O 1
ATOM 5554 N N . PHE B 1 349 ? 12.102 18.922 -7.328 1 62.28 349 PHE B N 1
ATOM 5555 C CA . PHE B 1 349 ? 13.055 19.562 -8.234 1 62.28 349 PHE B CA 1
ATOM 5556 C C . PHE B 1 349 ? 14.445 19.594 -7.621 1 62.28 349 PHE B C 1
ATOM 5558 O O . PHE B 1 349 ? 15.445 19.5 -8.336 1 62.28 349 PHE B O 1
ATOM 5565 N N . GLU B 1 350 ? 14.688 19.953 -6.402 1 51.16 350 GLU B N 1
ATOM 5566 C CA . GLU B 1 350 ? 16.094 20.203 -6.105 1 51.16 350 GLU B CA 1
ATOM 5567 C C . GLU B 1 350 ? 16.844 18.906 -5.855 1 51.16 350 GLU B C 1
ATOM 5569 O O . GLU B 1 350 ? 18.031 18.922 -5.523 1 51.16 350 GLU B O 1
ATOM 5574 N N . THR B 1 351 ? 16.172 17.703 -5.996 1 42.38 351 THR B N 1
ATOM 5575 C CA . THR B 1 351 ? 17.094 16.562 -5.945 1 42.38 351 THR B CA 1
ATOM 5576 C C . THR B 1 351 ? 17.516 16.141 -7.348 1 42.38 351 THR B C 1
ATOM 5578 O O . THR B 1 351 ? 16.703 16.141 -8.273 1 42.38 351 THR B O 1
#

Foldseek 3Di:
DPDDPPPPPCPPPPPPPPPPPPPPPPPPPPPPPPPPDLPFQCQLVVVVVVVDDQDDADEDEPVQVCQFQVNVDPVQWQDDDPFFTWGFGAGPNATKIKTWGDSDPLRSLLVRQQRVCLSVDDDQQAWHWHYWYDGGRTTMTITHDAPCAFQVCNLPPPVDQAAALVLLLQQLLLNLVSLLCQCPVDPWHKAQLADARNQWTAHPVGHTHGHRSSPIDTAPVQPPDQPGWDADPDRDYDPLQAAPCCVPVVTDDSLRVLSSSLLNLLAARSFQNHHCADPVDPPRGPLVRLVVCCVVPVDDNVRGNPSNDDPPPVNVVSNVLSNVLSCLSNPNDSVSRDRSVVVSCSSPVVD/DPPDPPPPPCPPPPPPPPPPVPPPPVCPPPPPPPPPDQPLQCQLVVVVVVVDDQDDADEDEPVQVCQFQVNVDPVQWQDDDPFFTWGFGAGPNATKIKTWGDSDPLRSLLVRQQRVCLSPDDDQQAWHWHYWYDGGRTTMTITHDAPCAFQVCNLPPPVDQAAALVLLLQQLLLNLVSLLCQCPVDPWHKAQLADARNQWTAHPVGHTHGHRSSPIDTAPVQPPDQPGWDADPDRDYDPLQAAPCCVPVVTDDSLRVLSSSLLNLLAARSFQNHHCADPVDPPRGPLVRLVVCCVVPVDDNVRGNPSNDDPPPVNVVSNVLSNVLSCLSNPNDSVSRDRSVVVSCSSPVVD